Protein AF-A0A2U1Q8Z6-F1 (afdb_monomer_lite)

Secondary structure (DSSP, 8-state):
----TTGGGGGG----BPPSSSEEEEEEEESTT--STTS--------HHHHHHHHHHHHHHHHH-TTEEEEEEETTEEEEEE-TT--SS--S--HHHHTT--SS--HHHHHHHHHHHHHHHHH-TTEEEEEEETTEEEEEEPTT--GGGGBHHHHHHHHHHHHHHHHHHHHHHH-TT----S---EEEEEEEE-SHHHHHHHHHHHHHHHHHHHHHHHHHHHHHHTT--HHHHHHHHHHHHHHT-HHHHHHHHHHHH---GGGS-HHHHT-EEEEEEEETTEEEEEEE--S-SSSHHHHHTSTTGGGTS-S--TTGGGT-GGG----B--PBPPTTSEEEEEEEETTHHHHHHHTT--SS--HHHHHHHHHHHHHHHHH-TTEEEEEEETTEEEEEEPTT--GGGGBHHHHHHHHHHHHHHHHHHHHHHH-TT---SS---EEEEEEEESSHHHHHHHHHHHHHHHHHHHHHHHHHHHHHHTT--HHHHHHHTSS--HHHHHHHHHHHH---GGGS-HHHHS-EEEE--TT-SS-------SS--PPPPSS---PPPPPP-

Sequence (561 aa):
MANSKYAYVRDHESKDTLESGCFIVLRVHCSNFKRFTKVHGFEKPFDERAAKLMNSCAMAVFEEFKEIVYGYGQSDEYSFVLEKNTQLFERRDRFSEFNEFEKPNDLKALNLMNSCASSMCKDFPDIILAYGFGHEYNFIFRKETDVYTRRTSKLVSVIVSSFTSLYRIKWIEFFPNKDMRSGALFEGEVLCLKETSDIQAYLAFKQQECDEKNLTNTCFWKLVESGKSEQEAHEILEELEKGKERLGKNEILFQQFGINYNDLPDMFRQGSCVLKTIVNDRRKVITVHTEDIASATFLNCYSIVSKELTDLEENASRIGEKHLNLCWVEKKMEQDHWIVVRIDGCRFSRFTKVHGFEKPFDERAAKLMNSCAMAVFEEFKEIVYGYGQSDEYSFVLEKNTQLFERRDSKLVSAICSSFTDAYVKKWKECFPKKDLQYAPRFDGRAVCYESYKLIRDYLAWRQVDCHMNTRFNTCFYARIHSGESTKTAQRNLQGTLTKERYKMLSQEFGIEYNQLPLMFRNGSSIFWDDKVKGDKWSEETSGGIPKYNSRWLLGRTPTNT

Organism: Artemisia annua (NCBI:txid35608)

Foldseek 3Di:
DDPDPLPCLCVLFDFFADDAQWKKKKKKFFPLPDPPPPPDDDDDDDDDPLQVVQVVVVVVVCVVDVQFPDWDDDHNDIDTDGHPPDPDDDDTRDQCPQQVADPPDRPLLQVLLLQLVQVLCVVDVQFAKWFDADGMIITIGFRRDCVVPRGLQQVLQQSLLSSLLSSLVCVCVRPVPGPSRDRRQMFMWIFIGNALLLVLQVLLQVQVVQQVVLLLRVQQVVCVVVPDDSVVSVVVSVVVVVVPDPVVSQCCCCVVPVDRPVPPDLCRRRNWMWGWAADPNDIHIDIDGDNRCSAPVNQVVGPSSCVRHDPRDRPSSVCYPVVDPGPIPWDAADALWKKKKKKFFDVCVVQCVVQVADPPHHVLQQVLLVQLVVQLCVVDVQFFKWFDADGMIITIGGRHDCVVPRTWRRVFSRSSSSSSSSSSVCVCVSCVPTDRPGRTGMTIGMGTHNDPVSVVSVLVVVQVVLQVSLLLRLQQVLCVVVPDDSVRSVVVSPPDDPVVSCCCQCVVPVHPVVPPDCCRNRNWMFGADPPQPDDDDDPPDPDDDDDDDRGTDGDDDDDDD

InterPro domains:
  IPR007537 tRNAHis guanylyltransferase Thg1 [PTHR12729] (331-532)
  IPR024956 tRNAHis guanylyltransferase catalytic domain [PF04446] (6-93)
  IPR024956 tRNAHis guanylyltransferase catalytic domain [PF04446] (94-193)
  IPR024956 tRNAHis guanylyltransferase catalytic domain [PF04446] (330-449)
  IPR025845 Thg1 C-terminal domain [PF14413] (199-283)
  IPR025845 Thg1 C-terminal domain [PF14413] (454-534)
  IPR038469 tRNAHis guanylyltransferase Thg1 superfamily [G3DSA:3.30.70.3000] (1-93)
  IPR038469 tRNAHis guanylyltransferase Thg1 superfamily [G3DSA:3.30.70.3000] (94-308)
  IPR038469 tRNAHis guanylyltransferase Thg1 superfamily [G3DSA:3.30.70.3000] (322-551)

Structure (mmCIF, N/CA/C/O backbone):
data_AF-A0A2U1Q8Z6-F1
#
_entry.id   AF-A0A2U1Q8Z6-F1
#
loop_
_atom_site.group_PDB
_atom_site.id
_atom_site.type_symbol
_atom_site.label_atom_id
_atom_site.label_alt_id
_atom_site.label_comp_id
_atom_site.label_asym_id
_atom_site.label_entity_id
_atom_site.label_seq_id
_atom_site.pdbx_PDB_ins_code
_atom_site.Cartn_x
_atom_site.Cartn_y
_atom_site.Cartn_z
_atom_site.occupancy
_atom_site.B_iso_or_equiv
_atom_site.auth_seq_id
_atom_site.auth_comp_id
_atom_site.auth_asym_id
_atom_site.auth_atom_id
_atom_site.pdbx_PDB_model_num
ATOM 1 N N . MET A 1 1 ? 18.824 7.362 -16.415 1.00 45.59 1 MET A N 1
ATOM 2 C CA . MET A 1 1 ? 17.835 8.243 -17.068 1.00 45.59 1 MET A CA 1
ATOM 3 C C . MET A 1 1 ? 18.407 8.741 -18.377 1.00 45.59 1 MET A C 1
ATOM 5 O O . MET A 1 1 ? 19.584 9.088 -18.423 1.00 45.59 1 MET A O 1
ATOM 9 N N . ALA A 1 2 ? 17.587 8.776 -19.421 1.00 51.31 2 ALA A N 1
ATOM 10 C CA . ALA A 1 2 ? 17.946 9.375 -20.701 1.00 51.31 2 ALA A CA 1
ATOM 11 C C . ALA A 1 2 ? 17.994 10.916 -20.639 1.00 51.31 2 ALA A C 1
ATOM 13 O O . ALA A 1 2 ? 16.988 11.540 -20.294 1.00 51.31 2 ALA A O 1
ATOM 14 N N . ASN A 1 3 ? 19.089 11.534 -21.105 1.00 64.12 3 ASN A N 1
ATOM 15 C CA . ASN A 1 3 ? 19.111 12.951 -21.515 1.00 64.12 3 ASN A CA 1
ATOM 16 C C . ASN A 1 3 ? 18.374 13.109 -22.860 1.00 64.12 3 ASN A C 1
ATOM 18 O O . ASN A 1 3 ? 18.954 13.440 -23.891 1.00 64.12 3 ASN A O 1
ATOM 22 N N . SER A 1 4 ? 17.084 12.776 -22.858 1.00 82.94 4 SER A N 1
ATOM 23 C CA . SER A 1 4 ? 16.189 12.942 -24.001 1.00 82.94 4 SER A CA 1
ATOM 24 C C . SER A 1 4 ? 15.615 14.359 -24.033 1.00 82.94 4 SER A C 1
ATOM 26 O O . SER A 1 4 ? 15.479 14.993 -22.987 1.00 82.94 4 SER A O 1
ATOM 28 N N . LYS A 1 5 ? 15.160 14.816 -25.206 1.00 89.50 5 LYS A N 1
ATOM 29 C CA . LYS A 1 5 ? 14.427 16.090 -25.360 1.00 89.50 5 LYS A CA 1
ATOM 30 C C . LYS A 1 5 ? 13.142 16.195 -24.518 1.00 89.50 5 LYS A C 1
ATOM 32 O O . LYS A 1 5 ? 12.577 17.273 -24.405 1.00 89.50 5 LYS A O 1
ATOM 37 N N . TYR A 1 6 ? 12.680 15.079 -23.953 1.00 91.81 6 TYR A N 1
ATOM 38 C CA . TYR A 1 6 ? 11.493 14.989 -23.110 1.00 91.81 6 TYR A CA 1
ATOM 39 C C . TYR A 1 6 ? 11.808 14.996 -21.606 1.00 91.81 6 TYR A C 1
ATOM 41 O O . TYR A 1 6 ? 10.887 15.022 -20.804 1.00 91.81 6 TYR A O 1
ATOM 49 N N . ALA A 1 7 ? 13.083 14.967 -21.194 1.00 89.75 7 ALA A N 1
ATOM 50 C CA . ALA A 1 7 ? 13.457 14.774 -19.787 1.00 89.75 7 ALA A CA 1
ATOM 51 C C . ALA A 1 7 ? 12.924 15.863 -18.832 1.00 89.75 7 ALA A C 1
ATOM 53 O O . ALA A 1 7 ? 12.756 15.584 -17.648 1.00 89.75 7 ALA A O 1
ATOM 54 N N . TYR A 1 8 ? 12.611 17.055 -19.354 1.00 93.25 8 TYR A N 1
ATOM 55 C CA . TYR A 1 8 ? 12.046 18.178 -18.601 1.00 93.25 8 TYR A CA 1
ATOM 56 C C . TYR A 1 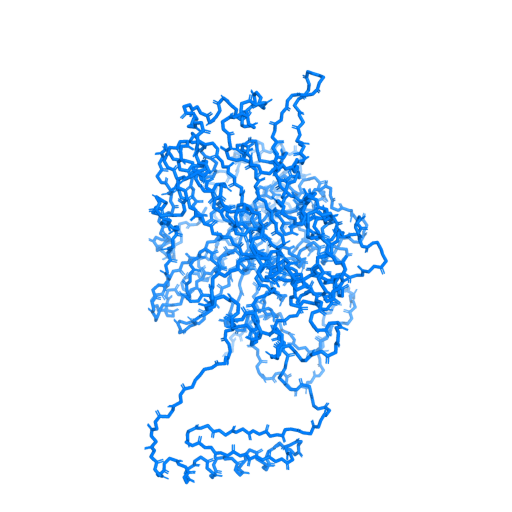8 ? 10.682 17.862 -17.956 1.00 93.25 8 TYR A C 1
ATOM 58 O O . TYR A 1 8 ? 10.322 18.470 -16.955 1.00 93.2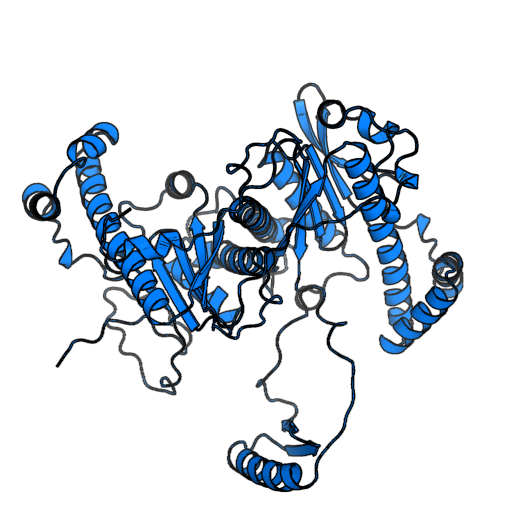5 8 TYR A O 1
ATOM 66 N N . VAL A 1 9 ? 9.918 16.888 -18.477 1.00 93.44 9 VAL A N 1
ATOM 67 C CA . VAL A 1 9 ? 8.613 16.499 -17.898 1.00 93.44 9 VAL A CA 1
ATOM 68 C C . VAL A 1 9 ? 8.743 15.948 -16.473 1.00 93.44 9 VAL A C 1
ATOM 70 O O . VAL A 1 9 ? 7.806 16.040 -15.691 1.00 93.44 9 VAL A O 1
ATOM 73 N N . ARG A 1 10 ? 9.924 15.438 -16.103 1.00 90.44 10 ARG A N 1
ATOM 74 C CA . ARG A 1 10 ? 10.252 15.035 -14.729 1.00 90.44 10 ARG A CA 1
ATOM 75 C C . ARG A 1 10 ? 10.308 16.230 -13.774 1.00 90.44 10 ARG A C 1
ATOM 77 O O . ARG A 1 10 ? 10.106 16.059 -12.582 1.00 90.44 10 ARG A O 1
ATOM 84 N N . ASP A 1 11 ? 10.574 17.435 -14.260 1.00 92.12 11 ASP A N 1
ATOM 85 C CA . ASP A 1 11 ? 10.778 18.601 -13.394 1.00 92.12 11 ASP A CA 1
ATOM 86 C C . ASP A 1 11 ? 9.442 19.188 -12.873 1.00 92.12 11 ASP A C 1
ATOM 88 O O . ASP A 1 11 ? 9.446 20.075 -12.024 1.00 92.12 11 ASP A O 1
ATOM 92 N N . HIS A 1 12 ? 8.306 18.601 -13.287 1.00 91.94 12 HIS A N 1
ATOM 93 C CA . HIS A 1 12 ? 6.989 18.733 -12.644 1.00 91.94 12 HIS A CA 1
ATOM 94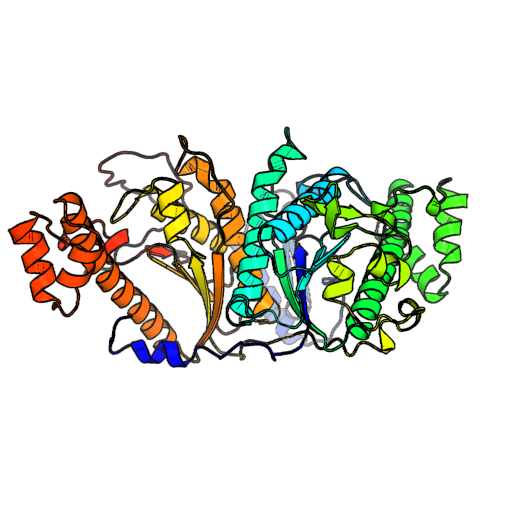 C C . HIS A 1 12 ? 6.826 17.842 -11.384 1.00 91.94 12 HIS A C 1
ATOM 96 O O . HIS A 1 12 ? 5.809 17.925 -10.695 1.00 91.94 12 HIS A O 1
ATOM 102 N N . GLU A 1 13 ? 7.784 16.962 -11.058 1.00 89.81 13 GLU A N 1
ATOM 103 C CA . GLU A 1 13 ? 7.734 16.122 -9.850 1.00 89.81 13 GLU A CA 1
ATOM 104 C C . GLU A 1 13 ? 7.908 16.974 -8.573 1.00 89.81 13 GLU A C 1
ATOM 106 O O . GLU A 1 13 ? 9.013 17.389 -8.218 1.00 89.81 13 GLU A O 1
ATOM 111 N N . SER A 1 14 ? 6.811 17.205 -7.843 1.00 83.25 14 SER A N 1
ATOM 112 C CA . SER A 1 14 ? 6.813 17.925 -6.561 1.00 83.25 14 SER A CA 1
ATOM 113 C C . SER A 1 14 ? 7.701 17.248 -5.509 1.00 83.25 14 SER A C 1
ATOM 115 O O . SER A 1 14 ? 7.585 16.038 -5.298 1.00 83.25 14 SER A O 1
ATOM 117 N N . LYS A 1 15 ? 8.494 18.027 -4.760 1.00 86.19 15 LYS A N 1
ATOM 118 C CA . LYS A 1 15 ? 9.146 17.542 -3.530 1.00 86.19 15 LYS A CA 1
ATOM 119 C C . LYS A 1 15 ? 8.091 17.226 -2.465 1.00 86.19 15 LYS A C 1
ATOM 121 O O . LYS A 1 15 ? 7.197 18.032 -2.235 1.00 86.19 15 LYS A O 1
ATOM 126 N N . ASP A 1 16 ? 8.236 16.083 -1.802 1.00 90.94 16 ASP A N 1
ATOM 127 C CA . ASP A 1 16 ? 7.259 15.519 -0.860 1.00 90.94 16 ASP A CA 1
ATOM 128 C C . ASP A 1 16 ? 7.889 15.053 0.471 1.00 90.94 16 ASP A C 1
ATOM 130 O O . ASP A 1 16 ? 7.306 14.244 1.194 1.00 90.94 16 ASP A O 1
ATOM 134 N N . THR A 1 17 ? 9.102 15.518 0.782 1.00 94.12 17 THR A N 1
ATOM 135 C CA . THR A 1 17 ? 9.823 15.201 2.026 1.00 94.12 17 THR A CA 1
ATOM 136 C C . THR A 1 17 ? 9.183 15.893 3.232 1.00 94.12 17 THR A C 1
ATOM 138 O O . THR A 1 17 ? 9.060 17.115 3.251 1.00 94.12 17 THR A O 1
ATOM 141 N N . LEU A 1 18 ? 8.824 15.102 4.245 1.00 91.69 18 LEU A N 1
ATOM 142 C CA . LEU A 1 18 ? 8.296 15.554 5.534 1.00 91.69 18 LEU A CA 1
ATOM 143 C C . LEU A 1 18 ? 9.370 16.265 6.373 1.00 91.69 18 LEU A C 1
ATOM 145 O O . LEU A 1 18 ? 10.558 15.946 6.271 1.00 91.69 18 LEU A O 1
ATOM 149 N N . GLU A 1 19 ? 8.934 17.167 7.259 1.00 90.19 19 GLU A N 1
ATOM 150 C CA . GLU A 1 19 ? 9.780 17.829 8.264 1.00 90.19 19 GLU A CA 1
ATOM 151 C C . GLU A 1 19 ? 10.595 16.795 9.070 1.00 90.19 19 GLU A C 1
ATOM 153 O O . GLU A 1 19 ? 10.137 15.678 9.318 1.00 90.19 19 GLU A O 1
ATOM 158 N N . SER A 1 20 ? 11.826 17.138 9.451 1.00 91.06 20 SER A N 1
ATOM 159 C CA . SER A 1 20 ? 12.697 16.321 10.308 1.00 91.06 20 SER A CA 1
ATOM 160 C C . SER A 1 20 ? 12.446 16.597 11.791 1.00 91.06 20 SER A C 1
ATOM 162 O O . SER A 1 20 ? 12.137 17.729 12.147 1.00 91.06 20 SER A O 1
ATOM 164 N N . GLY A 1 21 ? 12.672 15.612 12.666 1.00 88.81 21 GLY A N 1
ATOM 165 C CA . GLY A 1 21 ? 12.511 15.809 14.114 1.00 88.81 21 GLY A CA 1
ATOM 166 C C . GLY A 1 21 ? 11.055 15.765 14.585 1.00 88.81 21 GLY A C 1
ATOM 167 O O . GLY A 1 21 ? 10.726 16.348 15.609 1.00 88.81 21 GLY A O 1
ATOM 168 N N . CYS A 1 22 ? 10.191 15.068 13.849 1.00 92.06 22 CYS A N 1
ATOM 169 C CA . CYS A 1 22 ? 8.825 14.737 14.249 1.00 92.06 22 CYS A CA 1
ATOM 170 C C . CYS A 1 22 ? 8.560 13.239 14.025 1.00 92.06 22 CYS A C 1
ATOM 172 O O . CYS A 1 22 ? 9.113 12.623 13.104 1.00 92.06 22 CYS A O 1
ATOM 174 N N . PHE A 1 23 ? 7.725 12.640 14.867 1.00 93.06 23 PHE A N 1
ATOM 175 C CA . PHE A 1 23 ? 7.201 11.295 14.668 1.00 93.06 23 PHE A CA 1
ATOM 176 C C . PHE A 1 23 ? 6.335 11.260 13.404 1.00 93.06 23 PHE A C 1
ATOM 178 O O . PHE A 1 23 ? 5.559 12.182 13.141 1.00 93.06 23 PHE A O 1
ATOM 185 N N . ILE A 1 24 ? 6.448 10.183 12.626 1.00 94.56 24 ILE A N 1
ATOM 186 C CA . ILE A 1 24 ? 5.563 9.937 11.481 1.00 94.56 24 ILE A CA 1
ATOM 187 C C . ILE A 1 24 ? 4.527 8.910 11.925 1.00 94.56 24 ILE A C 1
ATOM 189 O O . ILE A 1 24 ? 4.887 7.784 12.266 1.00 94.56 24 ILE A O 1
ATOM 193 N N . VAL A 1 25 ? 3.251 9.282 11.891 1.00 94.50 25 VAL A N 1
ATOM 194 C CA . VAL A 1 25 ? 2.126 8.368 12.098 1.00 94.50 25 VAL A CA 1
ATOM 195 C C . VAL A 1 25 ? 1.487 8.100 10.741 1.00 94.50 25 VAL A C 1
ATOM 197 O O . VAL A 1 25 ? 0.994 9.017 10.089 1.00 94.50 25 VAL A O 1
ATOM 200 N N . LEU A 1 26 ? 1.516 6.847 10.290 1.00 94.44 26 LEU A N 1
ATOM 201 C CA . LEU A 1 26 ? 0.974 6.437 8.996 1.00 94.44 26 LEU A CA 1
ATOM 202 C C . LEU A 1 26 ? -0.231 5.518 9.208 1.00 94.44 26 LEU A C 1
ATOM 204 O O . LEU A 1 26 ? -0.088 4.372 9.638 1.00 94.44 26 LEU A O 1
ATOM 208 N N . ARG A 1 27 ? -1.422 6.030 8.898 1.00 93.50 27 ARG A N 1
ATOM 209 C CA . ARG A 1 27 ? -2.699 5.320 8.994 1.00 93.50 27 ARG A CA 1
ATOM 210 C C . ARG A 1 27 ? -2.979 4.572 7.695 1.00 93.50 27 ARG A C 1
ATOM 212 O O . ARG A 1 27 ? -3.246 5.189 6.668 1.00 93.50 27 ARG A O 1
ATOM 219 N N . VAL A 1 28 ? -2.949 3.245 7.753 1.00 89.56 28 VAL A N 1
ATOM 220 C CA . VAL A 1 28 ? -3.444 2.347 6.702 1.00 89.56 28 VAL A CA 1
ATOM 221 C C . VAL A 1 28 ? -4.882 1.965 7.040 1.00 89.56 28 VAL A C 1
ATOM 223 O O . VAL A 1 28 ? -5.133 1.482 8.140 1.00 89.56 28 VAL A O 1
ATOM 226 N N . HIS A 1 29 ? -5.825 2.143 6.118 1.00 83.81 29 HIS A N 1
ATOM 227 C CA . HIS A 1 29 ? -7.218 1.723 6.306 1.00 83.81 29 HIS A CA 1
ATOM 228 C C . HIS A 1 29 ? -7.791 1.108 5.027 1.00 83.81 29 HIS A C 1
ATOM 230 O O . HIS A 1 29 ? -7.468 1.553 3.930 1.00 83.81 29 HIS A O 1
ATOM 236 N N . CYS A 1 30 ? -8.623 0.072 5.148 1.00 77.69 30 CYS A N 1
ATOM 237 C CA . CYS A 1 30 ? -9.309 -0.505 3.990 1.00 77.69 30 CYS A CA 1
ATOM 238 C C . CYS A 1 30 ? -10.528 0.359 3.635 1.00 77.69 30 CYS A C 1
ATOM 240 O O . CYS A 1 30 ? -11.433 0.496 4.458 1.00 77.69 30 CYS A O 1
ATOM 242 N N . SER A 1 31 ? -10.575 0.939 2.433 1.00 63.62 31 SER A N 1
ATOM 243 C CA . SER A 1 31 ? -11.626 1.896 2.058 1.00 63.62 31 SER A CA 1
ATOM 244 C C . SER A 1 31 ? -12.910 1.251 1.535 1.00 63.62 31 SER A C 1
ATOM 246 O O . SER A 1 31 ? -13.983 1.788 1.798 1.00 63.62 31 SER A O 1
ATOM 248 N N . ASN A 1 32 ? -12.834 0.039 0.963 1.00 58.50 32 ASN A N 1
ATOM 249 C CA . ASN A 1 32 ? -13.983 -0.783 0.517 1.00 58.50 32 ASN A CA 1
ATOM 250 C C . ASN A 1 32 ? -14.916 -1.288 1.661 1.00 58.50 32 ASN A C 1
ATOM 252 O O . ASN A 1 32 ? -15.652 -2.268 1.491 1.00 58.50 32 ASN A O 1
ATOM 256 N N . PHE A 1 33 ? -14.841 -0.670 2.844 1.00 47.91 33 PHE A N 1
ATOM 257 C CA . PHE A 1 33 ? -15.649 -0.926 4.043 1.00 47.91 33 PHE A CA 1
ATOM 258 C C . PHE A 1 33 ? -16.660 0.199 4.346 1.00 47.91 33 PHE A C 1
ATOM 260 O O . PHE A 1 33 ? -17.405 0.066 5.318 1.00 47.91 33 PHE A O 1
ATOM 267 N N . LYS A 1 34 ? -16.650 1.333 3.621 1.00 41.34 34 LYS A N 1
ATOM 268 C CA . LYS A 1 34 ? -17.252 2.588 4.121 1.00 41.34 34 LYS A CA 1
ATOM 269 C C . LYS A 1 34 ? -17.998 3.469 3.105 1.00 41.34 34 LYS A C 1
ATOM 271 O O . LYS A 1 34 ? -18.213 4.649 3.380 1.00 41.34 34 LYS A O 1
ATOM 276 N N . ARG A 1 35 ? -18.501 2.925 1.993 1.00 37.59 35 ARG A N 1
ATOM 277 C CA . ARG A 1 35 ? -19.398 3.657 1.067 1.00 37.59 35 ARG A CA 1
ATOM 278 C C . ARG A 1 35 ? -20.898 3.335 1.208 1.00 37.59 35 ARG A C 1
ATOM 280 O O . ARG A 1 35 ? -21.617 3.343 0.217 1.00 37.59 35 ARG A O 1
ATOM 287 N N . PHE A 1 36 ? -21.382 3.114 2.431 1.00 33.34 36 PHE A N 1
ATOM 288 C CA . PHE A 1 36 ? -22.828 3.119 2.725 1.00 33.34 36 PHE A CA 1
ATOM 289 C C . PHE A 1 36 ? -23.322 4.540 3.068 1.00 33.34 36 PHE A C 1
ATOM 291 O O . PHE A 1 36 ? -24.274 5.048 2.491 1.00 33.34 36 PHE A O 1
ATOM 298 N N . THR A 1 37 ? -22.598 5.261 3.930 1.00 32.06 37 THR A N 1
ATOM 299 C CA . THR A 1 37 ? -23.071 6.505 4.570 1.00 32.06 37 THR A CA 1
ATOM 300 C C . THR A 1 37 ? -22.740 7.818 3.837 1.00 32.06 37 THR A C 1
ATOM 302 O O . THR A 1 37 ? -22.816 8.886 4.438 1.00 32.06 37 THR A O 1
ATOM 305 N N . LYS A 1 38 ? -22.372 7.790 2.545 1.00 32.22 38 LYS A N 1
ATOM 306 C CA . LYS A 1 38 ? -22.019 9.005 1.759 1.00 32.22 38 LYS A CA 1
ATOM 307 C C . LYS A 1 38 ? -22.926 9.242 0.534 1.00 32.22 38 LYS A C 1
ATOM 309 O O . LYS A 1 38 ? -22.479 9.848 -0.436 1.00 32.22 38 LYS A O 1
ATOM 314 N N . VAL A 1 39 ? -24.153 8.706 0.540 1.00 29.09 39 VAL A N 1
ATOM 315 C CA . VAL A 1 39 ? -24.999 8.568 -0.672 1.00 29.09 39 VAL A CA 1
ATOM 316 C C . VAL A 1 39 ? -26.409 9.190 -0.546 1.00 29.09 39 VAL A C 1
ATOM 318 O O . VAL A 1 39 ? -27.105 9.303 -1.549 1.00 29.09 39 VAL A O 1
ATOM 321 N N . HIS A 1 40 ? -26.841 9.657 0.634 1.00 28.91 40 HIS A N 1
ATOM 322 C CA . HIS A 1 40 ? -28.253 10.007 0.887 1.00 28.91 40 HIS A CA 1
ATOM 323 C C . HIS A 1 40 ? -28.460 11.448 1.419 1.00 28.91 40 HIS A C 1
ATOM 325 O O . HIS A 1 40 ? -28.498 11.660 2.627 1.00 28.91 40 HIS A O 1
ATOM 331 N N . GLY A 1 41 ? -28.613 12.443 0.528 1.00 29.86 41 GLY A N 1
ATOM 332 C CA . GLY A 1 41 ? -28.933 13.846 0.879 1.00 29.86 41 GLY A CA 1
ATOM 333 C C . GLY A 1 41 ? -29.371 14.709 -0.326 1.00 29.86 41 GLY A C 1
ATOM 334 O O . GLY A 1 41 ? -28.860 14.511 -1.423 1.00 29.86 41 GLY A O 1
ATOM 335 N N . PHE A 1 42 ? -30.321 15.643 -0.129 1.00 26.02 42 PHE A N 1
ATOM 336 C CA . PHE A 1 42 ? -31.128 16.329 -1.175 1.00 26.02 42 PHE A CA 1
ATOM 337 C C . PHE A 1 42 ? -31.567 17.768 -0.724 1.00 26.02 42 PHE A C 1
ATOM 339 O O . PHE A 1 42 ? -31.214 18.146 0.390 1.00 26.02 42 PHE A O 1
ATOM 346 N N . GLU A 1 43 ? -32.307 18.650 -1.439 1.00 31.81 43 GLU A N 1
ATOM 347 C CA . GLU A 1 43 ? -33.021 18.604 -2.742 1.00 31.81 43 GLU A CA 1
ATOM 348 C C . GLU A 1 43 ? -33.335 20.021 -3.343 1.00 31.81 43 GLU A C 1
ATOM 350 O O . GLU A 1 43 ? -33.661 20.923 -2.576 1.00 31.81 43 GLU A O 1
ATOM 355 N N . LYS A 1 44 ? -33.396 20.154 -4.694 1.00 28.98 44 LYS A N 1
ATOM 356 C CA . LYS A 1 44 ? -34.193 21.123 -5.536 1.00 28.98 44 LYS A CA 1
ATOM 357 C C . LYS A 1 44 ? -33.978 22.662 -5.403 1.00 28.98 44 LYS A C 1
ATOM 359 O O . LYS A 1 44 ? -33.317 23.085 -4.458 1.00 28.98 44 LYS A O 1
ATOM 364 N N . PRO A 1 45 ? -34.542 23.543 -6.296 1.00 45.72 45 PRO A N 1
ATOM 365 C CA . PRO A 1 45 ? -35.311 23.394 -7.581 1.00 45.72 45 PRO A CA 1
ATOM 366 C C . PRO A 1 45 ? -34.736 24.244 -8.784 1.00 45.72 45 PRO A C 1
ATOM 368 O O . PRO A 1 45 ? -33.698 24.870 -8.607 1.00 45.72 45 PRO A O 1
ATOM 371 N N . PHE A 1 46 ? -35.356 24.496 -9.969 1.00 33.03 46 PHE A N 1
ATOM 372 C CA . PHE A 1 46 ? -36.109 23.720 -11.009 1.00 33.03 46 PHE A CA 1
ATOM 373 C C . PHE A 1 46 ? -36.491 24.654 -12.224 1.00 33.03 46 PHE A C 1
ATOM 375 O O . PHE A 1 46 ? -36.706 25.843 -12.002 1.00 33.03 46 PHE A O 1
ATOM 382 N N . ASP A 1 47 ? -36.653 24.170 -13.478 1.00 41.59 47 ASP A N 1
ATOM 383 C CA . ASP A 1 47 ? -37.235 24.903 -14.659 1.00 41.59 47 ASP A CA 1
ATOM 384 C C . ASP A 1 47 ? -38.099 23.955 -15.537 1.00 41.59 47 ASP A C 1
ATOM 386 O O . ASP A 1 47 ? -37.800 22.769 -15.656 1.00 41.59 47 ASP A O 1
ATOM 390 N N . GLU A 1 48 ? -39.174 24.451 -16.168 1.00 41.91 48 GLU A N 1
ATOM 391 C CA . GLU A 1 48 ? -40.138 23.632 -16.938 1.00 41.91 48 GLU A CA 1
ATOM 392 C C . GLU A 1 48 ? -39.662 23.219 -18.351 1.00 41.91 48 GLU A C 1
ATOM 394 O O . GLU A 1 48 ? -40.071 22.184 -18.881 1.00 41.91 48 GLU A O 1
ATOM 399 N N . ARG A 1 49 ? -38.817 24.019 -19.014 1.00 44.59 49 ARG A N 1
ATOM 400 C CA . ARG A 1 49 ? -38.457 23.800 -20.432 1.00 44.59 49 ARG A CA 1
ATOM 401 C C . ARG A 1 49 ? -37.463 22.659 -20.605 1.00 44.59 49 ARG A C 1
ATOM 403 O O . ARG A 1 49 ? -37.546 21.936 -21.597 1.00 44.59 49 ARG A O 1
ATOM 410 N N . ALA A 1 50 ? -36.572 22.477 -19.630 1.00 42.66 50 ALA A N 1
ATOM 411 C CA . ALA A 1 50 ? -35.630 21.361 -19.590 1.00 42.66 50 ALA A CA 1
ATOM 412 C C . ALA A 1 50 ? -36.366 20.010 -19.608 1.00 42.66 50 ALA A C 1
ATOM 414 O O . ALA A 1 50 ? -36.038 19.146 -20.419 1.00 42.66 50 ALA A O 1
ATOM 415 N N . ALA A 1 51 ? -37.436 19.873 -18.814 1.00 46.03 51 ALA A N 1
ATOM 416 C CA . ALA A 1 51 ? -38.217 18.640 -18.718 1.00 46.03 51 ALA A CA 1
ATOM 417 C C . ALA A 1 51 ? -38.771 18.164 -20.077 1.00 46.03 51 ALA A C 1
ATOM 419 O O . ALA A 1 51 ? -38.742 16.976 -20.378 1.00 46.03 51 ALA A O 1
ATOM 420 N N . LYS A 1 52 ? -39.219 19.074 -20.955 1.00 48.69 52 LYS A N 1
ATOM 421 C CA . LYS A 1 52 ? -39.746 18.699 -22.285 1.00 48.69 52 LYS A CA 1
ATOM 422 C C . LYS A 1 52 ? -38.659 18.138 -23.218 1.00 48.69 52 LYS A C 1
ATOM 424 O O . LYS A 1 52 ? -38.931 17.204 -23.976 1.00 48.69 52 LYS A O 1
ATOM 429 N N . LEU A 1 53 ? -37.431 18.655 -23.133 1.00 49.84 53 LEU A N 1
ATOM 430 C CA . LEU A 1 53 ? -36.275 18.098 -23.844 1.00 49.84 53 LEU A CA 1
ATOM 431 C C . LEU A 1 53 ? -35.856 16.745 -23.248 1.00 49.84 53 LEU A C 1
ATOM 433 O O . LEU A 1 53 ? -35.718 15.776 -23.991 1.00 49.84 53 LEU A O 1
ATOM 437 N N . MET A 1 54 ? -35.744 16.658 -21.920 1.00 47.91 54 MET A N 1
ATOM 438 C CA . MET A 1 54 ? -35.386 15.428 -21.204 1.00 47.91 54 MET A CA 1
ATOM 439 C C . MET A 1 54 ? -36.349 14.275 -21.504 1.00 47.91 54 MET A C 1
ATOM 441 O O . MET A 1 54 ? -35.900 13.180 -21.835 1.00 47.91 54 MET A O 1
ATOM 445 N N . ASN A 1 55 ? -37.662 14.531 -21.499 1.00 60.38 55 ASN A N 1
ATOM 446 C CA . ASN A 1 55 ? -38.675 13.540 -21.876 1.00 60.38 55 ASN A CA 1
ATOM 447 C C . ASN A 1 55 ? -38.476 13.027 -23.315 1.00 60.38 55 ASN A C 1
ATOM 449 O O . ASN A 1 55 ? -38.687 11.848 -23.584 1.00 60.38 55 ASN A O 1
ATOM 453 N N . SER A 1 56 ? -38.044 13.891 -24.240 1.00 57.31 56 SER A N 1
ATOM 454 C CA . SER A 1 56 ? -37.802 13.512 -25.639 1.00 57.31 56 SER A CA 1
ATOM 455 C C . SER A 1 56 ? -36.541 12.649 -25.781 1.00 57.31 56 SER A C 1
ATOM 457 O O . SER A 1 56 ? -36.562 11.633 -26.473 1.00 57.31 56 SER A O 1
ATOM 459 N N . CYS A 1 57 ? -35.462 13.002 -25.074 1.00 56.62 57 CYS A N 1
ATOM 460 C CA . CYS A 1 57 ? -34.251 12.181 -24.984 1.00 56.62 57 CYS A CA 1
ATOM 461 C C . CYS A 1 57 ? -34.537 10.806 -24.359 1.00 56.62 57 CYS A C 1
ATOM 463 O O . CYS A 1 57 ? -34.030 9.794 -24.836 1.00 56.62 57 CYS A O 1
ATOM 465 N N . ALA A 1 58 ? -35.386 10.750 -23.331 1.00 54.84 58 ALA A N 1
ATOM 466 C CA . ALA A 1 58 ? -35.737 9.505 -22.662 1.00 54.84 58 ALA A CA 1
ATOM 467 C C . ALA A 1 58 ? -36.548 8.541 -23.537 1.00 54.84 58 ALA A C 1
ATOM 469 O O . ALA A 1 58 ? -36.327 7.334 -23.464 1.00 54.84 58 ALA A O 1
ATOM 470 N N . MET A 1 59 ? -37.436 9.048 -24.398 1.00 66.62 59 MET A N 1
ATOM 471 C CA . MET A 1 59 ? -38.153 8.202 -25.361 1.00 66.62 59 MET A CA 1
ATOM 472 C C . MET A 1 59 ? -37.199 7.529 -26.360 1.00 66.62 59 MET A C 1
ATOM 474 O O . MET A 1 59 ? -37.374 6.351 -26.652 1.00 66.62 59 MET A O 1
ATOM 478 N N . ALA A 1 60 ? -36.145 8.217 -26.813 1.00 64.81 60 ALA A N 1
ATOM 479 C CA . ALA A 1 60 ? -35.119 7.600 -27.661 1.00 64.81 60 ALA A CA 1
ATOM 480 C C . ALA A 1 60 ? -34.329 6.497 -26.922 1.00 64.81 60 ALA A C 1
ATOM 482 O O . ALA A 1 60 ? -34.043 5.449 -27.496 1.00 64.81 60 ALA A O 1
ATOM 483 N N . VAL A 1 61 ? -34.040 6.687 -25.628 1.00 56.97 61 VAL A N 1
ATOM 484 C CA . VAL A 1 61 ? -33.393 5.663 -24.782 1.00 56.97 61 VAL A CA 1
ATOM 485 C C . VAL A 1 61 ? -34.291 4.426 -24.600 1.00 56.97 61 VAL A C 1
ATOM 487 O O . VAL A 1 61 ? -33.790 3.304 -24.639 1.00 56.97 61 VAL A O 1
ATOM 490 N N . PHE A 1 62 ? -35.613 4.602 -24.485 1.00 64.25 62 PHE A N 1
ATOM 491 C CA . PHE A 1 62 ? -36.589 3.499 -24.501 1.00 64.25 62 PHE A CA 1
ATOM 492 C C . PHE A 1 62 ? -36.628 2.731 -25.837 1.00 64.25 62 PHE A C 1
ATOM 494 O O . PHE A 1 62 ? -36.871 1.525 -25.842 1.00 64.25 62 PHE A O 1
ATOM 501 N N . GLU A 1 63 ? -36.415 3.404 -26.973 1.00 66.75 63 GLU A N 1
ATOM 502 C CA . GLU A 1 63 ? -36.377 2.752 -28.291 1.00 66.75 63 GLU A CA 1
ATOM 503 C C . GLU A 1 63 ? -35.073 1.963 -28.522 1.00 66.75 63 GLU A C 1
ATOM 505 O O . GLU A 1 63 ? -35.100 0.913 -29.174 1.00 66.75 63 GLU A O 1
ATOM 510 N N . GLU A 1 64 ? -33.948 2.431 -27.966 1.00 57.88 64 GLU A N 1
ATOM 511 C CA . GLU A 1 64 ? -32.638 1.772 -28.073 1.00 57.88 64 GLU A CA 1
ATOM 512 C C . GLU A 1 64 ? -32.483 0.574 -27.111 1.00 57.88 64 GLU A C 1
ATOM 514 O O . GLU A 1 64 ? -31.982 -0.476 -27.522 1.00 57.88 64 GLU A O 1
ATOM 519 N N . PHE A 1 65 ? -32.946 0.689 -25.858 1.00 53.75 65 PHE A N 1
ATOM 520 C CA . PHE A 1 65 ? -32.729 -0.308 -24.797 1.00 53.75 65 PHE A CA 1
ATOM 521 C C . PHE A 1 65 ? -34.040 -0.963 -24.343 1.00 53.75 65 PHE A C 1
ATOM 523 O O . PHE A 1 65 ? -34.755 -0.466 -23.471 1.00 53.75 65 PHE A O 1
ATOM 530 N N . LYS A 1 66 ? -34.344 -2.130 -24.921 1.00 66.50 66 LYS A N 1
ATOM 531 C CA . LYS A 1 66 ? -35.629 -2.840 -24.751 1.00 66.50 66 LYS A CA 1
ATOM 532 C C . LYS A 1 66 ? -35.815 -3.485 -23.377 1.00 66.50 66 LYS A C 1
ATOM 534 O O . LYS A 1 66 ? -36.911 -3.924 -23.049 1.00 66.50 66 LYS A O 1
ATOM 539 N N . GLU A 1 67 ? -34.751 -3.543 -22.588 1.00 61.44 67 GLU A N 1
ATOM 540 C CA . GLU A 1 67 ? -34.719 -4.026 -21.212 1.00 61.44 67 GLU A CA 1
ATOM 541 C C . GLU A 1 67 ? -35.145 -2.951 -20.188 1.00 61.44 67 GLU A C 1
ATOM 543 O O . GLU A 1 67 ? -35.184 -3.228 -18.988 1.00 61.44 67 GLU A O 1
ATOM 548 N N . ILE A 1 68 ? -35.464 -1.728 -20.633 1.00 63.03 68 ILE A N 1
ATOM 549 C CA . ILE A 1 68 ? -36.070 -0.674 -19.808 1.00 63.03 68 ILE A CA 1
ATOM 550 C C . ILE A 1 68 ? -37.591 -0.864 -19.792 1.00 63.03 68 ILE A C 1
ATOM 552 O O . ILE A 1 68 ? -38.262 -0.697 -20.808 1.00 63.03 68 ILE A O 1
ATOM 556 N N . VAL A 1 69 ? -38.150 -1.176 -18.620 1.00 68.19 69 VAL A N 1
ATOM 557 C CA . VAL A 1 69 ? -39.592 -1.444 -18.449 1.00 68.19 69 VAL A CA 1
ATOM 558 C C . VAL A 1 69 ? -40.380 -0.245 -17.918 1.00 68.19 69 VAL A C 1
ATOM 560 O O . VAL A 1 69 ? -41.594 -0.176 -18.100 1.00 68.19 69 VAL A O 1
ATOM 563 N N . TYR A 1 70 ? -39.713 0.713 -17.273 1.00 56.22 70 TYR A N 1
ATOM 564 C CA . TYR A 1 70 ? -40.313 1.967 -16.812 1.00 56.22 70 TYR A CA 1
ATOM 565 C C . TYR A 1 70 ? -39.244 3.067 -16.739 1.00 56.22 70 TYR A C 1
ATOM 567 O O . TYR A 1 70 ? -38.052 2.783 -16.653 1.00 56.22 70 TYR A O 1
ATOM 575 N N . GLY A 1 71 ? -39.647 4.335 -16.788 1.00 56.41 71 GLY A N 1
ATOM 576 C CA . GLY A 1 71 ? -38.721 5.464 -16.844 1.00 56.41 71 GLY A CA 1
ATOM 577 C C . GLY A 1 71 ? -39.382 6.735 -16.338 1.00 56.41 71 GLY A C 1
ATOM 578 O O . GLY A 1 71 ? -40.422 7.141 -16.855 1.00 56.41 71 GLY A O 1
ATOM 579 N N . TYR A 1 72 ? -38.780 7.352 -15.326 1.00 50.00 72 TYR A N 1
ATOM 580 C CA . TYR A 1 72 ? -39.298 8.535 -14.649 1.00 50.00 72 TYR A CA 1
ATOM 581 C C . TYR A 1 72 ? -38.266 9.663 -14.693 1.00 50.00 72 TYR A C 1
ATOM 583 O O . TYR A 1 72 ? -37.153 9.515 -14.189 1.00 50.00 72 TYR A O 1
ATOM 591 N N . GLY A 1 73 ? -38.650 10.787 -15.296 1.00 48.56 73 GLY A N 1
ATOM 592 C CA . GLY A 1 73 ? -37.845 12.002 -15.355 1.00 48.56 73 GLY A CA 1
ATOM 593 C C . GLY A 1 73 ? -38.305 13.043 -14.349 1.00 48.56 73 GLY A C 1
ATOM 594 O O . GLY A 1 73 ? -39.505 13.288 -14.208 1.00 48.56 73 GLY A O 1
ATOM 595 N N . GLN A 1 74 ? -37.351 13.699 -13.693 1.00 39.94 74 GLN A N 1
ATOM 596 C CA . GLN A 1 74 ? -37.607 14.889 -12.889 1.00 39.94 74 GLN A CA 1
ATOM 597 C C . GLN A 1 74 ? -36.417 15.848 -13.004 1.00 39.94 74 GLN A C 1
ATOM 599 O O . GLN A 1 74 ? -35.272 15.455 -12.814 1.00 39.94 74 GLN A O 1
ATOM 604 N N . SER A 1 75 ? -36.700 17.125 -13.284 1.00 44.19 75 SER A N 1
ATOM 605 C CA . SER A 1 75 ? -35.685 18.146 -13.584 1.00 44.19 75 SER A CA 1
ATOM 606 C C . SER A 1 75 ? -34.867 17.780 -14.838 1.00 44.19 75 SER A C 1
ATOM 608 O O . SER A 1 75 ? -35.430 17.615 -15.922 1.00 44.19 75 SER A O 1
ATOM 610 N N . ASP A 1 76 ? -33.556 17.672 -14.677 1.00 38.69 76 ASP A N 1
ATOM 611 C CA . ASP A 1 76 ? -32.502 17.377 -15.640 1.00 38.69 76 ASP A CA 1
ATOM 612 C C . ASP A 1 76 ? -31.994 15.924 -15.536 1.00 38.69 76 ASP A C 1
ATOM 614 O O . ASP A 1 76 ? -31.081 15.530 -16.261 1.00 38.69 76 ASP A O 1
ATOM 618 N N . GLU A 1 77 ? -32.634 15.095 -14.703 1.00 39.88 77 GLU A N 1
ATOM 619 C CA . GLU A 1 77 ? -32.329 13.672 -14.536 1.00 39.88 77 GLU A CA 1
ATOM 620 C C . GLU A 1 77 ? -33.467 12.771 -15.051 1.00 39.88 77 GLU A C 1
ATOM 622 O O . GLU A 1 77 ? -34.654 13.104 -14.971 1.00 39.88 77 GLU A O 1
ATOM 627 N N . TYR A 1 78 ? -33.100 11.590 -15.561 1.00 46.91 78 TYR A N 1
ATOM 628 C CA . TYR A 1 78 ? -34.038 10.540 -15.961 1.00 46.91 78 TYR A CA 1
ATOM 629 C C . TYR A 1 78 ? -33.618 9.189 -15.380 1.00 46.91 78 TYR A C 1
ATOM 631 O O . TYR A 1 78 ? -32.568 8.646 -15.722 1.00 46.91 78 TYR A O 1
ATOM 639 N N . SER A 1 79 ? -34.464 8.640 -14.511 1.00 49.62 79 SER A N 1
ATOM 640 C CA . SER A 1 79 ? -34.270 7.341 -13.869 1.00 49.62 79 SER A CA 1
ATOM 641 C C . SER A 1 79 ? -34.969 6.251 -14.673 1.00 49.62 79 SER A C 1
ATOM 643 O O . SER A 1 79 ? -36.200 6.200 -14.724 1.00 49.62 79 SER A O 1
ATOM 645 N N . PHE A 1 80 ? -34.191 5.355 -15.279 1.00 60.81 80 PHE A N 1
ATOM 646 C CA . PHE A 1 80 ? -34.698 4.204 -16.025 1.00 60.81 80 PHE A CA 1
ATOM 647 C C . PHE A 1 80 ? -34.722 2.953 -15.142 1.00 60.81 80 PHE A C 1
ATOM 649 O O . PHE A 1 80 ? -33.689 2.480 -14.670 1.00 60.81 80 PHE A O 1
ATOM 656 N N . VAL A 1 81 ? -35.916 2.402 -14.933 1.00 56.22 81 VAL A N 1
ATOM 657 C CA . VAL A 1 81 ? -36.124 1.124 -14.254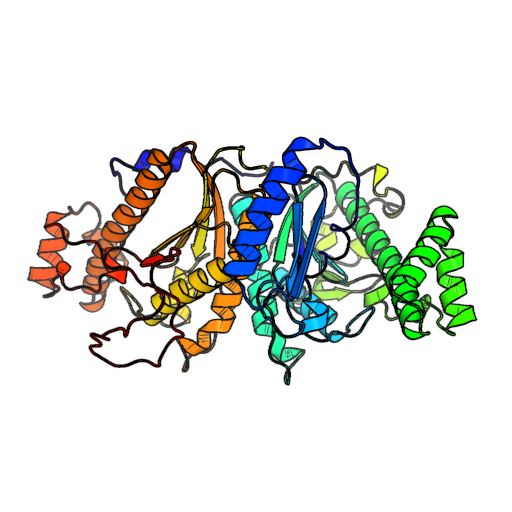 1.00 56.22 81 VAL A CA 1
ATOM 658 C C . VAL A 1 81 ? -35.956 0.011 -15.282 1.00 56.22 81 VAL A C 1
ATOM 660 O O . VAL A 1 81 ? -36.822 -0.242 -16.124 1.00 56.22 81 VAL A O 1
ATOM 663 N N . LEU A 1 82 ? -34.801 -0.639 -15.198 1.00 56.44 82 LEU A N 1
ATOM 664 C CA . LEU A 1 82 ? -34.457 -1.831 -15.961 1.00 56.44 82 LEU A CA 1
ATOM 665 C C . LEU A 1 82 ? -35.207 -3.059 -15.428 1.00 56.44 82 LEU A C 1
ATOM 667 O O . LEU A 1 82 ? -35.595 -3.120 -14.259 1.00 56.44 82 LEU A O 1
ATOM 671 N N . GLU A 1 83 ? -35.383 -4.064 -16.281 1.00 57.16 83 GLU A N 1
ATOM 672 C CA . GLU A 1 83 ? -35.965 -5.342 -15.884 1.00 57.16 83 GLU A CA 1
ATOM 673 C C . GLU A 1 83 ? -35.121 -6.015 -14.778 1.00 57.16 83 GLU A C 1
ATOM 675 O O . GLU A 1 83 ? -33.892 -5.897 -14.740 1.00 57.16 83 GLU A O 1
ATOM 680 N N . LYS A 1 84 ? -35.771 -6.743 -13.858 1.00 44.44 84 LYS A N 1
ATOM 681 C CA . LYS A 1 84 ? -35.193 -7.167 -12.560 1.00 44.44 84 LYS A CA 1
ATOM 682 C C . LYS A 1 84 ? -33.958 -8.092 -12.646 1.00 44.44 84 LYS A C 1
ATOM 684 O O . LYS A 1 84 ? -33.361 -8.405 -11.621 1.00 44.44 84 LYS A O 1
ATOM 689 N N . ASN A 1 85 ? -33.575 -8.518 -13.851 1.00 49.34 85 ASN A N 1
ATOM 690 C CA . ASN A 1 85 ? -32.478 -9.447 -14.122 1.00 49.34 85 ASN A CA 1
ATOM 691 C C . ASN A 1 85 ? -31.296 -8.833 -14.911 1.00 49.34 85 ASN A C 1
ATOM 693 O O . ASN A 1 85 ? -30.360 -9.568 -15.238 1.00 49.34 85 ASN A O 1
ATOM 697 N N . THR A 1 86 ? -31.296 -7.532 -15.251 1.00 48.12 86 THR A N 1
ATOM 698 C CA . THR A 1 86 ? -30.140 -6.937 -15.964 1.00 48.12 86 THR A CA 1
ATOM 699 C C . THR A 1 86 ? -28.915 -6.773 -15.051 1.00 48.12 86 THR A C 1
ATOM 701 O O . THR A 1 86 ? -29.037 -6.587 -13.843 1.00 48.12 86 THR A O 1
ATOM 704 N N . GLN A 1 87 ? -27.709 -6.819 -15.629 1.00 46.03 87 GLN A N 1
ATOM 705 C CA . GLN A 1 87 ? -26.433 -6.672 -14.902 1.00 46.03 87 GLN A CA 1
ATOM 706 C C . GLN A 1 87 ? -25.743 -5.318 -15.164 1.00 46.03 87 GLN A C 1
ATOM 708 O O . GLN A 1 87 ? -24.518 -5.222 -15.083 1.00 46.03 87 GLN A O 1
ATOM 713 N N . LEU A 1 88 ? -26.496 -4.289 -15.570 1.00 39.94 88 LEU A N 1
ATOM 714 C CA . LEU A 1 88 ? -25.919 -3.129 -16.260 1.00 39.94 88 LEU A CA 1
ATOM 715 C C . LEU A 1 88 ? -25.086 -2.188 -15.366 1.00 39.94 88 LEU A C 1
ATOM 717 O O . LEU A 1 88 ? -24.034 -1.741 -15.818 1.00 39.94 88 LEU A O 1
ATOM 721 N N . PHE A 1 89 ? -25.486 -1.934 -14.112 1.00 40.19 89 PHE A N 1
ATOM 722 C CA . PHE A 1 89 ? -24.762 -1.031 -13.198 1.00 40.19 89 PHE A CA 1
ATOM 723 C C . PHE A 1 89 ? -24.889 -1.419 -11.710 1.00 40.19 89 PHE A C 1
ATOM 725 O O . PHE A 1 89 ? -25.785 -0.936 -11.030 1.00 40.19 89 PHE A O 1
ATOM 732 N N . GLU A 1 90 ? -23.958 -2.220 -11.163 1.00 33.47 90 GLU A N 1
ATOM 733 C CA . GLU A 1 90 ? -23.782 -2.324 -9.695 1.00 33.47 90 GLU A CA 1
ATOM 734 C C . GLU A 1 90 ? -22.414 -2.922 -9.268 1.00 33.47 90 GLU A C 1
ATOM 736 O O . GLU A 1 90 ? -22.226 -4.138 -9.332 1.00 33.47 90 GLU A O 1
ATOM 741 N N . ARG A 1 91 ? -21.446 -2.103 -8.802 1.00 38.81 91 ARG A N 1
ATOM 742 C CA . ARG A 1 91 ? -20.259 -2.535 -8.008 1.00 38.81 91 ARG A CA 1
ATOM 743 C C . ARG A 1 91 ? -19.699 -1.404 -7.120 1.00 38.81 91 ARG A C 1
ATOM 745 O O . ARG A 1 91 ? -19.626 -0.266 -7.569 1.00 38.81 91 ARG A O 1
ATOM 752 N N . ARG A 1 92 ? -19.174 -1.796 -5.941 1.00 39.88 92 ARG A N 1
ATOM 753 C CA . ARG A 1 92 ? -18.651 -0.989 -4.798 1.00 39.88 92 ARG A CA 1
ATOM 754 C C . ARG A 1 92 ? -19.754 -0.298 -3.975 1.00 39.88 92 ARG A C 1
ATOM 756 O O . ARG A 1 92 ? -20.538 0.442 -4.546 1.00 39.88 92 ARG A O 1
ATOM 763 N N . ASP A 1 93 ? -19.872 -0.491 -2.658 1.00 44.66 93 ASP A N 1
ATOM 764 C CA . ASP A 1 93 ? -18.987 -1.140 -1.662 1.00 44.66 93 ASP A CA 1
ATOM 765 C C . ASP A 1 93 ? -19.646 -2.355 -1.003 1.00 44.66 93 ASP A C 1
ATOM 767 O O . ASP A 1 93 ? -20.782 -2.234 -0.570 1.00 44.66 93 ASP A O 1
ATOM 771 N N . ARG A 1 94 ? -18.917 -3.475 -0.848 1.00 52.41 94 ARG A N 1
ATOM 772 C CA . ARG A 1 94 ? -19.368 -4.677 -0.103 1.00 52.41 94 ARG A CA 1
ATOM 773 C C . ARG A 1 94 ? -18.209 -5.580 0.388 1.00 52.41 94 ARG A C 1
ATOM 775 O O . ARG A 1 94 ? -18.342 -6.799 0.353 1.00 52.41 94 ARG A O 1
ATOM 782 N N . PHE A 1 95 ? -17.023 -5.079 0.785 1.00 57.84 95 PHE A N 1
ATOM 783 C CA . PHE A 1 95 ? -15.885 -5.993 1.083 1.00 57.84 95 PHE A CA 1
ATOM 784 C C . PHE A 1 95 ? -16.194 -7.011 2.196 1.00 57.84 95 PHE A C 1
ATOM 786 O O . PHE A 1 95 ? -15.930 -8.202 2.022 1.00 57.84 95 PHE A O 1
ATOM 793 N N . SER A 1 96 ? -16.771 -6.556 3.314 1.00 55.34 96 SER A N 1
ATOM 794 C CA . SER A 1 96 ? -17.105 -7.441 4.442 1.00 55.34 96 SER A CA 1
ATOM 795 C C . SER A 1 96 ? -18.260 -8.406 4.137 1.00 55.34 96 SER A C 1
ATOM 797 O O . SER A 1 96 ? -18.275 -9.514 4.661 1.00 55.34 96 SER A O 1
ATOM 799 N N . GLU A 1 97 ? -19.189 -8.033 3.252 1.00 57.25 97 GLU A N 1
ATOM 800 C CA . GLU A 1 97 ? -20.313 -8.889 2.843 1.00 57.25 97 GLU A CA 1
ATOM 801 C C . GLU A 1 97 ? -19.911 -9.897 1.765 1.00 57.25 97 GLU A C 1
ATOM 803 O O . GLU A 1 97 ? -20.212 -11.078 1.894 1.00 57.25 97 GLU A O 1
ATOM 808 N N . PHE A 1 98 ? -19.171 -9.482 0.729 1.00 57.69 98 PHE A N 1
ATOM 809 C CA . PHE A 1 98 ? -18.690 -10.399 -0.312 1.00 57.69 98 PHE A CA 1
ATOM 810 C C . PHE A 1 98 ? -17.789 -11.498 0.254 1.00 57.69 98 PHE A C 1
ATOM 812 O O . PHE A 1 98 ? -17.765 -12.597 -0.299 1.00 57.69 98 PHE A O 1
ATOM 819 N N . ASN A 1 99 ? -17.068 -11.224 1.343 1.00 57.88 99 ASN A N 1
ATOM 820 C CA . ASN A 1 99 ? -16.260 -12.212 2.051 1.00 57.88 99 ASN A CA 1
ATOM 821 C C . ASN A 1 99 ? -16.946 -12.750 3.324 1.00 57.88 99 ASN A C 1
ATOM 823 O O . ASN A 1 99 ? -16.271 -13.389 4.125 1.00 57.88 99 ASN A O 1
ATOM 827 N N . GLU A 1 100 ? -18.261 -12.536 3.482 1.00 63.56 100 GLU A N 1
ATOM 828 C CA . GLU A 1 100 ? -19.137 -12.934 4.604 1.00 63.56 100 GLU A CA 1
ATOM 829 C C . GLU A 1 100 ? -18.409 -12.965 5.961 1.00 63.56 100 GLU A C 1
ATOM 831 O O . GLU A 1 100 ? -18.165 -14.037 6.519 1.00 63.56 100 GLU A O 1
ATOM 836 N N . PHE A 1 101 ? -17.988 -11.792 6.437 1.00 66.56 101 PHE A N 1
ATOM 837 C CA . PHE A 1 101 ? -17.405 -11.614 7.768 1.00 66.56 101 PHE A CA 1
ATOM 838 C C . PHE A 1 101 ? -18.495 -11.527 8.840 1.00 66.56 101 PHE A C 1
ATOM 840 O O . PHE A 1 101 ? -19.540 -10.905 8.629 1.00 66.56 101 PHE A O 1
ATOM 847 N N . GLU A 1 102 ? -18.215 -12.111 10.004 1.00 65.81 102 GLU A N 1
ATOM 848 C CA . GLU A 1 102 ? -19.069 -12.025 11.193 1.00 65.81 102 GLU A CA 1
ATOM 849 C C . GLU A 1 102 ? -19.266 -10.549 11.624 1.00 65.81 102 GLU A C 1
ATOM 851 O O . GLU A 1 102 ? -18.342 -9.730 11.578 1.00 65.81 102 GLU A O 1
ATOM 856 N N . LYS A 1 103 ? -20.497 -10.190 12.015 1.00 68.06 103 LYS A N 1
ATOM 857 C CA . LYS A 1 103 ? -20.885 -8.844 12.479 1.00 68.06 103 LYS A CA 1
ATOM 858 C C . LYS A 1 103 ? -21.164 -8.888 13.994 1.00 68.06 103 LYS A C 1
ATOM 860 O O . LYS A 1 103 ? -21.657 -9.908 14.468 1.00 68.06 103 LYS A O 1
ATOM 865 N N . PRO A 1 104 ? -20.880 -7.824 14.773 1.00 67.19 104 PRO A N 1
ATOM 866 C CA . PRO A 1 104 ? -20.180 -6.592 14.392 1.00 67.19 104 PRO A CA 1
ATOM 867 C C . PRO A 1 104 ? -18.684 -6.796 14.094 1.00 67.19 104 PRO A C 1
ATOM 869 O O . PRO A 1 104 ? -18.101 -5.982 13.382 1.00 67.19 104 PRO A O 1
ATOM 872 N N . ASN A 1 105 ? -18.076 -7.862 14.627 1.00 68.12 105 ASN A N 1
ATOM 873 C CA . ASN A 1 105 ? -16.641 -8.133 14.564 1.00 68.12 105 ASN A CA 1
ATOM 874 C C . ASN A 1 105 ? -16.370 -9.581 14.146 1.00 68.12 105 ASN A C 1
ATOM 876 O O . ASN A 1 105 ? -16.912 -10.504 14.749 1.00 68.12 105 ASN A O 1
ATOM 880 N N . ASP A 1 106 ? -15.443 -9.770 13.208 1.00 74.12 106 ASP A N 1
ATOM 881 C CA . ASP A 1 106 ? -14.922 -11.082 12.824 1.00 74.12 106 ASP A CA 1
ATOM 882 C C . ASP A 1 106 ? -13.551 -11.312 13.476 1.00 74.12 106 ASP A C 1
ATOM 884 O O . ASP A 1 106 ? -12.575 -10.591 13.228 1.00 74.12 106 ASP A O 1
ATOM 888 N N . LEU A 1 107 ? -13.477 -12.336 14.331 1.00 79.75 107 LEU A N 1
ATOM 889 C CA . LEU A 1 107 ? -12.278 -12.658 15.104 1.00 79.75 107 LEU A CA 1
ATOM 890 C C . LEU A 1 107 ? -11.091 -13.049 14.204 1.00 79.75 107 LEU A C 1
ATOM 892 O O . LEU A 1 107 ? -9.940 -12.780 14.555 1.00 79.75 107 LEU A O 1
ATOM 896 N N . LYS A 1 108 ? -11.340 -13.665 13.042 1.00 81.69 108 LYS A N 1
ATOM 897 C CA . LYS A 1 108 ? -10.299 -14.092 12.091 1.00 81.69 108 LYS A CA 1
ATOM 898 C C . LYS A 1 108 ? -9.814 -12.907 11.264 1.00 81.69 108 LYS A C 1
ATOM 900 O O . LYS A 1 108 ? -8.609 -12.767 11.075 1.00 81.69 108 LYS A O 1
ATOM 905 N N . ALA A 1 109 ? -10.716 -12.020 10.841 1.00 78.25 109 ALA A N 1
ATOM 906 C CA . ALA A 1 109 ? -10.371 -10.801 10.113 1.00 78.25 109 ALA A CA 1
ATOM 907 C C . ALA A 1 109 ? -9.493 -9.862 10.957 1.00 78.25 109 ALA A C 1
ATOM 909 O O . ALA A 1 109 ? -8.479 -9.362 10.466 1.00 78.25 109 ALA A O 1
ATOM 910 N N . LEU A 1 110 ? -9.825 -9.677 12.240 1.00 80.69 110 LEU A N 1
ATOM 911 C CA . LEU A 1 110 ? -9.004 -8.888 13.165 1.00 80.69 110 LEU A CA 1
ATOM 912 C C . LEU A 1 110 ? -7.645 -9.554 13.432 1.00 80.69 110 LEU A C 1
ATOM 914 O O . LEU A 1 110 ? -6.614 -8.892 13.344 1.00 80.69 110 LEU A O 1
ATOM 918 N N . ASN A 1 111 ? -7.598 -10.872 13.651 1.00 86.44 111 ASN A N 1
ATOM 919 C CA . ASN A 1 111 ? -6.319 -11.573 13.810 1.00 86.44 111 ASN A CA 1
ATOM 920 C C . ASN A 1 111 ? -5.449 -11.555 12.534 1.00 86.44 111 ASN A C 1
ATOM 922 O O . ASN A 1 111 ? -4.224 -11.458 12.639 1.00 86.44 111 ASN A O 1
ATOM 926 N N . LEU A 1 112 ? -6.048 -11.558 11.337 1.00 86.50 112 LEU A N 1
ATOM 927 C CA . LEU A 1 112 ? -5.346 -11.326 10.071 1.00 86.50 112 LEU A CA 1
ATOM 928 C C . LEU A 1 112 ? -4.730 -9.916 10.037 1.00 86.50 112 LEU A C 1
ATOM 930 O O . LEU A 1 112 ? -3.531 -9.791 9.783 1.00 86.50 112 LEU A O 1
ATOM 934 N N . MET A 1 113 ? -5.491 -8.868 10.379 1.00 86.38 113 MET A N 1
ATOM 935 C CA . MET A 1 113 ? -4.977 -7.490 10.482 1.00 86.38 113 MET A CA 1
ATOM 936 C C . MET A 1 113 ? -3.814 -7.387 11.487 1.00 86.38 113 MET A C 1
ATOM 938 O O . MET A 1 113 ? -2.752 -6.853 11.150 1.00 86.38 113 MET A O 1
ATOM 942 N N . ASN A 1 114 ? -3.958 -7.980 12.677 1.00 90.44 114 ASN A N 1
ATOM 943 C CA . ASN A 1 114 ? -2.920 -8.034 13.713 1.00 90.44 114 ASN A CA 1
ATOM 944 C C . ASN A 1 114 ? -1.664 -8.778 13.234 1.00 90.44 114 ASN A C 1
ATOM 946 O O . ASN A 1 114 ? -0.534 -8.360 13.506 1.00 90.44 114 ASN A O 1
ATOM 950 N N . SER A 1 115 ? -1.839 -9.872 12.486 1.00 93.38 115 SER A N 1
ATOM 951 C CA . SER A 1 115 ? -0.750 -10.649 11.886 1.00 93.38 115 SER A CA 1
ATOM 952 C C . SER A 1 115 ? -0.029 -9.855 10.790 1.00 93.38 115 SER A C 1
ATOM 954 O O . SER A 1 115 ? 1.202 -9.918 10.685 1.00 93.38 115 SER A O 1
ATOM 956 N N . CYS A 1 116 ? -0.748 -9.062 9.993 1.00 93.62 116 CYS A N 1
ATOM 957 C CA . CYS A 1 116 ? -0.169 -8.141 9.014 1.00 93.62 116 CYS A CA 1
ATOM 958 C C . CYS A 1 116 ? 0.646 -7.040 9.702 1.00 93.62 116 CYS A C 1
ATOM 960 O O . CYS A 1 116 ? 1.834 -6.902 9.406 1.00 93.62 116 CYS A O 1
ATOM 962 N N . ALA A 1 117 ? 0.076 -6.337 10.686 1.00 92.81 117 ALA A N 1
ATOM 963 C CA . ALA A 1 117 ? 0.786 -5.326 11.472 1.00 92.81 117 ALA A CA 1
ATOM 964 C C . ALA A 1 117 ? 2.015 -5.905 12.203 1.00 92.81 117 ALA A C 1
ATOM 966 O O . ALA A 1 117 ? 3.100 -5.322 12.169 1.00 92.81 117 ALA A O 1
ATOM 967 N N . SER A 1 118 ? 1.899 -7.112 12.762 1.00 94.56 118 SER A N 1
ATOM 968 C CA . SER A 1 118 ? 3.010 -7.831 13.401 1.00 94.56 118 SER A CA 1
ATOM 969 C C . SER A 1 118 ? 4.129 -8.220 12.431 1.00 94.56 118 SER A C 1
ATOM 971 O O . SER A 1 118 ? 5.278 -8.362 12.851 1.00 94.56 118 SER A O 1
ATOM 973 N N . SER A 1 119 ? 3.828 -8.401 11.141 1.00 95.50 119 SER A N 1
ATOM 974 C CA . SER A 1 119 ? 4.845 -8.529 10.092 1.00 95.50 119 SER A CA 1
ATOM 975 C C . SER A 1 119 ? 5.427 -7.168 9.705 1.00 95.50 119 SER A C 1
ATOM 977 O O . SER A 1 119 ? 6.644 -7.059 9.615 1.00 95.50 119 SER A O 1
ATOM 979 N N . MET A 1 120 ? 4.615 -6.113 9.581 1.00 94.56 120 MET A N 1
ATOM 980 C CA . MET A 1 120 ? 5.094 -4.752 9.292 1.00 94.56 120 MET A CA 1
ATOM 981 C C . MET A 1 120 ? 6.100 -4.253 10.335 1.00 94.56 120 MET A C 1
ATOM 983 O O . MET A 1 120 ? 7.181 -3.795 9.973 1.00 94.56 120 MET A O 1
ATOM 987 N N . CYS A 1 121 ? 5.824 -4.432 11.629 1.00 91.56 121 CYS A N 1
ATOM 988 C CA . CYS A 1 121 ? 6.763 -4.049 12.684 1.00 91.56 121 CYS A CA 1
ATOM 989 C C . CYS A 1 121 ? 8.085 -4.848 12.631 1.00 91.56 121 CYS A C 1
ATOM 991 O O . CYS A 1 121 ? 9.114 -4.338 13.066 1.00 91.56 121 CYS A O 1
ATOM 993 N N . LYS A 1 122 ? 8.111 -6.070 12.075 1.00 92.00 122 LYS A N 1
ATOM 994 C CA . LYS A 1 122 ? 9.360 -6.829 11.831 1.00 92.00 122 LYS A CA 1
ATOM 995 C C . LYS A 1 122 ? 10.093 -6.321 10.583 1.00 92.00 122 LYS A C 1
ATOM 997 O O . LYS A 1 122 ? 11.311 -6.167 10.602 1.00 92.00 122 LYS A O 1
ATOM 1002 N N . ASP A 1 123 ? 9.337 -6.043 9.526 1.00 91.00 123 ASP A N 1
ATOM 1003 C CA . ASP A 1 123 ? 9.814 -5.666 8.193 1.00 91.00 123 ASP A CA 1
ATOM 1004 C C . ASP A 1 123 ? 10.314 -4.214 8.086 1.00 91.00 123 ASP A C 1
ATOM 1006 O O . ASP A 1 123 ? 11.051 -3.887 7.147 1.00 91.00 123 ASP A O 1
ATOM 1010 N N . PHE A 1 124 ? 9.921 -3.358 9.033 1.00 91.62 124 PHE A N 1
ATOM 1011 C CA . PHE A 1 124 ? 10.310 -1.953 9.144 1.00 91.62 124 PHE A CA 1
ATOM 1012 C C . PHE A 1 124 ? 10.854 -1.678 10.565 1.00 91.62 124 PHE A C 1
ATOM 1014 O O . PHE A 1 124 ? 10.080 -1.522 11.518 1.00 91.62 124 PHE A O 1
ATOM 1021 N N . PRO A 1 125 ? 12.191 -1.643 10.747 1.00 90.94 125 PRO A N 1
ATOM 1022 C CA . PRO A 1 125 ? 12.824 -1.461 12.057 1.00 90.94 125 PRO A CA 1
ATOM 1023 C C . PRO A 1 125 ? 12.419 -0.177 12.790 1.00 90.94 125 PRO A C 1
ATOM 1025 O O . PRO A 1 125 ? 12.257 -0.226 14.005 1.00 90.94 125 PRO A O 1
ATOM 1028 N N . ASP A 1 126 ? 12.179 0.911 12.061 1.00 93.00 126 ASP A N 1
ATOM 1029 C CA . ASP A 1 126 ? 11.847 2.242 12.586 1.00 93.00 126 ASP A CA 1
ATOM 1030 C C . ASP A 1 126 ? 10.417 2.399 13.136 1.00 93.00 126 ASP A C 1
ATOM 1032 O O . ASP A 1 126 ? 10.150 3.389 13.814 1.00 93.00 126 ASP A O 1
ATOM 1036 N N . ILE A 1 127 ? 9.503 1.451 12.874 1.00 94.19 127 ILE A N 1
ATOM 1037 C CA . ILE A 1 127 ? 8.159 1.455 13.480 1.00 94.19 127 ILE A CA 1
ATOM 1038 C C . ILE A 1 127 ? 8.286 1.042 14.950 1.00 94.19 127 ILE A C 1
ATOM 1040 O O . ILE A 1 127 ? 8.585 -0.120 15.230 1.00 94.19 127 ILE A O 1
ATOM 1044 N N . ILE A 1 128 ? 8.066 1.953 15.891 1.00 91.81 128 ILE A N 1
ATOM 1045 C CA . ILE A 1 128 ? 8.234 1.683 17.329 1.00 91.81 128 ILE A CA 1
ATOM 1046 C C . ILE A 1 128 ? 7.031 0.931 17.910 1.00 91.81 128 ILE A C 1
ATOM 1048 O O . ILE A 1 128 ? 7.191 -0.028 18.672 1.00 91.81 128 ILE A O 1
ATOM 1052 N N . LEU A 1 129 ? 5.834 1.321 17.471 1.00 93.31 129 LEU A N 1
ATOM 1053 C CA . LEU A 1 129 ? 4.533 0.838 17.919 1.00 93.31 129 LEU A CA 1
ATOM 1054 C C . LEU A 1 129 ? 3.530 1.003 16.768 1.00 93.31 129 LEU A C 1
ATOM 1056 O O . LEU A 1 129 ? 3.671 1.898 15.934 1.00 93.31 129 LEU A O 1
ATOM 1060 N N . ALA A 1 130 ? 2.518 0.144 16.706 1.00 96.06 130 ALA A N 1
ATOM 1061 C CA . ALA A 1 130 ? 1.391 0.303 15.799 1.00 96.06 130 ALA A CA 1
ATOM 1062 C C . ALA A 1 130 ? 0.076 -0.026 16.510 1.00 96.06 130 ALA A C 1
ATOM 1064 O O . ALA A 1 130 ? -0.007 -1.044 17.190 1.00 96.06 130 ALA A O 1
ATOM 1065 N N . TYR A 1 131 ? -0.954 0.798 16.332 1.00 95.94 131 TYR A N 1
ATOM 1066 C CA . TYR A 1 131 ? -2.266 0.590 16.951 1.00 95.94 131 TYR A CA 1
ATOM 1067 C C . TYR A 1 131 ? -3.371 0.484 15.899 1.00 95.94 131 TYR A C 1
ATOM 1069 O O . TYR A 1 131 ? -3.466 1.334 15.010 1.00 95.94 131 TYR A O 1
ATOM 1077 N N . GLY A 1 132 ? -4.205 -0.551 15.980 1.00 89.44 132 GLY A N 1
ATOM 1078 C CA . GLY A 1 132 ? -5.248 -0.810 14.989 1.00 89.44 132 GLY A CA 1
ATOM 1079 C C . GLY A 1 132 ? -6.490 -1.471 15.564 1.00 89.44 132 GLY A C 1
ATOM 1080 O O . GLY A 1 132 ? -6.435 -2.159 16.583 1.00 89.44 132 GLY A O 1
ATOM 1081 N N . PHE A 1 133 ? -7.612 -1.248 14.889 1.00 84.38 133 PHE A N 1
ATOM 1082 C CA . PHE A 1 133 ? -8.923 -1.799 15.215 1.00 84.38 133 PHE A CA 1
ATOM 1083 C C . PHE A 1 133 ? -9.804 -1.824 13.959 1.00 84.38 133 PHE A C 1
ATOM 1085 O O . PHE A 1 133 ? -9.613 -1.036 13.028 1.00 84.38 133 PHE A O 1
ATOM 1092 N N . GLY A 1 134 ? -10.773 -2.742 13.909 1.00 79.25 134 GLY A N 1
ATOM 1093 C CA . GLY A 1 134 ? -11.656 -2.910 12.753 1.00 79.25 134 GLY A CA 1
ATOM 1094 C C . GLY A 1 134 ? -10.887 -3.139 11.444 1.00 79.25 134 GLY A C 1
ATOM 1095 O O . GLY A 1 134 ? -10.294 -4.193 11.229 1.00 79.25 134 GLY A O 1
ATOM 1096 N N . HIS A 1 135 ? -10.913 -2.138 10.561 1.00 76.19 135 HIS A N 1
ATOM 1097 C CA . HIS A 1 135 ? -10.294 -2.157 9.230 1.00 76.19 135 HIS A CA 1
ATOM 1098 C C . HIS A 1 135 ? -9.116 -1.173 9.077 1.00 76.19 135 HIS A C 1
ATOM 1100 O O . HIS A 1 135 ? -8.721 -0.874 7.947 1.00 76.19 135 HIS A O 1
ATOM 1106 N N . GLU A 1 136 ? -8.541 -0.669 10.177 1.00 85.31 136 GLU A N 1
ATOM 1107 C CA . GLU A 1 136 ? -7.404 0.262 10.143 1.00 85.31 136 GLU A CA 1
ATOM 1108 C C . GLU A 1 136 ? -6.245 -0.089 11.090 1.00 85.31 136 GLU A C 1
ATOM 1110 O O . GLU A 1 136 ? -6.413 -0.771 12.100 1.00 85.31 136 GLU A O 1
ATOM 1115 N N . TYR A 1 137 ? -5.055 0.410 10.748 1.00 91.69 137 TYR A N 1
ATOM 1116 C CA . TYR A 1 137 ? -3.827 0.325 11.533 1.00 91.69 137 TYR A CA 1
ATOM 1117 C C . TYR A 1 137 ? -2.995 1.605 11.401 1.00 91.69 137 TYR A C 1
ATOM 1119 O O . TYR A 1 137 ? -2.745 2.097 10.304 1.00 91.69 137 TYR A O 1
ATOM 1127 N N . ASN A 1 138 ? -2.522 2.117 12.531 1.00 94.94 138 ASN A N 1
ATOM 1128 C CA . ASN A 1 138 ? -1.782 3.365 12.664 1.00 94.94 138 ASN A CA 1
ATOM 1129 C C . ASN A 1 138 ? -0.339 3.030 13.054 1.00 94.94 138 ASN A C 1
ATOM 1131 O O . ASN A 1 138 ? -0.085 2.628 14.188 1.00 94.94 138 ASN A O 1
ATOM 1135 N N . PHE A 1 139 ? 0.598 3.143 12.113 1.00 96.56 139 PHE A N 1
ATOM 1136 C CA . PHE A 1 139 ? 2.010 2.803 12.303 1.00 96.56 139 PHE A CA 1
ATOM 1137 C C . PHE A 1 139 ? 2.806 4.030 12.744 1.00 96.56 139 PHE A C 1
ATOM 1139 O O . PHE A 1 139 ? 2.922 4.989 11.982 1.00 96.56 139 PHE A O 1
ATOM 1146 N N . ILE A 1 140 ? 3.377 3.988 13.949 1.00 96.12 140 ILE A N 1
ATOM 1147 C CA . ILE A 1 140 ? 4.173 5.080 14.516 1.00 96.12 140 ILE A CA 1
ATOM 1148 C C . ILE A 1 140 ? 5.655 4.795 14.285 1.00 96.12 140 ILE A C 1
ATOM 1150 O O . ILE A 1 140 ? 6.184 3.779 14.739 1.00 96.12 140 ILE A O 1
ATOM 1154 N N . PHE A 1 141 ? 6.332 5.703 13.589 1.00 95.06 141 PHE A N 1
ATOM 1155 C CA . PHE A 1 141 ? 7.776 5.684 13.382 1.00 95.06 141 PHE A CA 1
ATOM 1156 C C . PHE A 1 141 ? 8.474 6.639 14.353 1.00 95.06 141 PHE A C 1
ATOM 1158 O O . PHE A 1 141 ? 7.970 7.733 14.612 1.00 95.06 141 PHE A O 1
ATOM 1165 N N . ARG A 1 142 ? 9.666 6.254 14.820 1.00 93.25 142 ARG A N 1
ATOM 1166 C CA . ARG A 1 142 ? 10.538 7.097 15.657 1.00 93.25 142 ARG A CA 1
ATOM 1167 C C . ARG A 1 142 ? 10.852 8.466 15.034 1.00 93.25 142 ARG A C 1
ATOM 1169 O O . ARG A 1 142 ? 10.957 8.593 13.809 1.00 93.25 142 ARG A O 1
ATOM 1176 N N . LYS A 1 143 ? 11.054 9.468 15.894 1.00 93.00 143 LYS A N 1
ATOM 1177 C CA . LYS A 1 143 ? 11.234 10.895 15.561 1.00 93.00 143 LYS A CA 1
ATOM 1178 C C . LYS A 1 143 ? 12.402 11.129 14.580 1.00 93.00 143 LYS A C 1
ATOM 1180 O O . LYS A 1 143 ? 12.277 11.904 13.628 1.00 93.00 143 LYS A O 1
ATOM 1185 N N . GLU A 1 144 ? 13.478 10.353 14.713 1.00 93.06 144 GLU A N 1
ATOM 1186 C CA . GLU A 1 144 ? 14.722 10.423 13.927 1.00 93.06 144 GLU A CA 1
ATOM 1187 C C . GLU A 1 144 ? 14.675 9.657 12.592 1.00 93.06 144 GLU A C 1
ATOM 1189 O O . GLU A 1 144 ? 15.692 9.585 11.901 1.00 93.06 144 GLU A O 1
ATOM 1194 N N . THR A 1 145 ? 13.552 9.031 12.211 1.00 93.25 145 THR A N 1
ATOM 1195 C CA . THR A 1 145 ? 13.554 8.143 11.035 1.00 93.25 145 THR A CA 1
ATOM 1196 C C . THR A 1 145 ? 13.899 8.882 9.734 1.00 93.25 145 THR A C 1
ATOM 1198 O O . THR A 1 145 ? 13.305 9.911 9.402 1.00 93.25 145 THR A O 1
ATOM 1201 N N . ASP A 1 146 ? 14.841 8.333 8.965 1.00 93.06 146 ASP A N 1
ATOM 1202 C CA . ASP A 1 146 ? 15.242 8.801 7.633 1.00 93.06 146 ASP A CA 1
ATOM 1203 C C . ASP A 1 146 ? 14.642 7.940 6.505 1.00 93.06 146 ASP A C 1
ATOM 1205 O O . ASP A 1 146 ? 14.940 8.147 5.324 1.00 93.06 146 ASP A O 1
ATOM 1209 N N . VAL A 1 147 ? 13.784 6.970 6.852 1.00 91.38 147 VAL A N 1
ATOM 1210 C CA . VAL A 1 147 ? 13.261 5.947 5.939 1.00 91.38 147 VAL A CA 1
ATOM 1211 C C . VAL A 1 147 ? 12.669 6.583 4.676 1.00 91.38 147 VAL A C 1
ATOM 1213 O O . VAL A 1 147 ? 11.832 7.483 4.716 1.00 91.38 147 VAL A O 1
ATOM 1216 N N . TYR A 1 148 ? 13.158 6.117 3.522 1.00 93.50 148 TYR A N 1
ATOM 1217 C CA . TYR A 1 148 ? 12.835 6.641 2.188 1.00 93.50 148 TYR A CA 1
ATOM 1218 C C . TYR A 1 148 ? 13.087 8.152 1.994 1.00 93.50 148 TYR A C 1
ATOM 1220 O O . TYR A 1 148 ? 12.422 8.786 1.172 1.00 93.50 148 TYR A O 1
ATOM 1228 N N . THR A 1 149 ? 14.062 8.710 2.722 1.00 94.50 149 THR A N 1
ATOM 1229 C CA . THR A 1 149 ? 14.376 10.149 2.810 1.00 94.50 149 THR A CA 1
ATOM 1230 C C . THR A 1 149 ? 13.153 10.989 3.195 1.00 94.50 149 THR A C 1
ATOM 1232 O O . THR A 1 149 ? 12.913 12.051 2.615 1.00 94.50 149 THR A O 1
ATOM 1235 N N . ARG A 1 150 ? 12.339 10.445 4.117 1.00 94.38 150 ARG A N 1
ATOM 1236 C CA . ARG A 1 150 ? 11.071 10.996 4.631 1.00 94.38 150 ARG A CA 1
ATOM 1237 C C . ARG A 1 150 ? 10.072 11.435 3.543 1.00 94.38 150 ARG A C 1
ATOM 1239 O O . ARG A 1 150 ? 9.241 12.300 3.788 1.00 94.38 150 ARG A O 1
ATOM 1246 N N . ARG A 1 151 ? 10.140 10.867 2.332 1.00 93.44 151 ARG A N 1
ATOM 1247 C CA . ARG A 1 151 ? 9.233 11.210 1.219 1.00 93.44 151 ARG A CA 1
ATOM 1248 C C . ARG A 1 151 ? 7.855 10.592 1.409 1.00 93.44 151 ARG A C 1
ATOM 1250 O O . ARG A 1 151 ? 7.733 9.367 1.438 1.00 93.44 151 ARG A O 1
ATOM 1257 N N . THR A 1 152 ? 6.839 11.442 1.510 1.00 92.75 152 THR A N 1
ATOM 1258 C CA . THR A 1 152 ? 5.450 11.086 1.828 1.00 92.75 152 THR A CA 1
ATOM 1259 C C . THR A 1 152 ? 4.891 10.045 0.863 1.00 92.75 152 THR A C 1
ATOM 1261 O O . THR A 1 152 ? 4.424 8.999 1.305 1.00 92.75 152 THR A O 1
ATOM 1264 N N . SER A 1 153 ? 5.013 10.271 -0.449 1.00 92.44 153 SER A N 1
ATOM 1265 C CA . SER A 1 153 ? 4.509 9.360 -1.487 1.00 92.44 153 SER A CA 1
ATOM 1266 C C . SER A 1 153 ? 5.151 7.974 -1.381 1.00 92.44 153 SER A C 1
ATOM 1268 O O . SER A 1 153 ? 4.451 6.960 -1.364 1.00 92.44 153 SER A O 1
ATOM 1270 N N . LYS A 1 154 ? 6.479 7.924 -1.202 1.00 93.44 154 LYS A N 1
ATOM 1271 C CA . LYS A 1 154 ? 7.269 6.690 -1.055 1.00 93.44 154 LYS A CA 1
ATOM 1272 C C . LYS A 1 154 ? 6.952 5.956 0.257 1.00 93.44 154 LYS A C 1
ATOM 1274 O O . LYS A 1 154 ? 6.879 4.733 0.252 1.00 93.44 154 LYS A O 1
ATOM 1279 N N . LEU A 1 155 ? 6.749 6.672 1.365 1.00 93.12 155 LEU A N 1
ATOM 1280 C CA . LEU A 1 155 ? 6.342 6.095 2.654 1.00 93.12 155 LEU A CA 1
ATOM 1281 C C . LEU A 1 155 ? 4.933 5.493 2.572 1.00 93.12 155 LEU A C 1
ATOM 1283 O O . LEU A 1 155 ? 4.770 4.299 2.820 1.00 93.12 155 LEU A O 1
ATOM 1287 N N . VAL A 1 156 ? 3.945 6.298 2.167 1.00 93.88 156 VAL A N 1
ATOM 1288 C CA . VAL A 1 156 ? 2.531 5.912 2.015 1.00 93.88 156 VAL A CA 1
ATOM 1289 C C . VAL A 1 156 ? 2.394 4.677 1.131 1.00 93.88 156 VAL A C 1
ATOM 1291 O O . VAL A 1 156 ? 1.879 3.651 1.575 1.00 93.88 156 VAL A O 1
ATOM 1294 N N . SER A 1 157 ? 2.902 4.746 -0.101 1.00 95.50 157 SER A N 1
ATOM 1295 C CA . SER A 1 157 ? 2.746 3.670 -1.084 1.00 95.50 157 SER A CA 1
ATOM 1296 C C . SER A 1 157 ? 3.422 2.367 -0.662 1.00 95.50 157 SER A C 1
ATOM 1298 O O . SER A 1 157 ? 2.784 1.319 -0.730 1.00 95.50 157 SER A O 1
ATOM 1300 N N . VAL A 1 158 ? 4.665 2.409 -0.160 1.00 95.81 158 VAL A N 1
ATOM 1301 C CA . VAL A 1 158 ? 5.368 1.188 0.268 1.00 95.81 158 VAL A CA 1
ATOM 1302 C C . VAL A 1 158 ? 4.693 0.545 1.469 1.00 95.81 158 VAL A C 1
ATOM 1304 O O . VAL A 1 158 ? 4.599 -0.682 1.513 1.00 95.81 158 VAL A O 1
ATOM 1307 N N . ILE A 1 159 ? 4.243 1.327 2.451 1.00 95.62 159 ILE A N 1
ATOM 1308 C CA . ILE A 1 159 ? 3.633 0.783 3.669 1.00 95.62 159 ILE A CA 1
ATOM 1309 C C . ILE A 1 159 ? 2.263 0.172 3.356 1.00 95.62 159 ILE A C 1
ATOM 1311 O O . ILE A 1 159 ? 2.014 -0.971 3.740 1.00 95.62 159 ILE A O 1
ATOM 1315 N N . VAL A 1 160 ? 1.439 0.851 2.552 1.00 95.56 160 VAL A N 1
ATOM 1316 C CA . VAL A 1 160 ? 0.156 0.324 2.060 1.00 95.56 160 VAL A CA 1
ATOM 1317 C C . VAL A 1 160 ? 0.342 -0.911 1.175 1.00 95.56 160 VAL A C 1
ATOM 1319 O O . VAL A 1 160 ? -0.339 -1.916 1.380 1.00 95.56 160 VAL A O 1
ATOM 1322 N N . SER A 1 161 ? 1.281 -0.890 0.224 1.00 96.31 161 SER A N 1
ATOM 1323 C CA . SER A 1 161 ? 1.585 -2.045 -0.632 1.00 96.31 161 SER A CA 1
ATOM 1324 C C . SER A 1 161 ? 2.074 -3.233 0.202 1.00 96.31 161 SER A C 1
ATOM 1326 O O . SER A 1 161 ? 1.554 -4.338 0.069 1.00 96.31 161 SER A O 1
ATOM 1328 N N . SER A 1 162 ? 2.997 -3.011 1.143 1.00 95.75 162 SER A N 1
ATOM 1329 C CA . SER A 1 162 ? 3.492 -4.069 2.035 1.00 95.75 162 SER A CA 1
ATOM 1330 C C . SER A 1 162 ? 2.363 -4.681 2.869 1.00 95.75 162 SER A C 1
ATOM 1332 O O . SER A 1 162 ? 2.284 -5.905 2.970 1.00 95.75 162 SER A O 1
ATOM 1334 N N . PHE A 1 163 ? 1.464 -3.855 3.418 1.00 94.31 163 PHE A N 1
ATOM 1335 C CA . PHE A 1 163 ? 0.300 -4.331 4.167 1.00 94.31 163 PHE A CA 1
ATOM 1336 C C . PHE A 1 163 ? -0.668 -5.117 3.270 1.00 94.31 163 PHE A C 1
ATOM 1338 O O . PHE A 1 163 ? -1.074 -6.215 3.641 1.00 94.31 163 PHE A O 1
ATOM 1345 N N . THR A 1 164 ? -0.957 -4.619 2.061 1.00 94.25 164 THR A N 1
ATOM 1346 C CA . THR A 1 164 ? -1.817 -5.294 1.070 1.00 94.25 164 THR A CA 1
ATOM 1347 C C . THR A 1 164 ? -1.253 -6.666 0.683 1.00 94.25 164 THR A C 1
ATOM 1349 O O . THR A 1 164 ? -1.967 -7.666 0.740 1.00 94.25 164 THR A O 1
ATOM 1352 N N . SER A 1 165 ? 0.047 -6.751 0.370 1.00 95.38 165 SER A N 1
ATOM 1353 C CA . SER A 1 165 ? 0.730 -8.024 0.098 1.00 95.38 165 SER A CA 1
ATOM 1354 C C . SER A 1 165 ? 0.637 -8.995 1.268 1.00 95.38 165 SER A C 1
ATOM 1356 O O . SER A 1 165 ? 0.346 -10.170 1.066 1.00 95.38 165 SER A O 1
ATOM 1358 N N . LEU A 1 166 ? 0.894 -8.525 2.493 1.00 94.50 166 LEU A N 1
ATOM 1359 C CA . LEU A 1 166 ? 0.814 -9.366 3.687 1.00 94.50 166 LEU A CA 1
ATOM 1360 C C . LEU A 1 166 ? -0.615 -9.865 3.913 1.00 94.50 166 LEU A C 1
ATOM 1362 O O . LEU A 1 166 ? -0.787 -11.046 4.186 1.00 94.50 166 LEU A O 1
ATOM 1366 N N . TYR A 1 167 ? -1.621 -9.003 3.754 1.00 89.25 167 TYR A N 1
ATOM 1367 C CA . TYR A 1 167 ? -3.033 -9.365 3.882 1.00 89.25 167 TYR A CA 1
ATOM 1368 C C . TYR A 1 167 ? -3.428 -10.433 2.856 1.00 89.25 167 TYR A C 1
ATOM 1370 O O . TYR A 1 167 ? -3.997 -11.460 3.221 1.00 89.25 167 TYR A O 1
ATOM 1378 N N . ARG A 1 168 ? -3.041 -10.252 1.584 1.00 88.62 168 ARG A N 1
ATOM 1379 C CA . ARG A 1 168 ? -3.364 -11.203 0.513 1.00 88.62 168 ARG A CA 1
ATOM 1380 C C . ARG A 1 168 ? -2.628 -12.540 0.638 1.00 88.62 168 ARG A C 1
ATOM 1382 O O . ARG A 1 168 ? -3.223 -13.573 0.352 1.00 88.62 168 ARG A O 1
ATOM 1389 N N . ILE A 1 169 ? -1.364 -12.538 1.074 1.00 91.25 169 ILE A N 1
ATOM 1390 C CA . ILE A 1 169 ? -0.589 -13.770 1.316 1.00 91.25 169 ILE A CA 1
ATOM 1391 C C . ILE A 1 169 ? -1.158 -14.534 2.516 1.00 91.25 169 ILE A C 1
ATOM 1393 O O . ILE A 1 169 ? -1.373 -15.740 2.430 1.00 91.25 169 ILE A O 1
ATOM 1397 N N . LYS A 1 170 ? -1.421 -13.835 3.626 1.00 90.12 170 LYS A N 1
ATOM 1398 C CA . LYS A 1 170 ? -1.865 -14.456 4.879 1.00 90.12 170 LYS A CA 1
ATOM 1399 C C . LYS A 1 170 ? -3.335 -14.840 4.898 1.00 90.12 170 LYS A C 1
ATOM 1401 O O . LYS A 1 170 ? -3.729 -15.594 5.775 1.00 90.12 170 LYS A O 1
ATOM 1406 N N . TRP A 1 171 ? -4.145 -14.375 3.948 1.00 84.50 171 TRP A N 1
ATOM 1407 C CA . TRP A 1 171 ? -5.568 -14.711 3.860 1.00 84.50 171 TRP A CA 1
ATOM 1408 C C . TRP A 1 171 ? -5.845 -16.210 4.067 1.00 84.50 171 TRP A C 1
ATOM 1410 O O . TRP A 1 171 ? -6.698 -16.576 4.871 1.00 84.50 171 TRP A O 1
ATOM 1420 N N . ILE A 1 172 ? -5.061 -17.080 3.420 1.00 85.12 172 ILE A N 1
ATOM 1421 C CA . ILE A 1 172 ? -5.202 -18.542 3.505 1.00 85.12 172 ILE A CA 1
ATOM 1422 C C . ILE A 1 172 ? -4.854 -19.122 4.894 1.00 85.12 172 ILE A C 1
ATOM 1424 O O . ILE A 1 172 ? -5.328 -20.200 5.235 1.00 85.12 172 ILE A O 1
ATOM 1428 N N . GLU A 1 173 ? -4.074 -18.412 5.720 1.00 87.44 173 GLU A N 1
ATOM 1429 C CA . GLU A 1 173 ? -3.757 -18.803 7.107 1.00 87.44 173 GLU A CA 1
ATOM 1430 C C . GLU A 1 173 ? -4.987 -18.667 8.027 1.00 87.44 173 GLU A C 1
ATOM 1432 O O . GLU A 1 173 ? -5.145 -19.443 8.967 1.00 87.44 173 GLU A O 1
ATOM 1437 N N . PHE A 1 174 ? -5.866 -17.693 7.749 1.00 81.81 174 PHE A N 1
ATOM 1438 C CA . PHE A 1 174 ? -7.036 -17.353 8.577 1.00 81.81 174 PHE A CA 1
ATOM 1439 C C . PHE A 1 174 ? -8.366 -17.825 7.966 1.00 81.81 174 PHE A C 1
ATOM 1441 O O . PHE A 1 174 ? -9.321 -18.105 8.692 1.00 81.81 174 PHE A O 1
ATOM 1448 N N . PHE A 1 175 ? -8.418 -17.960 6.638 1.00 78.50 175 PHE A N 1
ATOM 1449 C CA . PHE A 1 175 ? -9.595 -18.344 5.856 1.00 78.50 175 PHE A CA 1
ATOM 1450 C C . PHE A 1 175 ? -9.277 -19.489 4.860 1.00 78.50 175 PHE A C 1
ATOM 1452 O O . PHE A 1 175 ? -9.516 -19.348 3.660 1.00 78.50 175 PHE A O 1
ATOM 1459 N N . PRO A 1 176 ? -8.754 -20.648 5.318 1.00 75.62 176 PRO A N 1
ATOM 1460 C CA . PRO A 1 176 ? -8.171 -21.686 4.450 1.00 75.62 176 PRO A CA 1
ATOM 1461 C C . PRO A 1 176 ? -9.131 -22.299 3.417 1.00 75.62 176 PRO A C 1
ATOM 1463 O O . PRO A 1 176 ? -8.689 -22.761 2.371 1.00 75.62 176 PRO A O 1
ATOM 1466 N N . ASN A 1 177 ? -10.440 -22.285 3.688 1.00 75.94 177 ASN A N 1
ATOM 1467 C CA . ASN A 1 177 ? -11.473 -22.871 2.824 1.00 75.94 177 ASN A CA 1
ATOM 1468 C C . ASN A 1 177 ? -12.260 -21.815 2.020 1.00 75.94 177 ASN A C 1
ATOM 1470 O O . ASN A 1 177 ? -13.354 -22.104 1.536 1.00 75.94 177 ASN A O 1
ATOM 1474 N N . LYS A 1 178 ? -11.768 -20.571 1.934 1.00 66.94 178 LYS A N 1
ATOM 1475 C CA . LYS A 1 178 ? -12.515 -19.439 1.370 1.00 66.94 178 LYS A CA 1
ATOM 1476 C C . LYS A 1 178 ? -11.605 -18.556 0.527 1.00 66.94 178 LYS A C 1
ATOM 1478 O O . LYS A 1 178 ? -10.814 -17.793 1.070 1.00 66.94 178 LYS A O 1
ATOM 1483 N N . ASP A 1 179 ? -11.749 -18.610 -0.793 1.00 72.25 179 ASP A N 1
ATOM 1484 C CA . ASP A 1 179 ? -11.055 -17.671 -1.675 1.00 72.25 179 ASP A CA 1
ATOM 1485 C C . ASP A 1 179 ? -11.517 -16.227 -1.433 1.00 72.25 179 ASP A C 1
ATOM 1487 O O . ASP A 1 179 ? -12.709 -15.939 -1.302 1.00 72.25 179 ASP A O 1
ATOM 1491 N N . MET A 1 180 ? -10.550 -15.310 -1.415 1.00 68.62 180 MET A N 1
ATOM 1492 C CA . MET A 1 180 ? -10.765 -13.873 -1.254 1.00 68.62 180 MET A CA 1
ATOM 1493 C C . MET A 1 180 ? -11.461 -13.302 -2.501 1.00 68.62 180 MET A C 1
ATOM 1495 O O . MET A 1 180 ? -10.813 -13.054 -3.531 1.00 68.62 180 MET A O 1
ATOM 1499 N N . ARG A 1 181 ? -12.791 -13.139 -2.415 1.00 63.31 181 ARG A N 1
ATOM 1500 C CA . ARG A 1 181 ? -13.684 -12.886 -3.563 1.00 63.31 181 ARG A CA 1
ATOM 1501 C C . ARG A 1 181 ? -13.470 -11.502 -4.177 1.00 63.31 181 ARG A C 1
ATOM 1503 O O . ARG A 1 181 ? -13.491 -11.357 -5.399 1.00 63.31 181 ARG A O 1
ATOM 1510 N N . SER A 1 182 ? -13.219 -10.503 -3.336 1.00 65.19 182 SER A N 1
ATOM 1511 C CA . SER A 1 182 ? -12.871 -9.127 -3.709 1.00 65.19 182 SER A CA 1
ATOM 1512 C C . SER A 1 182 ? -11.491 -8.752 -3.163 1.00 65.19 182 SER A C 1
ATOM 1514 O O . SER A 1 182 ? -11.093 -9.222 -2.100 1.00 65.19 182 SER A O 1
ATOM 1516 N N . GLY A 1 183 ? -10.750 -7.907 -3.884 1.00 69.25 183 GLY A N 1
ATOM 1517 C CA . GLY A 1 183 ? -9.499 -7.333 -3.378 1.00 69.25 183 GLY A CA 1
ATOM 1518 C C . GLY A 1 183 ? -9.753 -6.387 -2.198 1.00 69.25 183 GLY A C 1
ATOM 1519 O O . GLY A 1 183 ? -10.767 -5.682 -2.165 1.00 69.25 183 GLY A O 1
ATOM 1520 N N . ALA A 1 184 ? -8.833 -6.366 -1.232 1.00 72.94 184 ALA A N 1
ATOM 1521 C CA . ALA A 1 184 ? -8.858 -5.415 -0.125 1.00 72.94 184 ALA A CA 1
ATOM 1522 C C . ALA A 1 184 ? -8.126 -4.143 -0.564 1.00 72.94 184 ALA A C 1
ATOM 1524 O O . ALA A 1 184 ? -6.901 -4.142 -0.682 1.00 72.94 184 ALA A O 1
ATOM 1525 N N . LEU A 1 185 ? -8.884 -3.082 -0.850 1.00 83.31 185 LEU A N 1
ATOM 1526 C CA . LEU A 1 185 ? -8.325 -1.795 -1.249 1.00 83.31 185 LEU A CA 1
ATOM 1527 C C . LEU A 1 185 ? -7.913 -1.007 -0.005 1.00 83.31 185 LEU A C 1
ATOM 1529 O O . LEU A 1 185 ? -8.769 -0.543 0.748 1.00 83.31 185 LEU A O 1
ATOM 1533 N N . PHE A 1 186 ? -6.608 -0.870 0.205 1.00 85.56 186 PHE A N 1
ATOM 1534 C CA . PHE A 1 186 ? -6.042 -0.103 1.308 1.00 85.56 186 PHE A CA 1
ATOM 1535 C C . PHE A 1 186 ? -5.603 1.291 0.851 1.00 85.56 186 PHE A C 1
ATOM 1537 O O . PHE A 1 186 ? -4.929 1.453 -0.165 1.00 85.56 186 PHE A O 1
ATOM 1544 N N . GLU A 1 187 ? -5.938 2.290 1.658 1.00 88.25 187 GLU A N 1
ATOM 1545 C CA . GLU A 1 187 ? -5.492 3.674 1.537 1.00 88.25 187 GLU A CA 1
ATOM 1546 C C . GLU A 1 187 ? -4.545 4.036 2.682 1.00 88.25 187 GLU A C 1
ATOM 1548 O O . GLU A 1 187 ? -4.602 3.454 3.769 1.00 88.25 187 GLU A O 1
ATOM 1553 N N . GLY A 1 188 ? -3.660 5.002 2.431 1.00 88.62 188 GLY A N 1
ATOM 1554 C CA . GLY A 1 188 ? -2.656 5.469 3.381 1.00 88.62 188 GLY A CA 1
ATOM 1555 C C . GLY A 1 188 ? -2.699 6.979 3.571 1.00 88.62 188 GLY A C 1
ATOM 1556 O O . GLY A 1 188 ? -2.634 7.737 2.605 1.00 88.62 188 GLY A O 1
ATOM 1557 N N . GLU A 1 189 ? -2.757 7.407 4.825 1.00 87.69 189 GLU A N 1
ATOM 1558 C CA . GLU A 1 189 ? -2.715 8.805 5.258 1.00 87.69 189 GLU A CA 1
ATOM 1559 C C . GLU A 1 189 ? -1.540 8.997 6.229 1.00 87.69 189 GLU A C 1
ATOM 1561 O O . GLU A 1 189 ? -1.154 8.062 6.933 1.00 87.69 189 GLU A O 1
ATOM 1566 N N . VAL A 1 190 ? -0.945 10.192 6.259 1.00 89.75 190 VAL A N 1
ATOM 1567 C CA . VAL A 1 190 ? 0.195 10.519 7.132 1.00 89.75 190 VAL A CA 1
ATOM 1568 C C . VAL A 1 190 ? -0.131 11.729 7.992 1.00 89.75 190 VAL A C 1
ATOM 1570 O O . VAL A 1 190 ? -0.689 12.708 7.506 1.00 89.75 190 VAL A O 1
ATOM 1573 N N . LEU A 1 191 ? 0.275 11.658 9.251 1.00 90.38 191 LEU A N 1
ATOM 1574 C CA . LEU A 1 191 ? 0.248 12.718 10.245 1.00 90.38 191 LEU A CA 1
ATOM 1575 C C . LEU A 1 191 ? 1.667 12.863 10.820 1.00 90.38 191 LEU A C 1
ATOM 1577 O O . LEU A 1 191 ? 2.368 11.867 11.018 1.00 90.38 191 LEU A O 1
ATOM 1581 N N . CYS A 1 192 ? 2.094 14.096 11.082 1.00 91.19 192 CYS A N 1
ATOM 1582 C CA . CYS A 1 192 ? 3.369 14.388 11.736 1.00 91.19 192 CYS A CA 1
ATOM 1583 C C . CYS A 1 192 ? 3.109 14.982 13.119 1.00 91.19 192 CYS A C 1
ATOM 1585 O O . CYS A 1 192 ? 2.459 16.017 13.221 1.00 91.19 192 CYS A O 1
ATOM 1587 N N . LEU A 1 193 ? 3.634 14.335 14.159 1.00 90.00 193 LEU A N 1
ATOM 1588 C CA . LEU A 1 193 ? 3.479 14.738 15.560 1.00 90.00 193 LEU A CA 1
ATOM 1589 C C . LEU A 1 193 ? 4.851 15.080 16.139 1.00 90.00 193 LEU A C 1
ATOM 1591 O O . LEU A 1 193 ? 5.836 14.422 15.797 1.00 90.00 193 LEU A O 1
ATOM 1595 N N . LYS A 1 194 ? 4.963 16.136 16.944 1.00 89.06 194 LYS A N 1
ATOM 1596 C CA . LYS A 1 194 ? 6.270 16.670 17.347 1.00 89.06 194 LYS A CA 1
ATOM 1597 C C . LYS A 1 194 ? 6.750 16.028 18.638 1.00 89.06 194 LYS A C 1
ATOM 1599 O O . LYS A 1 194 ? 7.861 15.500 18.653 1.00 89.06 194 LYS A O 1
ATOM 1604 N N . GLU A 1 195 ? 5.919 15.980 19.670 1.00 89.50 195 GLU A N 1
ATOM 1605 C CA . GLU A 1 195 ? 6.328 15.546 21.009 1.00 89.50 195 GLU A CA 1
ATOM 1606 C C . GLU A 1 195 ? 5.694 14.221 21.452 1.00 89.50 195 GLU A C 1
ATOM 1608 O O . GLU A 1 195 ? 4.776 13.694 20.824 1.00 89.50 195 GLU A O 1
ATOM 1613 N N . THR A 1 196 ? 6.220 13.630 22.527 1.00 91.62 196 THR A N 1
ATOM 1614 C CA . THR A 1 196 ? 5.702 12.358 23.056 1.00 91.62 196 THR A CA 1
ATOM 1615 C C . THR A 1 196 ? 4.266 12.494 23.568 1.00 91.62 196 THR A C 1
ATOM 1617 O O . THR A 1 196 ? 3.469 11.569 23.406 1.00 91.62 196 THR A O 1
ATOM 1620 N N . SER A 1 197 ? 3.905 13.649 24.130 1.00 89.25 197 SER A N 1
ATOM 1621 C CA . SER A 1 197 ? 2.541 13.949 24.575 1.00 89.25 197 SER A CA 1
ATOM 1622 C C . SER A 1 197 ? 1.540 13.955 23.413 1.00 89.25 197 SER A C 1
ATOM 1624 O O . SER A 1 197 ? 0.458 13.387 23.562 1.00 89.25 197 SER A O 1
ATOM 1626 N N . ASP A 1 198 ? 1.921 14.451 22.224 1.00 88.62 198 ASP A N 1
ATOM 1627 C CA . ASP A 1 198 ? 1.118 14.305 20.997 1.00 88.62 198 ASP A CA 1
ATOM 1628 C C . ASP A 1 198 ? 0.844 12.821 20.690 1.00 88.62 198 ASP A C 1
ATOM 1630 O O . ASP A 1 198 ? -0.266 12.441 20.321 1.00 88.62 198 ASP A O 1
ATOM 1634 N N . ILE A 1 199 ? 1.861 11.962 20.838 1.00 90.50 199 ILE A N 1
ATOM 1635 C CA . ILE A 1 199 ? 1.756 10.522 20.567 1.00 90.50 199 ILE A CA 1
ATOM 1636 C C . ILE A 1 199 ? 0.844 9.832 21.584 1.00 90.50 199 ILE A C 1
ATOM 1638 O O . ILE A 1 199 ? -0.004 9.032 21.185 1.00 90.50 199 ILE A O 1
ATOM 1642 N N . GLN A 1 200 ? 0.968 10.151 22.874 1.00 90.50 200 GLN A N 1
ATOM 1643 C CA . GLN A 1 200 ? 0.066 9.624 23.899 1.00 90.50 200 GLN A CA 1
ATOM 1644 C C . GLN A 1 200 ? -1.378 10.092 23.664 1.00 90.50 200 GLN A C 1
ATOM 1646 O O . GLN A 1 200 ? -2.295 9.272 23.661 1.00 90.50 200 GLN A O 1
ATOM 1651 N N . ALA A 1 201 ? -1.589 11.383 23.396 1.00 89.31 201 ALA A N 1
ATOM 1652 C CA . ALA A 1 201 ? -2.909 11.937 23.114 1.00 89.31 201 ALA A CA 1
ATOM 1653 C C . ALA A 1 201 ? -3.534 11.322 21.848 1.00 89.31 201 ALA A C 1
ATOM 1655 O O . ALA A 1 201 ? -4.716 10.976 21.859 1.00 89.31 201 ALA A O 1
ATOM 1656 N N . TYR A 1 202 ? -2.747 11.109 20.785 1.00 90.12 202 TYR A N 1
ATOM 1657 C CA . TYR A 1 202 ? -3.198 10.415 19.574 1.00 90.12 202 TYR A CA 1
ATOM 1658 C C . TYR A 1 202 ? -3.607 8.973 19.873 1.00 90.12 202 TYR A C 1
ATOM 1660 O O . TYR A 1 202 ? -4.674 8.533 19.455 1.00 90.12 202 TYR A O 1
ATOM 1668 N N . LEU A 1 203 ? -2.791 8.234 20.626 1.00 91.25 203 LEU A N 1
ATOM 1669 C CA . LEU A 1 203 ? -3.103 6.862 21.016 1.00 91.25 203 LEU A CA 1
ATOM 1670 C C . LEU A 1 203 ? -4.384 6.779 21.866 1.00 91.25 203 LEU A C 1
ATOM 1672 O O . LEU A 1 203 ? -5.236 5.940 21.580 1.00 91.25 203 LEU A O 1
ATOM 1676 N N . ALA A 1 204 ? -4.567 7.686 22.830 1.00 90.69 204 ALA A N 1
ATOM 1677 C CA . ALA A 1 204 ? -5.781 7.772 23.641 1.00 90.69 204 ALA A CA 1
ATOM 1678 C C . ALA A 1 204 ? -7.025 8.085 22.794 1.00 90.69 204 ALA A C 1
ATOM 1680 O O . ALA A 1 204 ? -8.035 7.392 22.902 1.00 90.69 204 ALA A O 1
ATOM 1681 N N . PHE A 1 205 ? -6.934 9.073 21.896 1.00 88.62 205 PHE A N 1
ATOM 1682 C CA . PHE A 1 205 ? -7.999 9.412 20.950 1.00 88.62 205 PHE A CA 1
ATOM 1683 C C . PHE A 1 205 ? -8.396 8.210 20.082 1.00 88.62 205 PHE A C 1
ATOM 1685 O O . PHE A 1 205 ? -9.577 7.887 19.973 1.00 88.62 205 PHE A O 1
ATOM 1692 N N . LYS A 1 206 ? -7.420 7.496 19.508 1.00 89.00 206 LYS A N 1
ATOM 1693 C CA . LYS A 1 206 ? -7.693 6.315 18.675 1.00 89.00 206 LYS A CA 1
ATOM 1694 C C . LYS A 1 206 ? -8.255 5.139 19.484 1.00 89.00 206 LYS A C 1
ATOM 1696 O O . LYS A 1 206 ? -9.032 4.369 18.925 1.00 89.00 206 LYS A O 1
ATOM 1701 N N . GLN A 1 207 ? -7.912 5.003 20.768 1.00 90.50 207 GLN A N 1
ATOM 1702 C CA . GLN A 1 207 ? -8.509 3.996 21.653 1.00 90.50 207 GLN A CA 1
ATOM 1703 C C . GLN A 1 207 ? -9.959 4.338 22.028 1.00 90.50 207 GLN A C 1
ATOM 1705 O O . GLN A 1 207 ? -10.825 3.469 21.934 1.00 90.50 207 GLN A O 1
ATOM 1710 N N . GLN A 1 208 ? -10.253 5.598 22.358 1.00 88.44 208 GLN A N 1
ATOM 1711 C CA . GLN A 1 208 ? -11.628 6.069 22.556 1.00 88.44 208 GLN A CA 1
ATOM 1712 C C . GLN A 1 208 ? -12.471 5.850 21.286 1.00 88.44 208 GLN A C 1
ATOM 1714 O O . GLN A 1 208 ? -13.569 5.299 21.348 1.00 88.44 208 GLN A O 1
ATOM 1719 N N . GLU A 1 209 ? -11.924 6.199 20.118 1.00 86.19 209 GLU A N 1
ATOM 1720 C CA . GLU A 1 209 ? -12.570 6.014 18.816 1.00 86.19 209 GLU A CA 1
ATOM 1721 C C . GLU A 1 209 ? -12.831 4.527 18.484 1.00 86.19 209 GLU A C 1
ATOM 1723 O O . GLU A 1 209 ? -13.819 4.209 17.815 1.00 86.19 209 GLU A O 1
ATOM 1728 N N . CYS A 1 210 ? -11.972 3.607 18.940 1.00 85.75 210 CYS A N 1
ATOM 1729 C CA . CYS A 1 210 ? -12.193 2.162 18.835 1.00 85.75 210 CYS A CA 1
ATOM 1730 C C . CYS A 1 210 ? -13.414 1.731 19.652 1.00 85.75 210 CYS A C 1
ATOM 1732 O O . CYS A 1 210 ? -14.361 1.159 19.109 1.00 85.75 210 CYS A O 1
ATOM 1734 N N . ASP A 1 211 ? -13.393 2.040 20.944 1.00 87.94 211 ASP A N 1
ATOM 1735 C CA . ASP A 1 211 ? -14.376 1.595 21.923 1.00 87.94 211 ASP A CA 1
ATOM 1736 C C . ASP A 1 211 ? -15.777 2.183 21.661 1.00 87.94 211 ASP A C 1
ATOM 1738 O O . ASP A 1 211 ? -16.768 1.452 21.629 1.00 87.94 211 ASP A O 1
ATOM 1742 N N . GLU A 1 212 ? -15.876 3.481 21.357 1.00 86.38 212 GLU A N 1
ATOM 1743 C CA . GLU A 1 212 ? -17.150 4.131 21.015 1.00 86.38 212 GLU A CA 1
ATOM 1744 C C . GLU A 1 212 ? -17.781 3.546 19.742 1.00 86.38 212 GLU A C 1
ATOM 1746 O O . GLU A 1 212 ? -18.993 3.296 19.698 1.00 86.38 212 GLU A O 1
ATOM 1751 N N . LYS A 1 213 ? -16.972 3.260 18.711 1.00 82.75 213 LYS A N 1
ATOM 1752 C CA . LYS A 1 213 ? -17.451 2.591 17.493 1.00 82.75 213 LYS A CA 1
ATOM 1753 C C . LYS A 1 213 ? -17.819 1.138 17.751 1.00 82.75 213 LYS A C 1
ATOM 1755 O O . LYS A 1 213 ? -18.816 0.680 17.203 1.00 82.75 213 LYS A O 1
ATOM 1760 N N . ASN A 1 214 ? -17.055 0.410 18.562 1.00 84.31 214 ASN A N 1
ATOM 1761 C CA . ASN A 1 214 ? -17.341 -0.986 18.871 1.00 84.31 214 ASN A CA 1
ATOM 1762 C C . ASN A 1 214 ? -18.653 -1.136 19.655 1.00 84.31 214 ASN A C 1
ATOM 1764 O O . ASN A 1 214 ? -19.497 -1.949 19.275 1.00 84.31 214 ASN A O 1
ATOM 1768 N N . LEU A 1 215 ? -18.875 -0.307 20.679 1.00 87.38 215 LEU A N 1
ATOM 1769 C CA . LEU A 1 215 ? -20.140 -0.235 21.416 1.00 87.38 215 LEU A CA 1
ATOM 1770 C C . LEU A 1 215 ? -21.319 0.092 20.486 1.00 87.38 215 LEU A C 1
ATOM 1772 O O . LEU A 1 215 ? -22.338 -0.601 20.498 1.00 87.38 215 LEU A O 1
ATOM 1776 N N . THR A 1 216 ? -21.161 1.102 19.627 1.00 85.19 216 THR A N 1
ATOM 1777 C CA . THR A 1 216 ? -22.212 1.539 18.693 1.00 85.19 216 THR A CA 1
ATOM 1778 C C . THR A 1 216 ? -22.531 0.470 17.645 1.00 85.19 216 THR A C 1
ATOM 1780 O O . THR A 1 216 ? -23.698 0.136 17.456 1.00 85.19 216 THR A O 1
ATOM 1783 N N . ASN A 1 217 ? -21.513 -0.139 17.029 1.00 82.25 217 ASN A N 1
ATOM 1784 C CA . ASN A 1 217 ? -21.682 -1.237 16.074 1.00 82.25 217 ASN A CA 1
ATOM 1785 C C . ASN A 1 217 ? -22.311 -2.474 16.731 1.00 82.25 217 ASN A C 1
ATOM 1787 O O . ASN A 1 217 ? -23.139 -3.136 16.112 1.00 82.25 217 ASN A O 1
ATOM 1791 N N . THR A 1 218 ? -21.933 -2.801 17.970 1.00 84.31 218 THR A N 1
ATOM 1792 C CA . THR A 1 218 ? -22.494 -3.959 18.684 1.00 84.31 218 THR A CA 1
ATOM 1793 C C . THR A 1 218 ? -23.977 -3.753 18.972 1.00 84.31 218 THR A C 1
ATOM 1795 O O . THR A 1 218 ? -24.770 -4.656 18.719 1.00 84.31 218 THR A O 1
ATOM 1798 N N . CYS A 1 219 ? -24.373 -2.557 19.417 1.00 88.00 219 CYS A N 1
ATOM 1799 C CA . CYS A 1 219 ? -25.782 -2.226 19.608 1.00 88.00 219 CYS A CA 1
ATOM 1800 C C . CYS A 1 219 ? -26.553 -2.230 18.272 1.00 88.00 219 CYS A C 1
ATOM 1802 O O . CYS A 1 219 ? -27.595 -2.873 18.178 1.00 88.00 219 CYS A O 1
ATOM 1804 N N . PHE A 1 220 ? -25.997 -1.630 17.209 1.00 85.81 220 PHE A N 1
ATOM 1805 C CA . PHE A 1 220 ? -26.585 -1.635 15.861 1.00 85.81 220 PHE A CA 1
ATOM 1806 C C . PHE A 1 220 ? -26.880 -3.050 15.352 1.00 85.81 220 PHE A C 1
ATOM 1808 O O . PHE A 1 220 ? -28.022 -3.366 15.025 1.00 85.81 220 PHE A O 1
ATOM 1815 N N . TRP A 1 221 ? -25.873 -3.929 15.322 1.00 82.38 221 TRP A N 1
ATOM 1816 C CA . TRP A 1 221 ? -26.057 -5.274 14.776 1.00 82.38 221 TRP A CA 1
ATOM 1817 C C . TRP A 1 221 ? -26.983 -6.136 15.642 1.00 82.38 221 TRP A C 1
ATOM 1819 O O . TRP A 1 221 ? -27.702 -6.958 15.086 1.00 82.38 221 TRP A O 1
ATOM 1829 N N . LYS A 1 222 ? -27.076 -5.902 16.961 1.00 87.25 222 LYS A N 1
ATOM 1830 C CA . LYS A 1 222 ? -28.069 -6.585 17.813 1.00 87.25 222 LYS A CA 1
ATOM 1831 C C . LYS A 1 222 ? -29.498 -6.067 17.625 1.00 87.25 222 LYS A C 1
ATOM 1833 O O . LYS A 1 222 ? -30.425 -6.874 17.618 1.00 87.25 222 LYS A O 1
ATOM 1838 N N . LEU A 1 223 ? -29.683 -4.772 17.361 1.00 85.19 223 LEU A N 1
ATOM 1839 C CA . LEU A 1 223 ? -30.977 -4.226 16.938 1.00 85.19 223 LEU A CA 1
ATOM 1840 C C . LEU A 1 223 ? -31.425 -4.856 15.604 1.00 85.19 223 LEU A C 1
ATOM 1842 O O . LEU A 1 223 ? -32.554 -5.339 15.516 1.00 85.19 223 LEU A O 1
ATOM 1846 N N . VAL A 1 224 ? -30.533 -4.949 14.611 1.00 81.12 224 VAL A N 1
ATOM 1847 C CA . VAL A 1 224 ? -30.817 -5.601 13.314 1.00 81.12 224 VAL A CA 1
ATOM 1848 C C . VAL A 1 224 ? -31.096 -7.105 13.479 1.00 81.12 224 VAL A C 1
ATOM 1850 O O . VAL A 1 224 ? -32.097 -7.601 12.967 1.00 81.12 224 VAL A O 1
ATOM 1853 N N . GLU A 1 225 ? -30.288 -7.835 14.258 1.00 84.62 225 GLU A N 1
ATOM 1854 C CA . GLU A 1 225 ? -30.530 -9.256 14.581 1.00 84.62 225 GLU A CA 1
ATOM 1855 C C . GLU A 1 225 ? -31.878 -9.499 15.282 1.00 84.62 225 GLU A C 1
ATOM 1857 O O . GLU A 1 225 ? -32.481 -10.553 15.084 1.00 84.62 225 GLU A O 1
ATOM 1862 N N . SER A 1 226 ? -32.390 -8.536 16.059 1.00 90.38 226 SER A N 1
ATOM 1863 C CA . SER A 1 226 ? -33.725 -8.625 16.676 1.00 90.38 226 SER A CA 1
ATOM 1864 C C . SER A 1 226 ? -34.898 -8.373 15.714 1.00 90.38 226 SER A C 1
ATOM 1866 O O . SER A 1 226 ? -36.053 -8.368 16.139 1.00 90.38 226 SER A O 1
ATOM 1868 N N . GLY A 1 227 ? -34.622 -8.195 14.418 1.00 89.00 227 GLY A N 1
ATOM 1869 C CA . GLY A 1 227 ? -35.628 -8.051 13.365 1.00 89.00 227 GLY A CA 1
ATOM 1870 C C . GLY A 1 227 ? -35.964 -6.609 12.979 1.00 89.00 227 GLY A C 1
ATOM 1871 O O . GLY A 1 227 ? -36.939 -6.400 12.260 1.00 89.00 227 GLY A O 1
ATOM 1872 N N . LYS A 1 228 ? -35.179 -5.622 13.429 1.00 87.06 228 LYS A N 1
ATOM 1873 C CA . LYS A 1 228 ? -35.305 -4.229 12.975 1.00 87.06 228 LYS A CA 1
ATOM 1874 C C . LYS A 1 228 ? -34.623 -4.029 11.628 1.00 87.06 228 LYS A C 1
ATOM 1876 O O . LYS A 1 228 ? -33.620 -4.673 11.325 1.00 87.06 228 LYS A O 1
ATOM 1881 N N . SER A 1 229 ? -35.127 -3.083 10.844 1.00 85.38 229 SER A N 1
ATOM 1882 C CA . SER A 1 229 ? -34.399 -2.577 9.681 1.00 85.38 229 SER A CA 1
ATOM 1883 C C . SER A 1 229 ? -33.134 -1.813 10.097 1.00 85.38 229 SER A C 1
ATOM 1885 O O . SER A 1 229 ? -33.039 -1.274 11.203 1.00 85.38 229 SER A O 1
ATOM 1887 N N . GLU A 1 230 ? -32.163 -1.719 9.185 1.00 82.31 230 GLU A N 1
ATOM 1888 C CA . GLU A 1 230 ? -30.951 -0.911 9.387 1.00 82.31 230 GLU A CA 1
ATOM 1889 C C . GLU A 1 230 ? -31.282 0.573 9.628 1.00 82.31 230 GLU A C 1
ATOM 1891 O O . GLU A 1 230 ? -30.603 1.232 10.411 1.00 82.31 230 GLU A O 1
ATOM 1896 N N . GLN A 1 231 ? -32.361 1.088 9.023 1.00 83.88 231 GLN A N 1
ATOM 1897 C CA . GLN A 1 231 ? -32.832 2.455 9.254 1.00 83.88 231 GLN A CA 1
ATOM 1898 C C . GLN A 1 231 ? -33.340 2.648 10.691 1.00 83.88 231 GLN A C 1
ATOM 1900 O O . GLN A 1 231 ? -32.846 3.534 11.382 1.00 83.88 231 GLN A O 1
ATOM 1905 N N . GLU A 1 232 ? -34.247 1.797 11.184 1.00 83.12 232 GLU A N 1
ATOM 1906 C CA . GLU A 1 232 ? -34.719 1.874 12.579 1.00 83.12 232 GLU A CA 1
ATOM 1907 C C . GLU A 1 232 ? -33.568 1.718 13.585 1.00 83.12 232 GLU A C 1
ATOM 1909 O O . GLU A 1 232 ? -33.555 2.366 14.632 1.00 83.12 232 GLU A O 1
ATOM 1914 N N . ALA A 1 233 ? -32.597 0.847 13.288 1.00 84.19 233 ALA A N 1
ATOM 1915 C CA . ALA A 1 233 ? -31.418 0.658 14.127 1.00 84.19 233 ALA A CA 1
ATOM 1916 C C . ALA A 1 233 ? -30.513 1.905 14.145 1.00 84.19 233 ALA A C 1
ATOM 1918 O O . ALA A 1 233 ? -29.944 2.224 15.190 1.00 84.19 233 ALA A O 1
ATOM 1919 N N . HIS A 1 234 ? -30.403 2.637 13.030 1.00 85.44 234 HIS A N 1
ATOM 1920 C CA . HIS A 1 234 ? -29.731 3.937 12.989 1.00 85.44 234 HIS A CA 1
ATOM 1921 C C . HIS A 1 234 ? -30.505 5.020 13.752 1.00 85.44 234 HIS A C 1
ATOM 1923 O O . HIS A 1 234 ? -29.906 5.705 14.579 1.00 85.44 234 HIS A O 1
ATOM 1929 N N . GLU A 1 235 ? -31.816 5.146 13.534 1.00 86.69 235 GLU A N 1
ATOM 1930 C CA . GLU A 1 235 ? -32.667 6.157 14.179 1.00 86.69 235 GLU A CA 1
ATOM 1931 C C . GLU A 1 235 ? -32.611 6.050 15.714 1.00 86.69 235 GLU A C 1
ATOM 1933 O O . GLU A 1 235 ? -32.330 7.043 16.389 1.00 86.69 235 GLU A O 1
ATOM 1938 N N . ILE A 1 236 ? -32.736 4.833 16.262 1.00 86.94 236 ILE A N 1
ATOM 1939 C CA . ILE A 1 236 ? -32.604 4.558 17.707 1.00 86.94 236 ILE A CA 1
ATOM 1940 C C . ILE A 1 236 ? -31.232 4.992 18.249 1.00 86.94 236 ILE A C 1
ATOM 1942 O O . ILE A 1 236 ? -31.138 5.564 19.337 1.00 86.94 236 ILE A O 1
ATOM 1946 N N . LEU A 1 237 ? -30.148 4.728 17.514 1.00 86.19 237 LEU A N 1
ATOM 1947 C CA . LEU A 1 237 ? -28.798 5.086 17.956 1.00 86.19 237 LEU A CA 1
ATOM 1948 C C . LEU A 1 237 ? -28.535 6.591 17.876 1.00 86.19 237 LEU A C 1
ATOM 1950 O O . LEU A 1 237 ? -27.861 7.127 18.758 1.00 86.19 237 LEU A O 1
ATOM 1954 N N . GLU A 1 238 ? -29.094 7.282 16.881 1.00 85.00 238 GLU A N 1
ATOM 1955 C CA . GLU A 1 238 ? -29.019 8.738 16.811 1.00 85.00 238 GLU A CA 1
ATOM 1956 C C . GLU A 1 238 ? -29.782 9.422 17.953 1.00 85.00 238 GLU A C 1
ATOM 1958 O O . GLU A 1 238 ? -29.315 10.439 18.461 1.00 85.00 238 GLU A O 1
ATOM 1963 N N . GLU A 1 239 ? -30.947 8.913 18.369 1.00 83.19 239 GLU A N 1
ATOM 1964 C CA . GLU A 1 239 ? -31.691 9.474 19.509 1.00 83.19 239 GLU A CA 1
ATOM 1965 C C . GLU A 1 239 ? -30.886 9.381 20.816 1.00 83.19 239 GLU A C 1
ATOM 1967 O O . GLU A 1 239 ? -30.783 10.362 21.558 1.00 83.19 239 GLU A O 1
ATOM 1972 N N . LEU A 1 240 ? -30.208 8.253 21.044 1.00 81.75 240 LEU A N 1
ATOM 1973 C CA . LEU A 1 240 ? -29.301 8.066 22.183 1.00 81.75 240 LEU A CA 1
ATOM 1974 C C . LEU A 1 240 ? -28.077 8.998 22.117 1.00 81.75 240 LEU A C 1
ATOM 1976 O O . LEU A 1 240 ? -27.634 9.518 23.142 1.00 81.75 240 LEU A O 1
ATOM 1980 N N . GLU A 1 241 ? -27.534 9.251 20.922 1.00 75.38 241 GLU A N 1
ATOM 1981 C CA . GLU A 1 241 ? -26.426 10.198 20.724 1.00 75.38 241 GLU A CA 1
ATOM 1982 C C . GLU A 1 241 ? -26.855 11.662 20.885 1.00 75.38 241 GLU A C 1
ATOM 1984 O O . GLU A 1 241 ? -26.100 12.458 21.449 1.00 75.38 241 GLU A O 1
ATOM 1989 N N . LYS A 1 242 ? -28.089 12.014 20.499 1.00 72.75 242 LYS A N 1
ATOM 1990 C CA . LYS A 1 242 ? -28.703 13.324 20.786 1.00 72.75 242 LYS A CA 1
ATOM 1991 C C . LYS A 1 242 ? -28.866 13.535 22.302 1.00 72.75 242 LYS A C 1
ATOM 1993 O O . LYS A 1 242 ? -28.650 14.650 22.777 1.00 72.75 242 LYS A O 1
ATOM 1998 N N . GLY A 1 243 ? -29.132 12.466 23.063 1.00 64.31 243 GLY A N 1
ATOM 1999 C CA . GLY A 1 243 ? -29.071 12.446 24.533 1.00 64.31 243 GLY A CA 1
ATOM 2000 C C . GLY A 1 243 ? -27.654 12.419 25.137 1.00 64.31 243 GLY A C 1
ATOM 2001 O O . GLY A 1 243 ? -27.485 12.761 26.303 1.00 64.31 243 GLY A O 1
ATOM 2002 N N . LYS A 1 244 ? -26.623 12.071 24.351 1.00 60.19 244 LYS A N 1
ATOM 2003 C CA . LYS A 1 244 ? -25.203 11.898 24.745 1.00 60.19 244 LYS A CA 1
ATOM 2004 C C . LYS A 1 244 ? -24.910 10.791 25.768 1.00 60.19 244 LYS A C 1
ATOM 2006 O O . LYS A 1 244 ? -23.785 10.696 26.263 1.00 60.19 244 LYS A O 1
ATOM 2011 N N . GLU A 1 245 ? -25.867 9.922 26.075 1.00 63.19 245 GLU A N 1
ATOM 2012 C CA . GLU A 1 245 ? -25.701 8.928 27.136 1.00 63.19 245 GLU A CA 1
ATOM 2013 C C . GLU A 1 245 ? -25.122 7.608 26.619 1.00 63.19 245 GLU A C 1
ATOM 2015 O O . GLU A 1 245 ? -25.827 6.701 26.176 1.00 63.19 245 GLU A O 1
ATOM 2020 N N . ARG A 1 246 ? -23.800 7.448 26.784 1.00 66.50 246 ARG A N 1
ATOM 2021 C CA . ARG A 1 246 ? -23.111 6.152 26.629 1.00 66.50 246 ARG A CA 1
ATOM 2022 C C . ARG A 1 246 ? -23.755 5.045 27.481 1.00 66.50 246 ARG A C 1
ATOM 2024 O O . ARG A 1 246 ? -23.733 3.880 27.085 1.00 66.50 246 ARG A O 1
ATOM 2031 N N . LEU A 1 247 ? -24.334 5.415 28.627 1.00 67.12 247 LEU A N 1
ATOM 2032 C CA . LEU A 1 247 ? -25.087 4.519 29.506 1.00 67.12 247 LEU A CA 1
ATOM 2033 C C . LEU A 1 247 ? -26.228 3.823 28.752 1.00 67.12 247 LEU A C 1
ATOM 2035 O O . LEU A 1 247 ? -26.273 2.598 28.778 1.00 67.12 247 LEU A O 1
ATOM 2039 N N . GLY A 1 248 ? -27.043 4.553 27.982 1.00 82.44 248 GLY A N 1
ATOM 2040 C CA . GLY A 1 248 ? -28.175 3.984 27.239 1.00 82.44 248 GLY A CA 1
ATOM 2041 C C . GLY A 1 248 ? -27.781 2.907 26.218 1.00 82.44 248 GLY A C 1
ATOM 2042 O O . GLY A 1 248 ? -28.479 1.907 26.071 1.00 82.44 248 GLY A O 1
ATOM 2043 N N . LYS A 1 249 ? -26.615 3.031 25.562 1.00 89.00 249 LYS A N 1
ATOM 2044 C CA . LYS A 1 249 ? -26.103 1.984 24.651 1.00 89.00 249 LYS A CA 1
ATOM 2045 C C . LYS A 1 249 ? -25.713 0.699 25.398 1.00 89.00 249 LYS A C 1
ATOM 2047 O O . LYS A 1 249 ? -25.997 -0.392 24.909 1.00 89.00 249 LYS A O 1
ATOM 2052 N N . ASN A 1 250 ? -25.104 0.815 26.580 1.00 90.00 250 ASN A N 1
ATOM 2053 C CA . ASN A 1 250 ? -24.814 -0.334 27.448 1.00 90.00 250 ASN A CA 1
ATOM 2054 C C . ASN A 1 250 ? -26.093 -0.928 28.063 1.00 90.00 250 ASN A C 1
ATOM 2056 O O . ASN A 1 250 ? -26.214 -2.144 28.180 1.00 90.00 250 ASN A O 1
ATOM 2060 N N . GLU A 1 251 ? -27.046 -0.078 28.442 1.00 89.88 251 GLU A N 1
ATOM 2061 C CA . GLU A 1 251 ? -28.315 -0.476 29.048 1.00 89.88 251 GLU A CA 1
ATOM 2062 C C . GLU A 1 251 ? -29.187 -1.265 28.066 1.00 89.88 251 GLU A C 1
ATOM 2064 O O . GLU A 1 251 ? -29.710 -2.311 28.439 1.00 89.88 251 GLU A O 1
ATOM 2069 N N . ILE A 1 252 ? -29.251 -0.857 26.793 1.00 89.75 252 ILE A N 1
ATOM 2070 C CA . ILE A 1 252 ? -29.911 -1.631 25.729 1.00 89.75 252 ILE A CA 1
ATOM 2071 C C . ILE A 1 252 ? -29.239 -2.993 25.535 1.00 89.75 252 ILE A C 1
ATOM 2073 O O . ILE A 1 252 ? -29.935 -4.010 25.520 1.00 89.75 252 ILE A O 1
ATOM 2077 N N . LEU A 1 253 ? -27.903 -3.040 25.435 1.00 91.75 253 LEU A N 1
ATOM 2078 C CA . LEU A 1 253 ? -27.173 -4.307 25.309 1.00 91.75 253 LEU A CA 1
ATOM 2079 C C . LEU A 1 253 ? -27.482 -5.262 26.471 1.00 91.75 253 LEU A C 1
ATOM 2081 O O . LEU A 1 253 ? -27.756 -6.440 26.235 1.00 91.75 253 LEU A O 1
ATOM 2085 N N . PHE A 1 254 ? -27.515 -4.753 27.702 1.00 94.31 254 PHE A N 1
ATOM 2086 C CA . PHE A 1 254 ? -27.774 -5.561 28.887 1.00 94.31 254 PHE A CA 1
ATOM 2087 C C . PHE A 1 254 ? -29.252 -5.965 29.034 1.00 94.31 254 PHE A C 1
ATOM 2089 O O . PHE A 1 254 ? -29.543 -7.147 29.200 1.00 94.31 254 PHE A O 1
ATOM 2096 N N . GLN A 1 255 ? -30.192 -5.019 28.947 1.00 91.88 255 GLN A N 1
ATOM 2097 C CA . GLN A 1 255 ? -31.616 -5.265 29.212 1.00 91.88 255 GLN A CA 1
ATOM 2098 C C . GLN A 1 255 ? -32.342 -5.970 28.062 1.00 91.88 255 GLN A C 1
ATOM 2100 O O . GLN A 1 255 ? -33.191 -6.819 28.323 1.00 91.88 255 GLN A O 1
ATOM 2105 N N . GLN A 1 256 ? -32.041 -5.628 26.803 1.00 92.75 256 GLN A N 1
ATOM 2106 C CA . GLN A 1 256 ? -32.747 -6.195 25.644 1.00 92.75 256 GLN A CA 1
ATOM 2107 C C . GLN A 1 256 ? -32.084 -7.477 25.131 1.00 92.75 256 GLN A C 1
ATOM 2109 O O . GLN A 1 256 ? -32.777 -8.368 24.645 1.00 92.75 256 GLN A O 1
ATOM 2114 N N . PHE A 1 257 ? -30.754 -7.586 25.251 1.00 93.56 257 PHE A N 1
ATOM 2115 C CA . PHE A 1 257 ? -29.983 -8.681 24.647 1.00 93.56 257 PHE A CA 1
ATOM 2116 C C . PHE A 1 257 ? -29.188 -9.532 25.650 1.00 93.56 257 PHE A C 1
ATOM 2118 O O . PHE A 1 257 ? -28.593 -10.530 25.249 1.00 93.56 257 PHE A O 1
ATOM 2125 N N . GLY A 1 258 ? -29.171 -9.182 26.943 1.00 94.12 258 GLY A N 1
ATOM 2126 C CA . GLY A 1 258 ? -28.417 -9.911 27.974 1.00 94.12 258 GLY A CA 1
ATOM 2127 C C . GLY A 1 258 ? -26.893 -9.761 27.871 1.00 94.12 258 GLY A C 1
ATOM 2128 O O . GLY A 1 258 ? -26.157 -10.527 28.490 1.00 94.12 258 GLY A O 1
ATOM 2129 N N . ILE A 1 259 ? -26.403 -8.803 27.078 1.00 91.31 259 ILE A N 1
ATOM 2130 C CA . ILE A 1 259 ? -24.982 -8.609 26.775 1.00 91.31 259 ILE A CA 1
ATOM 2131 C C . ILE A 1 259 ? -24.402 -7.540 27.703 1.00 91.31 259 ILE A C 1
ATOM 2133 O O . ILE A 1 259 ? -24.640 -6.345 27.531 1.00 91.31 259 ILE A O 1
ATOM 2137 N N . ASN A 1 260 ? -23.563 -7.955 28.649 1.00 93.44 260 ASN A N 1
ATOM 2138 C CA . ASN A 1 260 ? -22.625 -7.040 29.291 1.00 93.44 260 ASN A CA 1
ATOM 2139 C C . ASN A 1 260 ? -21.499 -6.707 28.299 1.00 93.44 260 ASN A C 1
ATOM 2141 O O . ASN A 1 260 ? -20.703 -7.573 27.938 1.00 93.44 260 ASN A O 1
ATOM 2145 N N . TYR A 1 261 ? -21.412 -5.445 27.870 1.00 90.25 261 TYR A N 1
ATOM 2146 C CA . TYR A 1 261 ? -20.384 -4.991 26.928 1.00 90.25 261 TYR A CA 1
ATOM 2147 C C . TYR A 1 261 ? -18.952 -5.263 27.419 1.00 90.25 261 TYR A C 1
ATOM 2149 O O . TYR A 1 261 ? -18.075 -5.531 26.602 1.00 90.25 261 TYR A O 1
ATOM 2157 N N . ASN A 1 262 ? -18.705 -5.236 28.733 1.00 91.44 262 ASN A N 1
ATOM 2158 C CA . ASN A 1 262 ? -17.363 -5.435 29.289 1.00 91.44 262 ASN A CA 1
ATOM 2159 C C . ASN A 1 262 ? -16.873 -6.889 29.219 1.00 91.44 262 ASN A C 1
ATOM 2161 O O . ASN A 1 262 ? -15.665 -7.103 29.261 1.00 91.44 262 ASN A O 1
ATOM 2165 N N . ASP A 1 263 ? -17.776 -7.860 29.047 1.00 91.69 263 ASP A N 1
ATOM 2166 C CA . ASP A 1 263 ? -17.423 -9.278 28.891 1.00 91.69 263 ASP A CA 1
ATOM 2167 C C . ASP A 1 263 ? -17.073 -9.633 27.428 1.00 91.69 263 ASP A C 1
ATOM 2169 O O . ASP A 1 263 ? -16.720 -10.773 27.116 1.00 91.69 263 ASP A O 1
ATOM 2173 N N . LEU A 1 264 ? -17.158 -8.662 26.506 1.00 87.62 264 LEU A N 1
ATOM 2174 C CA . LEU A 1 264 ? -16.710 -8.828 25.124 1.00 87.62 264 LEU A CA 1
ATOM 2175 C C . LEU A 1 264 ? -15.169 -8.835 25.042 1.00 87.62 264 LEU A C 1
ATOM 2177 O O . LEU A 1 264 ? -14.521 -8.050 25.739 1.00 87.62 264 LEU A O 1
ATOM 2181 N N . PRO A 1 265 ? -14.569 -9.645 24.143 1.00 87.69 265 PRO A N 1
ATOM 2182 C CA . PRO A 1 265 ? -13.118 -9.749 23.995 1.00 87.69 265 PRO A CA 1
ATOM 2183 C C . PRO A 1 265 ? -12.400 -8.398 23.897 1.00 87.69 265 PRO A C 1
ATOM 2185 O O . PRO A 1 265 ? -12.775 -7.542 23.094 1.00 87.69 265 PRO A O 1
ATOM 2188 N N . ASP A 1 266 ? -11.309 -8.239 24.650 1.00 87.50 266 ASP A N 1
ATOM 2189 C CA . ASP A 1 266 ? -10.566 -6.973 24.756 1.00 87.50 266 ASP A CA 1
ATOM 2190 C C . ASP A 1 266 ? -10.099 -6.427 23.405 1.00 87.50 266 ASP A C 1
ATOM 2192 O O . ASP A 1 266 ? -10.060 -5.219 23.210 1.00 87.50 266 ASP A O 1
ATOM 2196 N N . MET A 1 267 ? -9.811 -7.297 22.434 1.00 86.00 267 MET A N 1
ATOM 2197 C CA . MET A 1 267 ? -9.461 -6.894 21.069 1.00 86.00 267 MET A CA 1
ATOM 2198 C C . MET A 1 267 ? -10.577 -6.111 20.354 1.00 86.00 267 MET A C 1
ATOM 2200 O O . MET A 1 267 ? -10.281 -5.305 19.474 1.00 86.00 267 MET A O 1
ATOM 2204 N N . PHE A 1 268 ? -11.846 -6.346 20.702 1.00 82.81 268 PHE A N 1
ATOM 2205 C CA . PHE A 1 268 ? -12.988 -5.615 20.147 1.00 82.81 268 PHE A CA 1
ATOM 2206 C C . PHE A 1 268 ? -13.174 -4.271 20.861 1.00 82.81 268 PHE A C 1
ATOM 2208 O O . PHE A 1 268 ? -13.369 -3.254 20.202 1.00 82.81 268 PHE A O 1
ATOM 2215 N N . ARG A 1 269 ? -13.081 -4.264 22.200 1.00 89.62 269 ARG A N 1
ATOM 2216 C CA . ARG A 1 269 ? -13.261 -3.063 23.037 1.00 89.62 269 ARG A CA 1
ATOM 2217 C C . ARG A 1 269 ? -12.089 -2.087 22.876 1.00 89.62 269 ARG A C 1
ATOM 2219 O O . ARG A 1 269 ? -12.281 -0.926 22.543 1.00 89.62 269 ARG A O 1
ATOM 2226 N N . GLN A 1 270 ? -10.872 -2.593 23.058 1.00 88.62 270 GLN A N 1
ATOM 2227 C CA . GLN A 1 270 ? -9.630 -1.828 23.192 1.00 88.62 270 GLN A CA 1
ATOM 2228 C C . GLN A 1 270 ? -8.776 -1.780 21.918 1.00 88.62 270 GLN A C 1
ATOM 2230 O O . GLN A 1 270 ? -7.773 -1.067 21.873 1.00 88.62 270 GLN A O 1
ATOM 2235 N N . GLY A 1 271 ? -9.118 -2.547 20.880 1.00 90.19 271 GLY A N 1
ATOM 2236 C CA . GLY A 1 271 ? -8.282 -2.694 19.689 1.00 90.19 271 GLY A CA 1
ATOM 2237 C C . GLY A 1 271 ? -6.992 -3.477 19.966 1.00 90.19 271 GLY A C 1
ATOM 2238 O O . GLY A 1 271 ? -6.909 -4.269 20.905 1.00 90.19 271 GLY A O 1
ATOM 2239 N N . SER A 1 272 ? -5.975 -3.291 19.123 1.00 92.19 272 SER A N 1
ATOM 2240 C CA . SER A 1 272 ? -4.751 -4.107 19.111 1.00 92.19 272 SER A CA 1
ATOM 2241 C C . SER A 1 272 ? -3.482 -3.257 19.044 1.00 92.19 272 SER A C 1
ATOM 2243 O O . SER A 1 272 ? -3.142 -2.704 17.993 1.00 92.19 272 SER A O 1
ATOM 2245 N N . CYS A 1 273 ? -2.730 -3.209 20.147 1.00 95.69 273 CYS A N 1
ATOM 2246 C CA . CYS A 1 273 ? -1.421 -2.564 20.212 1.00 95.69 273 CYS A CA 1
ATOM 2247 C C . CYS A 1 273 ? -0.312 -3.559 19.831 1.00 95.69 273 CYS A C 1
ATOM 2249 O O . CYS A 1 273 ? -0.114 -4.574 20.493 1.00 95.69 273 CYS A O 1
ATOM 2251 N N . VAL A 1 274 ? 0.418 -3.284 18.751 1.00 94.12 274 VAL A N 1
ATOM 2252 C CA . VAL A 1 274 ? 1.495 -4.124 18.211 1.00 94.12 274 VAL A CA 1
ATOM 2253 C C . VAL A 1 274 ? 2.828 -3.409 18.392 1.00 94.12 274 VAL A C 1
ATOM 2255 O O . VAL A 1 274 ? 3.118 -2.433 17.701 1.00 94.12 274 VAL A O 1
ATOM 2258 N N . LEU A 1 275 ? 3.665 -3.903 19.302 1.00 90.38 275 LEU A N 1
ATOM 2259 C CA . LEU A 1 275 ? 4.896 -3.221 19.714 1.00 90.38 275 LEU A CA 1
ATOM 2260 C C . LEU A 1 275 ? 6.120 -4.139 19.734 1.00 90.38 275 LEU A C 1
ATOM 2262 O O . LEU A 1 275 ? 6.023 -5.371 19.712 1.00 90.38 275 LEU A O 1
ATOM 2266 N N . LYS A 1 276 ? 7.300 -3.515 19.764 1.00 85.88 276 LYS A N 1
ATOM 2267 C CA . LYS A 1 276 ? 8.591 -4.186 19.947 1.00 85.88 276 LYS A CA 1
ATOM 2268 C C . LYS A 1 276 ? 8.940 -4.256 21.429 1.00 85.88 276 LYS A C 1
ATOM 2270 O O . LYS A 1 276 ? 8.879 -3.256 22.134 1.00 85.88 276 LYS A O 1
ATOM 2275 N N . THR A 1 277 ? 9.386 -5.421 21.888 1.00 88.00 277 THR A N 1
ATOM 2276 C CA . THR A 1 277 ? 9.936 -5.597 23.239 1.00 88.00 277 THR A CA 1
ATOM 2277 C C . THR A 1 277 ? 11.043 -6.657 23.256 1.00 88.00 277 THR A C 1
ATOM 2279 O O . THR A 1 277 ? 11.332 -7.292 22.236 1.00 88.00 277 THR A O 1
ATOM 2282 N N . ILE A 1 278 ? 11.694 -6.844 24.402 1.00 86.44 278 ILE A N 1
ATOM 2283 C CA . ILE A 1 278 ? 12.693 -7.887 24.644 1.00 86.44 278 ILE A CA 1
ATOM 2284 C C . ILE A 1 278 ? 12.032 -8.994 25.469 1.00 86.44 278 ILE A C 1
ATOM 2286 O O . ILE A 1 278 ? 11.478 -8.730 26.530 1.00 86.44 278 ILE A O 1
ATOM 2290 N N . VAL A 1 279 ? 12.094 -10.238 24.989 1.00 82.56 279 VAL A N 1
ATOM 2291 C CA . VAL A 1 279 ? 11.601 -11.422 25.712 1.00 82.56 279 VAL A CA 1
ATOM 2292 C C . VAL A 1 279 ? 12.665 -12.507 25.636 1.00 82.56 279 VAL A C 1
ATOM 2294 O O . VAL A 1 279 ? 12.964 -12.995 24.542 1.00 82.56 279 VAL A O 1
ATOM 2297 N N . ASN A 1 280 ? 13.209 -12.895 26.791 1.00 86.00 280 ASN A N 1
ATOM 2298 C CA . ASN A 1 280 ? 14.320 -13.845 26.934 1.00 86.00 280 ASN A CA 1
ATOM 2299 C C . ASN A 1 280 ? 15.525 -13.402 26.077 1.00 86.00 280 ASN A C 1
ATOM 2301 O O . ASN A 1 280 ? 15.933 -14.102 25.148 1.00 86.00 280 ASN A O 1
ATOM 2305 N N . ASP A 1 281 ? 15.986 -12.169 26.320 1.00 84.69 281 ASP A N 1
ATOM 2306 C CA . ASP A 1 281 ? 17.104 -11.471 25.654 1.00 84.69 281 ASP A CA 1
ATOM 2307 C C . ASP A 1 281 ? 17.014 -11.333 24.124 1.00 84.69 281 ASP A C 1
ATOM 2309 O O . ASP A 1 281 ? 17.955 -10.904 23.454 1.00 84.69 281 ASP A O 1
ATOM 2313 N N . ARG A 1 282 ? 15.851 -11.641 23.541 1.00 85.50 282 ARG A N 1
ATOM 2314 C CA . ARG A 1 282 ? 15.596 -11.545 22.100 1.00 85.50 282 ARG A CA 1
ATOM 2315 C C . ARG A 1 282 ? 14.529 -10.498 21.822 1.00 85.50 282 ARG A C 1
ATOM 2317 O O . ARG A 1 282 ? 13.462 -10.508 22.434 1.00 85.50 282 ARG A O 1
ATOM 2324 N N . ARG A 1 283 ? 14.794 -9.617 20.851 1.00 85.06 283 ARG A N 1
ATOM 2325 C CA . ARG A 1 283 ? 13.782 -8.689 20.326 1.00 85.06 283 ARG A CA 1
ATOM 2326 C C . ARG A 1 283 ? 12.634 -9.496 19.712 1.00 85.06 283 ARG A C 1
ATOM 2328 O O . ARG A 1 283 ? 12.866 -10.310 18.818 1.00 85.06 283 ARG A O 1
ATOM 2335 N N . LYS A 1 284 ? 11.407 -9.254 20.167 1.00 89.31 284 LYS A N 1
ATOM 2336 C CA . LYS A 1 284 ? 10.170 -9.802 19.599 1.00 89.31 284 LYS A CA 1
ATOM 2337 C C . LYS A 1 284 ? 9.209 -8.662 19.269 1.00 89.31 284 LYS A C 1
ATOM 2339 O O . LYS A 1 284 ? 9.274 -7.589 19.863 1.00 89.31 284 LYS A O 1
ATOM 2344 N N . VAL A 1 285 ? 8.307 -8.927 18.330 1.00 90.25 285 VAL A N 1
ATOM 2345 C CA . VAL A 1 285 ? 7.078 -8.146 18.153 1.00 90.25 285 VAL A CA 1
ATOM 2346 C C . VAL A 1 285 ? 5.954 -8.938 18.806 1.00 90.25 285 VAL A C 1
ATOM 2348 O O . VAL A 1 285 ? 5.858 -10.144 18.565 1.00 90.25 285 VAL A O 1
ATOM 2351 N N . ILE A 1 286 ? 5.150 -8.272 19.629 1.00 90.38 286 ILE A N 1
ATOM 2352 C CA . ILE A 1 286 ? 3.983 -8.841 20.312 1.00 90.38 286 ILE A CA 1
ATOM 2353 C C . ILE A 1 286 ? 2.740 -7.998 20.015 1.00 90.38 286 ILE A C 1
ATOM 2355 O O . ILE A 1 286 ? 2.865 -6.829 19.655 1.00 90.38 286 ILE A O 1
ATOM 2359 N N . THR A 1 287 ? 1.560 -8.597 20.165 1.00 92.44 287 THR A N 1
ATOM 2360 C CA . THR A 1 287 ? 0.275 -7.882 20.216 1.00 92.44 287 THR A CA 1
ATOM 2361 C C . THR A 1 287 ? -0.204 -7.865 21.666 1.00 92.44 287 THR A C 1
ATOM 2363 O O . THR A 1 287 ? -0.018 -8.855 22.373 1.00 92.44 287 THR A O 1
ATOM 2366 N N . VAL A 1 288 ? -0.765 -6.743 22.109 1.00 91.94 288 VAL A N 1
ATOM 2367 C CA . VAL A 1 288 ? -1.240 -6.500 23.474 1.00 91.94 288 VAL A CA 1
ATOM 2368 C C . VAL A 1 288 ? -2.584 -5.773 23.415 1.00 91.94 288 VAL A C 1
ATOM 2370 O O . VAL A 1 288 ? -2.800 -4.919 22.551 1.00 91.94 288 VAL A O 1
ATOM 2373 N N . HIS A 1 289 ? -3.457 -6.100 24.362 1.00 92.38 289 HIS A N 1
ATOM 2374 C CA . HIS A 1 289 ? -4.739 -5.447 24.610 1.00 92.38 289 HIS A CA 1
ATOM 2375 C C . HIS A 1 289 ? -4.711 -4.940 26.063 1.00 92.38 289 HIS A C 1
ATOM 2377 O O . HIS A 1 289 ? -4.194 -5.633 26.938 1.00 92.38 289 HIS A O 1
ATOM 2383 N N . THR A 1 290 ? -5.163 -3.711 26.307 1.00 90.94 290 THR A N 1
ATOM 2384 C CA . THR A 1 290 ? -5.144 -3.036 27.621 1.00 90.94 290 THR A CA 1
ATOM 2385 C C . THR A 1 290 ? -6.129 -1.869 27.588 1.00 90.94 290 THR A C 1
ATOM 2387 O O . THR A 1 290 ? -6.413 -1.361 26.508 1.00 90.94 290 THR A O 1
ATOM 2390 N N . GLU A 1 291 ? -6.636 -1.421 28.734 1.00 88.62 291 GLU A N 1
ATOM 2391 C CA . GLU A 1 291 ? -7.664 -0.368 28.801 1.00 88.62 291 GLU A CA 1
ATOM 2392 C C . GLU A 1 291 ? -7.107 1.062 28.651 1.00 88.62 291 GLU A C 1
ATOM 2394 O O . GLU A 1 291 ? -7.866 1.974 28.348 1.00 88.62 291 GLU A O 1
ATOM 2399 N N . ASP A 1 292 ? -5.787 1.256 28.780 1.00 90.31 292 ASP A N 1
ATOM 2400 C CA . ASP A 1 292 ? -5.108 2.519 28.444 1.00 90.31 292 ASP A CA 1
ATOM 2401 C C . ASP A 1 292 ? -3.722 2.252 27.815 1.00 90.31 292 ASP A C 1
ATOM 2403 O O . ASP A 1 292 ? -2.733 1.992 28.512 1.00 90.31 292 ASP A O 1
ATOM 2407 N N . ILE A 1 293 ? -3.651 2.317 26.477 1.00 90.88 293 ILE A N 1
ATOM 2408 C CA . ILE A 1 293 ? -2.407 2.188 25.689 1.00 90.88 293 ILE A CA 1
ATOM 2409 C C . ILE A 1 293 ? -1.542 3.463 25.700 1.00 90.88 293 ILE A C 1
ATOM 2411 O O . ILE A 1 293 ? -0.413 3.433 25.207 1.00 90.88 293 ILE A O 1
ATOM 2415 N N . ALA A 1 294 ? -2.076 4.588 26.181 1.00 91.31 294 ALA A N 1
ATOM 2416 C CA . ALA A 1 294 ? -1.426 5.897 26.193 1.00 91.31 294 ALA A CA 1
ATOM 2417 C C . ALA A 1 294 ? -0.764 6.217 27.542 1.00 91.31 294 ALA A C 1
ATOM 2419 O O . ALA A 1 294 ? 0.105 7.089 27.612 1.00 91.31 294 ALA A O 1
ATOM 2420 N N . SER A 1 295 ? -1.161 5.518 28.607 1.00 91.06 295 SER A N 1
ATOM 2421 C CA . SER A 1 295 ? -0.634 5.693 29.958 1.00 91.06 295 SER A CA 1
ATOM 2422 C C . SER A 1 295 ? 0.893 5.570 30.011 1.00 91.06 295 SER A C 1
ATOM 2424 O O . SER A 1 295 ? 1.499 4.661 29.428 1.00 91.06 295 SER A O 1
ATOM 2426 N N . ALA A 1 296 ? 1.527 6.462 30.780 1.00 91.38 296 ALA A N 1
ATOM 2427 C CA . ALA A 1 296 ? 2.966 6.404 31.027 1.00 91.38 296 ALA A CA 1
ATOM 2428 C C . ALA A 1 296 ? 3.385 5.040 31.605 1.00 91.38 296 ALA A C 1
ATOM 2430 O O . ALA A 1 296 ? 4.443 4.525 31.251 1.00 91.38 296 ALA A O 1
ATOM 2431 N N . THR A 1 297 ? 2.543 4.418 32.438 1.00 91.75 297 THR A N 1
ATOM 2432 C CA . THR A 1 297 ? 2.759 3.071 32.986 1.00 91.75 297 THR A CA 1
ATOM 2433 C C . THR A 1 297 ? 2.892 2.021 31.882 1.00 91.75 297 THR A C 1
ATOM 2435 O O . THR A 1 297 ? 3.906 1.325 31.833 1.00 91.75 297 THR A O 1
ATOM 2438 N N . PHE A 1 298 ? 1.919 1.928 30.966 1.00 92.62 298 PHE A N 1
ATOM 2439 C CA . PHE A 1 298 ? 1.938 0.943 29.880 1.00 92.62 298 PHE A CA 1
ATOM 2440 C C . PHE A 1 298 ? 3.141 1.136 28.950 1.00 92.62 298 PHE A C 1
ATOM 2442 O O . PHE A 1 298 ? 3.848 0.178 28.639 1.00 92.62 298 PHE A O 1
ATOM 2449 N N . LEU A 1 299 ? 3.410 2.376 28.534 1.00 92.31 299 LEU A N 1
ATOM 2450 C CA . LEU A 1 299 ? 4.496 2.671 27.595 1.00 92.31 299 LEU A CA 1
ATOM 2451 C C . LEU A 1 299 ? 5.883 2.442 28.229 1.00 92.31 299 LEU A C 1
ATOM 2453 O O . LEU A 1 299 ? 6.788 1.946 27.551 1.00 92.31 299 LEU A O 1
ATOM 2457 N N . ASN A 1 300 ? 6.038 2.679 29.539 1.00 92.25 300 ASN A N 1
ATOM 2458 C CA . ASN A 1 300 ? 7.272 2.378 30.273 1.00 92.25 300 ASN A CA 1
ATOM 2459 C C . ASN A 1 300 ? 7.537 0.879 30.493 1.00 92.25 300 ASN A C 1
ATOM 2461 O O . ASN A 1 300 ? 8.701 0.493 30.625 1.00 92.25 300 ASN A O 1
ATOM 2465 N N . CYS A 1 301 ? 6.518 0.009 30.463 1.00 92.00 301 CYS A N 1
ATOM 2466 C CA . CYS A 1 301 ? 6.715 -1.444 30.569 1.00 92.00 301 CYS A CA 1
ATOM 2467 C C . CYS A 1 301 ? 7.548 -2.047 29.419 1.00 92.00 301 CYS A C 1
ATOM 2469 O O . CYS A 1 301 ? 8.069 -3.157 29.556 1.00 92.00 301 CYS A O 1
ATOM 2471 N N . TYR A 1 302 ? 7.698 -1.349 28.287 1.00 92.19 302 TYR A N 1
ATOM 2472 C CA . TYR A 1 302 ? 8.346 -1.880 27.086 1.00 92.19 302 TYR A CA 1
ATOM 2473 C C . TYR A 1 302 ? 9.638 -1.126 26.757 1.00 92.19 302 TYR A C 1
ATOM 2475 O O . TYR A 1 302 ? 9.627 -0.097 26.091 1.00 92.19 302 TYR A O 1
ATOM 2483 N N . SER A 1 303 ? 10.781 -1.705 27.141 1.00 88.38 303 SER A N 1
ATOM 2484 C CA . SER A 1 303 ? 12.139 -1.114 27.087 1.00 88.38 303 SER A CA 1
ATOM 2485 C C . SER A 1 303 ? 12.721 -0.782 25.696 1.00 88.38 303 SER A C 1
ATOM 2487 O O . SER A 1 303 ? 13.906 -0.447 25.578 1.00 88.38 303 SER A O 1
ATOM 2489 N N . ILE A 1 304 ? 11.909 -0.901 24.643 1.00 88.12 304 ILE A N 1
ATOM 2490 C CA . ILE A 1 304 ? 12.175 -0.371 23.297 1.00 88.12 304 ILE A CA 1
ATOM 2491 C C . ILE A 1 304 ? 11.290 0.856 23.036 1.00 88.12 304 ILE A C 1
ATOM 2493 O O . ILE A 1 304 ? 11.785 1.838 22.503 1.00 88.12 304 ILE A O 1
ATOM 2497 N N . VAL A 1 305 ? 10.023 0.836 23.459 1.00 91.50 305 VAL A N 1
ATOM 2498 C CA . VAL A 1 305 ? 9.098 1.975 23.351 1.00 91.50 305 VAL A CA 1
ATOM 2499 C C . VAL A 1 305 ? 9.561 3.126 24.250 1.00 91.50 305 VAL A C 1
ATOM 2501 O O . VAL A 1 305 ? 9.741 4.234 23.758 1.00 91.50 305 VAL A O 1
ATOM 2504 N N . SER A 1 306 ? 9.893 2.857 25.517 1.00 91.62 306 SER A N 1
ATOM 2505 C CA . SER A 1 306 ? 10.342 3.871 26.494 1.00 91.62 306 SER A CA 1
ATOM 2506 C C . SER A 1 306 ? 11.733 4.476 26.247 1.00 91.62 306 SER A C 1
ATOM 2508 O O . SER A 1 306 ? 12.221 5.271 27.044 1.00 91.62 306 SER A O 1
ATOM 2510 N N . LYS A 1 307 ? 12.394 4.100 25.144 1.00 91.69 307 LYS A N 1
ATOM 2511 C CA . LYS A 1 307 ? 13.634 4.734 24.656 1.00 91.69 307 LYS A CA 1
ATOM 2512 C C . LYS A 1 307 ? 13.411 5.672 23.476 1.00 91.69 307 LYS A C 1
ATOM 2514 O O . LYS A 1 307 ? 14.294 6.461 23.167 1.00 91.69 307 LYS A O 1
ATOM 2519 N N . GLU A 1 308 ? 12.271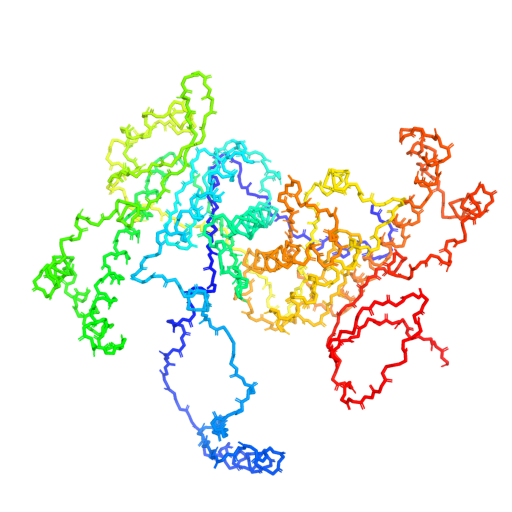 5.538 22.810 1.00 92.94 308 GLU A N 1
ATOM 2520 C CA . GLU A 1 308 ? 11.898 6.293 21.610 1.00 92.94 308 GLU A CA 1
ATOM 2521 C C . GLU A 1 308 ? 10.733 7.260 21.929 1.00 92.94 308 GLU A C 1
ATOM 2523 O O . GLU A 1 308 ? 10.519 8.225 21.203 1.00 92.94 308 GLU A O 1
ATOM 2528 N N . LEU A 1 309 ? 10.004 7.012 23.029 1.00 91.62 309 LEU A N 1
ATOM 2529 C CA . LEU A 1 309 ? 9.011 7.883 23.662 1.00 91.62 309 LEU A CA 1
ATOM 2530 C C . LEU A 1 309 ? 9.495 8.245 25.078 1.00 91.62 309 LEU A C 1
ATOM 2532 O O . LEU A 1 309 ? 9.258 7.497 26.030 1.00 91.62 309 LEU A O 1
ATOM 2536 N N . THR A 1 310 ? 10.213 9.361 25.208 1.00 89.75 310 THR A N 1
ATOM 2537 C CA . THR A 1 310 ? 10.656 9.922 26.499 1.00 89.75 310 THR A CA 1
ATOM 2538 C C . THR A 1 310 ? 9.654 10.947 27.028 1.00 89.75 310 THR A C 1
ATOM 2540 O O . THR A 1 310 ? 8.775 11.381 26.288 1.00 89.75 310 THR A O 1
ATOM 2543 N N . ASP A 1 311 ? 9.783 11.347 28.297 1.00 88.62 311 ASP A N 1
ATOM 2544 C CA . ASP A 1 311 ? 9.035 12.485 28.867 1.00 88.62 311 ASP A CA 1
ATOM 2545 C C . ASP A 1 311 ? 7.500 12.297 28.841 1.00 88.62 311 ASP A C 1
ATOM 2547 O O . ASP A 1 311 ? 6.728 13.220 28.599 1.00 88.62 311 ASP A O 1
ATOM 2551 N N . LEU A 1 312 ? 7.072 11.052 29.089 1.00 88.94 312 LEU A N 1
ATOM 2552 C CA . LEU A 1 312 ? 5.677 10.604 29.124 1.00 88.94 312 LEU A CA 1
ATOM 2553 C C . LEU A 1 312 ? 4.877 11.270 30.259 1.00 88.94 312 LEU A C 1
ATOM 2555 O O . LEU A 1 312 ? 5.252 11.171 31.428 1.00 88.94 312 LEU A O 1
ATOM 2559 N N . GLU A 1 313 ? 3.718 11.844 29.938 1.00 85.81 313 GLU A N 1
ATOM 2560 C CA . GLU A 1 313 ? 2.792 12.411 30.924 1.00 85.81 313 GLU A CA 1
ATOM 2561 C C . GLU A 1 313 ? 1.938 11.320 31.597 1.00 85.81 313 GLU A C 1
ATOM 2563 O O . GLU A 1 313 ? 1.382 10.441 30.930 1.00 85.81 313 GLU A O 1
ATOM 2568 N N . GLU A 1 314 ? 1.777 11.390 32.926 1.00 79.44 314 GLU A N 1
ATOM 2569 C CA . GLU A 1 314 ? 1.049 10.377 33.717 1.00 79.44 314 GLU A CA 1
ATOM 2570 C C . GLU A 1 314 ? -0.435 10.243 33.342 1.00 79.44 314 GLU A C 1
ATOM 2572 O O . GLU A 1 314 ? -0.992 9.150 33.401 1.00 79.44 314 GLU A O 1
ATOM 2577 N N . ASN A 1 315 ? -1.080 11.353 32.970 1.00 69.44 315 ASN A N 1
ATOM 2578 C CA . ASN A 1 315 ? -2.523 11.440 32.718 1.00 69.44 315 ASN A CA 1
ATOM 2579 C C . ASN A 1 315 ? -2.837 11.778 31.248 1.00 69.44 315 ASN A C 1
ATOM 2581 O O . ASN A 1 315 ? -3.858 12.404 30.958 1.00 69.44 315 ASN A O 1
ATOM 2585 N N . ALA A 1 316 ? -1.969 11.378 30.315 1.00 65.94 316 ALA A N 1
ATOM 2586 C CA . ALA A 1 316 ? -2.066 11.769 28.909 1.00 65.94 316 ALA A CA 1
ATOM 2587 C C . ALA A 1 316 ? -3.377 11.353 28.210 1.00 65.94 316 ALA A C 1
ATOM 2589 O O . ALA A 1 316 ? -3.826 12.023 27.282 1.00 65.94 316 ALA A O 1
ATOM 2590 N N . SER A 1 317 ? -4.057 10.312 28.698 1.00 60.19 317 SER A N 1
ATOM 2591 C CA . SER A 1 317 ? -5.398 9.924 28.241 1.00 60.19 317 SER A CA 1
ATOM 2592 C C . SER A 1 317 ? -6.481 10.990 28.494 1.00 60.19 317 SER A C 1
ATOM 2594 O O . SER A 1 317 ? -7.544 10.937 27.882 1.00 60.19 317 SER A O 1
ATOM 2596 N N . ARG A 1 318 ? -6.204 12.021 29.310 1.00 64.38 318 ARG A N 1
ATOM 2597 C CA . ARG A 1 318 ? -7.068 13.205 29.502 1.00 64.38 318 ARG A CA 1
ATOM 2598 C C . ARG A 1 318 ? -6.807 14.347 28.514 1.00 64.38 318 ARG A C 1
ATOM 2600 O O . ARG A 1 318 ? -7.594 15.291 28.489 1.00 64.38 318 ARG A O 1
ATOM 2607 N N . ILE A 1 319 ? -5.721 14.295 27.738 1.00 61.47 319 ILE A N 1
ATOM 2608 C CA . ILE A 1 319 ? -5.333 15.361 26.797 1.00 61.47 319 ILE A CA 1
ATOM 2609 C C . ILE A 1 319 ? -6.336 15.429 25.628 1.00 61.47 319 ILE A C 1
ATOM 2611 O O . ILE A 1 319 ? -6.835 16.505 25.293 1.00 61.47 319 ILE A O 1
ATOM 2615 N N . GLY A 1 320 ? -6.700 14.262 25.082 1.00 57.78 320 GLY A N 1
ATOM 2616 C CA . GLY A 1 320 ? -7.788 14.079 24.115 1.00 57.78 320 GLY A CA 1
ATOM 2617 C C . GLY A 1 320 ? -7.596 14.761 22.752 1.00 57.78 320 GLY A C 1
ATOM 2618 O O . GLY A 1 320 ? -6.612 15.452 22.492 1.00 57.78 320 GLY A O 1
ATOM 2619 N N . GLU A 1 321 ? -8.584 14.593 21.865 1.00 64.81 321 GLU A N 1
ATOM 2620 C CA . GLU A 1 321 ? -8.553 15.156 20.502 1.00 64.81 321 GLU A CA 1
ATOM 2621 C C . GLU A 1 321 ? -8.390 16.685 20.492 1.00 64.81 321 GLU A C 1
ATOM 2623 O O . GLU A 1 321 ? -7.710 17.233 19.635 1.00 64.81 321 GLU A O 1
ATOM 2628 N N . LYS A 1 322 ? -8.954 17.389 21.482 1.00 62.34 322 LYS A N 1
ATOM 2629 C CA . LYS A 1 322 ? -8.976 18.863 21.536 1.00 62.34 322 LYS A CA 1
ATOM 2630 C C . LYS A 1 322 ? -7.598 19.520 21.670 1.00 62.34 322 LYS A C 1
ATOM 2632 O O . LYS A 1 322 ? -7.491 20.720 21.431 1.00 62.34 322 LYS A O 1
ATOM 2637 N N . HIS A 1 323 ? -6.575 18.769 22.072 1.00 61.72 323 HIS A N 1
ATOM 2638 C CA . HIS A 1 323 ? -5.186 19.230 22.090 1.00 61.72 323 HIS A CA 1
ATOM 2639 C C . HIS A 1 323 ? -4.462 18.933 20.767 1.00 61.72 323 HIS A C 1
ATOM 2641 O O . HIS A 1 323 ? -3.532 19.640 20.385 1.00 61.72 323 HIS A O 1
ATOM 2647 N N . LEU A 1 324 ? -4.899 17.892 20.052 1.00 66.25 324 LEU A N 1
ATOM 2648 C CA . LEU A 1 324 ? -4.307 17.455 18.798 1.00 66.25 324 LEU A CA 1
ATOM 2649 C C . LEU A 1 324 ? -4.775 18.356 17.655 1.00 66.25 324 LEU A C 1
ATOM 2651 O O . LEU A 1 324 ? -5.852 18.174 17.086 1.00 66.25 324 LEU A O 1
ATOM 2655 N N . ASN A 1 325 ? -3.920 19.282 17.231 1.00 62.88 325 ASN A N 1
ATOM 2656 C CA . ASN A 1 325 ? -4.087 19.916 15.928 1.00 62.88 325 ASN A CA 1
ATOM 2657 C C . ASN A 1 325 ? -3.732 18.896 14.826 1.00 62.88 325 ASN A C 1
ATOM 2659 O O . ASN A 1 325 ? -2.596 18.857 14.352 1.00 62.88 325 ASN A O 1
ATOM 2663 N N . LEU A 1 326 ? -4.687 18.021 14.474 1.00 68.69 326 LEU A N 1
ATOM 2664 C CA . LEU A 1 326 ? -4.532 16.891 13.543 1.00 68.69 326 LEU A CA 1
ATOM 2665 C C . LEU A 1 326 ? -4.352 17.339 12.079 1.00 68.69 326 LEU A C 1
ATOM 2667 O O . LEU A 1 326 ? -5.160 17.041 11.197 1.00 68.69 326 LEU A O 1
ATOM 2671 N N . CYS A 1 327 ? -3.248 18.032 11.802 1.00 67.94 327 CYS A N 1
ATOM 2672 C CA . CYS A 1 327 ? -2.802 18.394 10.463 1.00 67.94 327 CYS A CA 1
ATOM 2673 C C . CYS A 1 327 ? -2.282 17.159 9.708 1.00 67.94 327 CYS A C 1
ATOM 2675 O O . CYS A 1 327 ? -1.076 16.938 9.580 1.00 67.94 327 CYS A O 1
ATOM 2677 N N . TRP A 1 328 ? -3.210 16.357 9.184 1.00 79.81 328 TRP A N 1
ATOM 2678 C CA . TRP A 1 328 ? -2.910 15.336 8.182 1.00 79.81 328 TRP A CA 1
ATOM 2679 C C . TRP A 1 328 ? -2.178 15.961 6.987 1.00 79.81 328 TRP A C 1
ATOM 2681 O O . TRP A 1 328 ? -2.527 17.045 6.515 1.00 79.81 328 TRP A O 1
ATOM 2691 N N . VAL A 1 329 ? -1.165 15.262 6.476 1.00 80.06 329 VAL A N 1
ATOM 2692 C CA . VAL A 1 329 ? -0.344 15.689 5.338 1.00 80.06 329 VAL A CA 1
ATOM 2693 C C . VAL A 1 329 ? -1.136 15.484 4.046 1.00 80.06 329 VAL A C 1
ATOM 2695 O O . VAL A 1 329 ? -0.968 14.503 3.319 1.00 80.06 329 VAL A O 1
ATOM 2698 N N . GLU A 1 330 ? -2.054 16.412 3.783 1.00 81.12 330 GLU A N 1
ATOM 2699 C CA . GLU A 1 330 ? -2.944 16.380 2.629 1.00 81.12 330 GLU A CA 1
ATOM 2700 C C . GLU A 1 330 ? -2.447 17.303 1.506 1.00 81.12 330 GLU A C 1
ATOM 2702 O O . GLU A 1 330 ? -2.545 18.526 1.570 1.00 81.12 330 GLU A O 1
ATOM 2707 N N . LYS A 1 331 ? -1.952 16.690 0.427 1.00 88.56 331 LYS A N 1
ATOM 2708 C CA . LYS A 1 331 ? -1.723 17.342 -0.868 1.00 88.56 331 LYS A CA 1
ATOM 2709 C C . LYS A 1 331 ? -2.887 16.992 -1.798 1.00 88.56 331 LYS A C 1
ATOM 2711 O O . LYS A 1 331 ? -3.140 15.809 -2.036 1.00 88.56 331 LYS A O 1
ATOM 2716 N N . LYS A 1 332 ? -3.564 17.994 -2.367 1.00 91.31 332 LYS A N 1
ATOM 2717 C CA . LYS A 1 332 ? -4.512 17.803 -3.480 1.00 91.31 332 LYS A CA 1
ATOM 2718 C C . LYS A 1 332 ? -3.832 18.083 -4.817 1.00 91.31 332 LYS A C 1
ATOM 2720 O O . LYS A 1 332 ? -3.010 18.989 -4.918 1.00 91.31 332 LYS A O 1
ATOM 2725 N N . MET A 1 333 ? -4.176 17.299 -5.833 1.00 92.56 333 MET A N 1
ATOM 2726 C CA . MET A 1 333 ? -3.715 17.486 -7.207 1.00 92.56 333 MET A CA 1
ATOM 2727 C C . MET A 1 333 ? -4.559 18.573 -7.884 1.00 92.56 333 MET A C 1
ATOM 2729 O O . MET A 1 333 ? -5.790 18.506 -7.863 1.00 92.56 333 MET A O 1
ATOM 2733 N N . GLU A 1 334 ? -3.893 19.566 -8.473 1.00 92.94 334 GLU A N 1
ATOM 2734 C CA . GLU A 1 334 ? -4.481 20.769 -9.086 1.00 92.94 334 GLU A CA 1
ATOM 2735 C C . GLU A 1 334 ? -5.647 20.433 -10.026 1.00 92.94 334 GLU A C 1
ATOM 2737 O O . GLU A 1 334 ? -5.571 19.465 -10.780 1.00 92.94 334 GLU A O 1
ATOM 2742 N N . GLN A 1 335 ? -6.737 21.206 -9.991 1.00 92.25 335 GLN A N 1
ATOM 2743 C CA . GLN A 1 335 ? -7.881 20.997 -10.892 1.00 92.25 335 GLN A CA 1
ATOM 2744 C C . GLN A 1 335 ? -7.496 21.274 -12.358 1.00 92.25 335 GLN A C 1
ATOM 2746 O O . GLN A 1 335 ? -6.495 21.934 -12.636 1.00 92.25 335 GLN A O 1
ATOM 2751 N N . ASP A 1 336 ? -8.263 20.714 -13.298 1.00 91.31 336 ASP A N 1
ATOM 2752 C CA . ASP A 1 336 ? -8.023 20.768 -14.753 1.00 91.31 336 ASP A CA 1
ATOM 2753 C C . ASP A 1 336 ? -6.669 20.216 -15.253 1.00 91.31 336 ASP A C 1
ATOM 2755 O O . ASP A 1 336 ? -6.405 20.221 -16.457 1.00 91.31 336 ASP A O 1
ATOM 2759 N N . HIS A 1 337 ? -5.849 19.644 -14.368 1.00 95.56 337 HIS A N 1
ATOM 2760 C CA . HIS A 1 337 ? -4.605 18.960 -14.715 1.00 95.56 337 HIS A CA 1
ATOM 2761 C C . HIS A 1 337 ? -4.823 17.453 -14.852 1.00 95.56 337 HIS A C 1
ATOM 2763 O O . HIS A 1 337 ? -5.478 16.822 -14.019 1.00 95.56 337 HIS A O 1
ATOM 2769 N N . TRP A 1 338 ? -4.217 16.851 -15.874 1.00 96.69 338 TRP A N 1
ATOM 2770 C CA . TRP A 1 338 ? -4.102 15.398 -15.986 1.00 96.69 338 TRP A CA 1
ATOM 2771 C C . TRP A 1 338 ? -3.237 14.870 -14.842 1.00 96.69 338 TRP A C 1
ATOM 2773 O O . TRP A 1 338 ? -2.174 15.432 -14.568 1.00 96.69 338 TRP A O 1
ATOM 2783 N N . ILE A 1 339 ? -3.657 13.780 -14.199 1.00 97.25 339 ILE A N 1
ATOM 2784 C CA . ILE A 1 339 ? -2.881 13.147 -13.127 1.00 97.25 339 ILE A CA 1
ATOM 2785 C C . ILE A 1 339 ? -2.200 11.906 -13.695 1.00 97.25 339 ILE A C 1
ATOM 2787 O O . ILE A 1 339 ? -2.868 11.024 -14.231 1.00 97.25 339 ILE A O 1
ATOM 2791 N N . VAL A 1 340 ? -0.881 11.797 -13.533 1.00 98.06 340 VAL A N 1
ATOM 2792 C CA . VAL A 1 340 ? -0.159 10.541 -13.769 1.00 98.06 340 VAL A CA 1
ATOM 2793 C C . VAL A 1 340 ? 0.258 9.937 -12.439 1.00 98.06 340 VAL A C 1
ATOM 2795 O O . VAL A 1 340 ? 1.116 10.491 -11.753 1.00 98.06 340 VAL A O 1
ATOM 2798 N N . VAL A 1 341 ? -0.313 8.781 -12.099 1.00 97.94 341 VAL A N 1
ATOM 2799 C CA . VAL A 1 341 ? 0.128 7.952 -10.972 1.00 97.94 341 VAL A CA 1
ATOM 2800 C C . VAL A 1 341 ? 1.086 6.891 -11.503 1.00 97.94 341 VAL A C 1
ATOM 2802 O O . VAL A 1 341 ? 0.684 5.973 -12.217 1.00 97.94 341 VAL A O 1
ATOM 2805 N N . ARG A 1 342 ? 2.371 7.013 -11.164 1.00 97.38 342 ARG A N 1
ATOM 2806 C CA . ARG A 1 342 ? 3.382 5.987 -11.451 1.00 97.38 342 ARG A CA 1
ATOM 2807 C C . ARG A 1 342 ? 3.537 5.061 -10.253 1.00 97.38 342 ARG A C 1
ATOM 2809 O O . ARG A 1 342 ? 3.745 5.556 -9.151 1.00 97.38 342 ARG A O 1
ATOM 2816 N N . ILE A 1 343 ? 3.533 3.758 -10.516 1.00 97.12 343 ILE A N 1
ATOM 2817 C CA . ILE A 1 343 ? 3.958 2.662 -9.641 1.00 97.12 343 ILE A CA 1
ATOM 2818 C C . ILE A 1 343 ? 5.384 2.217 -10.032 1.00 97.12 343 ILE A C 1
ATOM 2820 O O . ILE A 1 343 ? 5.758 2.297 -11.204 1.00 97.12 343 ILE A O 1
ATOM 2824 N N . ASP A 1 344 ? 6.175 1.754 -9.066 1.00 96.44 344 ASP A N 1
ATOM 2825 C CA . ASP A 1 344 ? 7.580 1.340 -9.177 1.00 96.44 344 ASP A CA 1
ATOM 2826 C C . ASP A 1 344 ? 7.886 0.143 -8.243 1.00 96.44 344 ASP A C 1
ATOM 2828 O O . ASP A 1 344 ? 7.249 -0.025 -7.198 1.00 96.44 344 ASP A O 1
ATOM 2832 N N . GLY A 1 345 ? 8.849 -0.708 -8.608 1.00 95.19 345 GLY A N 1
ATOM 2833 C CA . GLY A 1 345 ? 9.206 -1.931 -7.887 1.00 95.19 345 GLY A CA 1
ATOM 2834 C C . GLY A 1 345 ? 10.131 -1.680 -6.690 1.00 95.19 345 GLY A C 1
ATOM 2835 O O . GLY A 1 345 ? 11.362 -1.640 -6.810 1.00 95.19 345 GLY A O 1
ATOM 2836 N N . CYS A 1 346 ? 9.580 -1.605 -5.476 1.00 92.38 346 CYS A N 1
ATOM 2837 C CA . CYS A 1 346 ? 10.365 -1.261 -4.291 1.00 92.38 346 CYS A CA 1
ATOM 2838 C C . CYS A 1 346 ? 11.420 -2.342 -3.960 1.00 92.38 346 CYS A C 1
ATOM 2840 O O . CYS A 1 346 ? 11.125 -3.410 -3.420 1.00 92.38 346 CYS A O 1
ATOM 2842 N N . ARG A 1 347 ? 12.696 -2.036 -4.253 1.00 85.69 347 ARG A N 1
ATOM 2843 C CA . ARG A 1 347 ? 13.863 -2.941 -4.124 1.00 85.69 347 ARG A CA 1
ATOM 2844 C C . ARG A 1 347 ? 13.783 -4.188 -5.033 1.00 85.69 347 ARG A C 1
ATOM 2846 O O . ARG A 1 347 ? 14.352 -5.235 -4.699 1.00 85.69 347 ARG A O 1
ATOM 2853 N N . PHE A 1 348 ? 13.135 -4.084 -6.198 1.00 89.56 348 PHE A N 1
ATOM 2854 C CA . PHE A 1 348 ? 12.833 -5.222 -7.082 1.00 89.56 348 PHE A CA 1
ATOM 2855 C C . PHE A 1 348 ? 14.056 -6.024 -7.568 1.00 89.56 348 PHE A C 1
ATOM 2857 O O . PHE A 1 348 ? 13.961 -7.232 -7.788 1.00 89.56 348 PHE A O 1
ATOM 2864 N N . SER A 1 349 ? 15.249 -5.425 -7.643 1.00 91.19 349 SER A N 1
ATOM 2865 C CA . SER A 1 349 ? 16.495 -6.147 -7.959 1.00 91.19 349 SER A CA 1
ATOM 2866 C C . SER A 1 349 ? 16.784 -7.311 -6.996 1.00 91.19 349 SER A C 1
ATOM 2868 O O . SER A 1 349 ? 17.312 -8.339 -7.419 1.00 91.19 349 SER A O 1
ATOM 2870 N N . ARG A 1 350 ? 16.397 -7.199 -5.713 1.00 93.38 350 ARG A N 1
ATOM 2871 C CA . ARG A 1 350 ? 16.453 -8.324 -4.759 1.00 93.38 350 ARG A CA 1
ATOM 2872 C C . ARG A 1 350 ? 15.321 -9.320 -5.015 1.00 93.38 350 ARG A C 1
ATOM 2874 O O . ARG A 1 350 ? 15.572 -10.522 -4.993 1.00 93.38 350 ARG A O 1
ATOM 2881 N N . PHE A 1 351 ? 14.114 -8.829 -5.290 1.00 94.56 351 PHE A N 1
ATOM 2882 C CA . PHE A 1 351 ? 12.924 -9.653 -5.517 1.00 94.56 351 PHE A CA 1
ATOM 2883 C C . PHE A 1 351 ? 13.109 -10.583 -6.721 1.00 94.56 351 PHE A C 1
ATOM 2885 O O . PHE A 1 351 ? 12.974 -11.798 -6.587 1.00 94.56 351 PHE A O 1
ATOM 2892 N N . THR A 1 352 ? 13.527 -10.034 -7.863 1.00 94.94 352 THR A N 1
ATOM 2893 C CA . THR A 1 352 ? 13.781 -10.803 -9.090 1.00 94.94 352 THR A CA 1
ATOM 2894 C C . THR A 1 352 ? 14.958 -11.776 -8.956 1.00 94.94 352 THR A C 1
ATOM 2896 O O . THR A 1 352 ? 14.931 -12.836 -9.575 1.00 94.94 352 THR A O 1
ATOM 2899 N N . LYS A 1 353 ? 15.962 -11.477 -8.112 1.00 94.50 353 LYS A N 1
ATOM 2900 C CA . LYS A 1 353 ? 17.041 -12.429 -7.788 1.00 94.50 353 LYS A CA 1
ATOM 2901 C C . LYS A 1 353 ? 16.534 -13.595 -6.934 1.00 94.50 353 LYS A C 1
ATOM 2903 O O . LYS A 1 353 ? 16.829 -14.739 -7.256 1.00 94.50 353 LYS A O 1
ATOM 2908 N N . VAL A 1 354 ? 15.792 -13.320 -5.858 1.00 95.56 354 VAL A N 1
ATOM 2909 C CA . VAL A 1 354 ? 15.303 -14.355 -4.924 1.00 95.56 354 VAL A CA 1
ATOM 2910 C C . VAL A 1 354 ? 14.298 -15.293 -5.596 1.00 95.56 354 VAL A C 1
ATOM 2912 O O . VAL A 1 354 ? 14.376 -16.499 -5.401 1.00 95.56 354 VAL A O 1
ATOM 2915 N N . HIS A 1 355 ? 13.418 -14.771 -6.452 1.00 95.75 355 HIS A N 1
ATOM 2916 C CA . HIS A 1 355 ? 12.465 -15.586 -7.215 1.00 95.75 355 HIS A CA 1
ATOM 2917 C C . HIS A 1 355 ? 13.052 -16.161 -8.521 1.00 95.75 355 HIS A C 1
ATOM 2919 O O . HIS A 1 355 ? 12.320 -16.754 -9.318 1.00 95.75 355 HIS A O 1
ATOM 2925 N N . GLY A 1 356 ? 14.360 -15.994 -8.763 1.00 95.19 356 GLY A N 1
ATOM 2926 C CA . GLY A 1 356 ? 15.074 -16.556 -9.913 1.00 95.19 356 GLY A CA 1
ATOM 2927 C C . GLY A 1 356 ? 14.449 -16.185 -11.259 1.00 95.19 356 GLY A C 1
ATOM 2928 O O . GLY A 1 356 ? 14.108 -17.078 -12.034 1.00 95.19 356 GLY A O 1
ATOM 2929 N N . PHE A 1 357 ? 14.198 -14.895 -11.493 1.00 95.69 357 PHE A N 1
ATOM 2930 C CA . PHE A 1 357 ? 13.686 -14.404 -12.776 1.00 95.69 357 PHE A CA 1
ATOM 2931 C C . PHE A 1 357 ? 14.771 -14.466 -13.852 1.00 95.69 357 PHE A C 1
ATOM 2933 O O . PHE A 1 357 ? 15.948 -14.215 -13.575 1.00 95.69 357 PHE A O 1
ATOM 2940 N N . GLU A 1 358 ? 14.353 -14.739 -15.083 1.00 94.94 358 GLU A N 1
ATOM 2941 C CA . GLU A 1 358 ? 15.223 -14.721 -16.259 1.00 94.94 358 GLU A CA 1
ATOM 2942 C C . GLU A 1 358 ? 15.783 -13.311 -16.532 1.00 94.94 358 GLU A C 1
ATOM 2944 O O . GLU A 1 358 ? 15.212 -12.289 -16.131 1.00 94.94 358 GLU A O 1
ATOM 2949 N N . LYS A 1 359 ? 16.974 -13.259 -17.146 1.00 94.12 359 LYS A N 1
ATOM 2950 C CA . LYS A 1 359 ? 17.739 -12.028 -17.397 1.00 94.12 359 LYS A CA 1
ATOM 2951 C C . LYS A 1 359 ? 18.356 -12.059 -18.802 1.00 94.12 359 LYS A C 1
ATOM 2953 O O . LYS A 1 359 ? 18.965 -13.073 -19.149 1.00 94.12 359 LYS A O 1
ATOM 2958 N N . PRO A 1 360 ? 18.263 -10.974 -19.597 1.00 91.81 360 PRO A N 1
ATOM 2959 C CA . PRO A 1 360 ? 17.835 -9.618 -19.220 1.00 91.81 360 PRO A CA 1
ATOM 2960 C C . PRO A 1 360 ? 16.339 -9.437 -18.915 1.00 91.81 360 PRO A C 1
ATOM 2962 O O . PRO A 1 360 ? 16.007 -8.550 -18.131 1.00 91.81 360 PRO A O 1
ATOM 2965 N N . PHE A 1 361 ? 15.461 -10.282 -19.462 1.00 91.94 361 PHE A N 1
ATOM 2966 C CA . PHE A 1 361 ? 14.004 -10.173 -19.317 1.00 91.94 361 PHE A CA 1
ATOM 2967 C C . PHE A 1 361 ? 13.383 -11.508 -18.889 1.00 91.94 361 PHE A C 1
ATOM 2969 O O . PHE A 1 361 ? 13.939 -12.565 -19.176 1.00 91.94 361 PHE A O 1
ATOM 2976 N N . ASP A 1 362 ? 12.215 -11.443 -18.250 1.00 95.00 362 ASP A N 1
ATOM 2977 C CA . ASP A 1 362 ? 11.381 -12.593 -17.891 1.00 95.00 362 ASP A CA 1
ATOM 2978 C C . ASP A 1 362 ? 9.962 -12.312 -18.400 1.00 95.00 362 ASP A C 1
ATOM 2980 O O . ASP A 1 362 ? 9.298 -11.377 -17.944 1.00 95.00 362 ASP A O 1
ATOM 2984 N N . GLU A 1 363 ? 9.507 -13.074 -19.394 1.00 94.62 363 GLU A N 1
ATOM 2985 C CA . GLU A 1 363 ? 8.226 -12.810 -20.061 1.00 94.62 363 GLU A CA 1
ATOM 2986 C C . GLU A 1 363 ? 7.034 -12.997 -19.112 1.00 94.62 363 GLU A C 1
ATOM 2988 O O . GLU A 1 363 ? 6.049 -12.264 -19.196 1.00 94.62 363 GLU A O 1
ATOM 2993 N N . ARG A 1 364 ? 7.147 -13.919 -18.147 1.00 96.50 364 ARG A N 1
ATOM 2994 C CA . ARG A 1 364 ? 6.123 -14.166 -17.121 1.00 96.50 364 ARG A CA 1
ATOM 2995 C C . ARG A 1 364 ? 6.004 -12.972 -16.182 1.00 96.50 364 ARG A C 1
ATOM 2997 O O . ARG A 1 364 ? 4.896 -12.587 -15.829 1.00 96.50 364 ARG A O 1
ATOM 3004 N N . ALA A 1 365 ? 7.131 -12.353 -15.822 1.00 95.38 365 ALA A N 1
ATOM 3005 C CA . ALA A 1 365 ? 7.141 -11.146 -14.999 1.00 95.38 365 ALA A CA 1
ATOM 3006 C C . ALA A 1 365 ? 6.440 -9.976 -15.705 1.00 95.38 365 ALA A C 1
ATOM 3008 O O . ALA A 1 365 ? 5.619 -9.295 -15.095 1.00 95.38 365 ALA A O 1
ATOM 3009 N N . ALA A 1 366 ? 6.716 -9.771 -16.996 1.00 94.38 366 ALA A N 1
ATOM 3010 C CA . ALA A 1 366 ? 6.090 -8.702 -17.770 1.00 94.38 366 ALA A CA 1
ATOM 3011 C C . ALA A 1 366 ? 4.595 -8.969 -18.044 1.00 94.38 366 ALA A C 1
ATOM 3013 O O . ALA A 1 366 ? 3.776 -8.057 -17.923 1.00 94.38 366 ALA A O 1
ATOM 3014 N N . LYS A 1 367 ? 4.211 -10.225 -18.326 1.00 95.25 367 LYS A N 1
ATOM 3015 C CA . LYS A 1 367 ? 2.800 -10.650 -18.410 1.00 95.25 367 LYS A CA 1
ATOM 3016 C C . LYS A 1 367 ? 2.058 -10.434 -17.088 1.00 95.25 367 LYS A C 1
ATOM 3018 O O . LYS A 1 367 ? 0.941 -9.920 -17.113 1.00 95.25 367 LYS A O 1
ATOM 3023 N N . LEU A 1 368 ? 2.692 -10.730 -15.949 1.00 96.81 368 LEU A N 1
ATOM 3024 C CA . LEU A 1 368 ? 2.134 -10.450 -14.625 1.00 96.81 368 LEU A CA 1
ATOM 3025 C C . LEU A 1 368 ? 1.913 -8.944 -14.426 1.00 96.81 368 LEU A C 1
ATOM 3027 O O . LEU A 1 368 ? 0.785 -8.547 -14.163 1.00 96.81 368 LEU A O 1
ATOM 3031 N N . MET A 1 369 ? 2.932 -8.101 -14.643 1.00 96.69 369 MET A N 1
ATOM 3032 C CA . MET A 1 369 ? 2.809 -6.636 -14.519 1.00 96.69 369 MET A CA 1
ATOM 3033 C C . MET A 1 369 ? 1.678 -6.062 -15.391 1.00 96.69 369 MET A C 1
ATOM 3035 O O . MET A 1 369 ? 0.893 -5.243 -14.915 1.00 96.69 369 MET A O 1
ATOM 3039 N N . ASN A 1 370 ? 1.544 -6.528 -16.638 1.00 95.94 370 ASN A N 1
ATOM 3040 C CA . ASN A 1 370 ? 0.447 -6.132 -17.525 1.00 95.94 370 ASN A CA 1
ATOM 3041 C C . ASN A 1 370 ? -0.920 -6.587 -16.991 1.00 95.94 370 ASN A C 1
ATOM 3043 O O . ASN A 1 370 ? -1.854 -5.791 -16.947 1.00 95.94 370 ASN A O 1
ATOM 3047 N N . SER A 1 371 ? -1.042 -7.833 -16.526 1.00 96.06 371 SER A N 1
ATOM 3048 C CA . SER A 1 371 ? -2.295 -8.355 -15.962 1.00 96.06 371 SER A CA 1
ATOM 3049 C C . SER A 1 371 ? -2.679 -7.663 -14.641 1.00 96.06 371 SER A C 1
ATOM 3051 O O . SER A 1 371 ? -3.867 -7.523 -14.335 1.00 96.06 371 SER A O 1
ATOM 3053 N N . CYS A 1 372 ? -1.706 -7.165 -13.872 1.00 96.38 372 CYS A N 1
ATOM 3054 C CA . CYS A 1 372 ? -1.943 -6.296 -12.716 1.00 96.38 372 CYS A CA 1
ATOM 3055 C C . CYS A 1 372 ? -2.468 -4.923 -13.141 1.00 96.38 372 CYS A C 1
ATOM 3057 O O . CYS A 1 372 ? -3.459 -4.452 -12.591 1.00 96.38 372 CYS A O 1
ATOM 3059 N N . ALA A 1 373 ? -1.871 -4.307 -14.164 1.00 96.31 373 ALA A N 1
ATOM 3060 C CA . ALA A 1 373 ? -2.353 -3.038 -14.701 1.00 96.31 373 ALA A CA 1
ATOM 3061 C C . ALA A 1 373 ? -3.770 -3.148 -15.293 1.00 96.31 373 ALA A C 1
ATOM 3063 O O . ALA A 1 373 ? -4.583 -2.255 -15.074 1.00 96.31 373 ALA A O 1
ATOM 3064 N N . MET A 1 374 ? -4.115 -4.266 -15.943 1.00 92.31 374 MET A N 1
ATOM 3065 C CA . MET A 1 374 ? -5.497 -4.547 -16.363 1.00 92.31 374 MET A CA 1
ATOM 3066 C C . MET A 1 374 ? -6.465 -4.593 -15.171 1.00 92.31 374 MET A C 1
ATOM 3068 O O . MET A 1 374 ? -7.553 -4.039 -15.260 1.00 92.31 374 MET A O 1
ATOM 3072 N N . ALA A 1 375 ? -6.069 -5.183 -14.037 1.00 88.94 375 ALA A N 1
ATOM 3073 C CA . ALA A 1 375 ? -6.897 -5.186 -12.826 1.00 88.94 375 ALA A CA 1
ATOM 3074 C C . ALA A 1 375 ? -7.057 -3.775 -12.219 1.00 88.94 375 ALA A C 1
ATOM 3076 O O . ALA A 1 375 ? -8.123 -3.439 -11.713 1.00 88.94 375 ALA A O 1
ATOM 3077 N N . VAL A 1 376 ? -6.038 -2.915 -12.330 1.00 92.19 376 VAL A N 1
ATOM 3078 C CA . VAL A 1 376 ? -6.127 -1.495 -11.939 1.00 92.19 376 VAL A CA 1
ATOM 3079 C C . VAL A 1 376 ? -7.080 -0.712 -12.859 1.00 92.19 376 VAL A C 1
ATOM 3081 O O . VAL A 1 376 ? -7.842 0.107 -12.362 1.00 92.19 376 VAL A O 1
ATOM 3084 N N . PHE A 1 377 ? -7.125 -1.005 -14.164 1.00 88.75 377 PHE A N 1
ATOM 3085 C CA . PHE A 1 377 ? -8.155 -0.490 -15.091 1.00 88.75 377 PHE A CA 1
ATOM 3086 C C . PHE A 1 377 ? -9.558 -1.057 -14.797 1.00 88.75 377 PHE A C 1
ATOM 3088 O O . PHE A 1 377 ? -10.584 -0.381 -14.928 1.00 88.75 377 PHE A O 1
ATOM 3095 N N . GLU A 1 378 ? -9.653 -2.322 -14.388 1.00 83.88 378 GLU A N 1
ATOM 3096 C CA . GLU A 1 378 ? -10.911 -2.878 -13.890 1.00 83.88 378 GLU A CA 1
ATOM 3097 C C . GLU A 1 378 ? -11.387 -2.118 -12.639 1.00 83.88 378 GLU A C 1
ATOM 3099 O O . GLU A 1 378 ? -12.585 -1.832 -12.535 1.00 83.88 378 GLU A O 1
ATOM 3104 N N . GLU A 1 379 ? -10.459 -1.700 -11.769 1.00 81.62 379 GLU A N 1
ATOM 3105 C CA . GLU A 1 379 ? -10.765 -1.031 -10.505 1.00 81.62 379 GLU A CA 1
ATOM 3106 C C . GLU A 1 379 ? -10.987 0.494 -10.601 1.00 81.62 379 GLU A C 1
ATOM 3108 O O . GLU A 1 379 ? -11.884 1.006 -9.938 1.00 81.62 379 GLU A O 1
ATOM 3113 N N . PHE A 1 380 ? -10.298 1.231 -11.474 1.00 85.88 380 PHE A N 1
ATOM 3114 C CA . PHE A 1 380 ? -10.482 2.685 -11.625 1.00 85.88 380 PHE A CA 1
ATOM 3115 C C . PHE A 1 380 ? -10.808 3.036 -13.081 1.00 85.88 380 PHE A C 1
ATOM 3117 O O . PHE A 1 380 ? -9.985 2.853 -13.978 1.00 85.88 380 PHE A O 1
ATOM 3124 N N . LYS A 1 381 ? -12.030 3.524 -13.324 1.00 83.94 381 LYS A N 1
ATOM 3125 C CA . LYS A 1 381 ? -12.557 3.811 -14.676 1.00 83.94 381 LYS A CA 1
ATOM 3126 C C . LYS A 1 381 ? -12.111 5.162 -15.208 1.00 83.94 381 LYS A C 1
ATOM 3128 O O . LYS A 1 381 ? -12.037 5.364 -16.410 1.00 83.94 381 LYS A O 1
ATOM 3133 N N . GLU A 1 382 ? -11.738 6.037 -14.289 1.00 85.00 382 GLU A N 1
ATOM 3134 C CA . GLU A 1 382 ? -11.174 7.358 -14.503 1.00 85.00 382 GLU A CA 1
ATOM 3135 C C . GLU A 1 382 ? -9.728 7.307 -15.034 1.00 85.00 382 GLU A C 1
ATOM 3137 O O . GLU A 1 382 ? -9.172 8.346 -15.389 1.00 85.00 382 GLU A O 1
ATOM 3142 N N . ILE A 1 383 ? -9.111 6.114 -15.087 1.00 92.06 383 ILE A N 1
ATOM 3143 C CA . ILE A 1 383 ? -7.855 5.858 -15.800 1.00 92.06 383 ILE A CA 1
ATOM 3144 C C . ILE A 1 383 ? -8.172 5.608 -17.278 1.00 92.06 383 ILE A C 1
ATOM 3146 O O . ILE A 1 383 ? -8.858 4.645 -17.620 1.00 92.06 383 ILE A O 1
ATOM 3150 N N . VAL A 1 384 ? -7.602 6.431 -18.159 1.00 93.19 384 VAL A N 1
ATOM 3151 C CA . VAL A 1 384 ? -7.802 6.340 -19.617 1.00 93.19 384 VAL A CA 1
ATOM 3152 C C . VAL A 1 384 ? -6.620 5.729 -20.365 1.00 93.19 384 VAL A C 1
ATOM 3154 O O . VAL A 1 384 ? -6.805 5.147 -21.434 1.00 93.19 384 VAL A O 1
ATOM 3157 N N . TYR A 1 385 ? -5.402 5.833 -19.822 1.00 96.19 385 TYR A N 1
ATOM 3158 C CA . TYR A 1 385 ? -4.199 5.305 -20.469 1.00 96.19 385 TYR A CA 1
ATOM 3159 C C . TYR A 1 385 ? -3.196 4.747 -19.459 1.00 96.19 385 TYR A C 1
ATOM 3161 O O . TYR A 1 385 ? -2.981 5.314 -18.390 1.00 96.19 385 TYR A O 1
ATOM 3169 N N . GLY A 1 386 ? -2.563 3.634 -19.811 1.00 96.94 386 GLY A N 1
ATOM 3170 C CA . GLY A 1 386 ? -1.584 2.926 -19.001 1.00 96.94 386 GLY A CA 1
ATOM 3171 C C . GLY A 1 386 ? -0.342 2.620 -19.822 1.00 96.94 386 GLY A C 1
ATOM 3172 O O . GLY A 1 386 ? -0.460 2.168 -20.958 1.00 96.94 386 GLY A O 1
ATOM 3173 N N . TYR A 1 387 ? 0.841 2.837 -19.249 1.00 98.12 387 TYR A N 1
ATOM 3174 C CA . TYR A 1 387 ? 2.121 2.487 -19.866 1.00 98.12 387 TYR A CA 1
ATOM 3175 C C . TYR A 1 387 ? 3.062 1.802 -18.871 1.00 98.12 387 TYR A C 1
ATOM 3177 O O . TYR A 1 387 ? 3.384 2.380 -17.832 1.00 98.12 387 TYR A O 1
ATOM 3185 N N . GLY A 1 388 ? 3.544 0.605 -19.205 1.00 96.44 388 GLY A N 1
ATOM 3186 C CA . GLY A 1 388 ? 4.431 -0.192 -18.358 1.00 96.44 388 GLY A CA 1
ATOM 3187 C C . GLY A 1 388 ? 5.737 -0.604 -19.024 1.00 96.44 388 GLY A C 1
ATOM 3188 O O . GLY A 1 388 ? 5.787 -0.882 -20.223 1.00 96.44 388 GLY A O 1
ATOM 3189 N N . GLN A 1 389 ? 6.795 -0.704 -18.221 1.00 92.31 389 GLN A N 1
ATOM 3190 C CA . GLN A 1 389 ? 8.079 -1.295 -18.605 1.00 92.31 389 GLN A CA 1
ATOM 3191 C C . GLN A 1 389 ? 8.783 -1.884 -17.375 1.00 92.31 389 GLN A C 1
ATOM 3193 O O . GLN A 1 389 ? 8.754 -1.289 -16.304 1.00 92.31 389 GLN A O 1
ATOM 3198 N N . SER A 1 390 ? 9.468 -3.022 -17.534 1.00 90.81 390 SER A N 1
ATOM 3199 C CA . SER A 1 390 ? 10.189 -3.704 -16.442 1.00 90.81 390 SER A CA 1
ATOM 3200 C C . SER A 1 390 ? 9.301 -3.935 -15.202 1.00 90.81 390 SER A C 1
ATOM 3202 O O . SER A 1 390 ? 8.472 -4.844 -15.198 1.00 90.81 390 SER A O 1
ATOM 3204 N N . ASP A 1 391 ? 9.482 -3.110 -14.176 1.00 93.44 391 ASP A N 1
ATOM 3205 C CA . ASP A 1 391 ? 8.873 -3.134 -12.851 1.00 93.44 391 ASP A CA 1
ATOM 3206 C C . ASP A 1 391 ? 8.192 -1.793 -12.487 1.00 93.44 391 ASP A C 1
ATOM 3208 O O . ASP A 1 391 ? 7.762 -1.609 -11.351 1.00 93.44 391 ASP A O 1
ATOM 3212 N N . GLU A 1 392 ? 8.028 -0.878 -13.456 1.00 95.44 392 GLU A N 1
ATOM 3213 C CA . GLU A 1 392 ? 7.231 0.354 -13.331 1.00 95.44 392 GLU A CA 1
ATOM 3214 C C . GLU A 1 392 ? 5.973 0.329 -14.224 1.00 95.44 392 GLU A C 1
ATOM 3216 O O . GLU A 1 392 ? 5.969 -0.239 -15.322 1.00 95.44 392 GLU A O 1
ATOM 3221 N N . TYR A 1 393 ? 4.904 0.990 -13.769 1.00 97.75 393 TYR A N 1
ATOM 3222 C CA . TYR A 1 393 ? 3.676 1.216 -14.542 1.00 97.75 393 TYR A CA 1
ATOM 3223 C C . TYR A 1 393 ? 3.143 2.627 -14.288 1.00 97.75 393 TYR A C 1
ATOM 3225 O O . TYR A 1 393 ? 3.130 3.084 -13.153 1.00 97.75 393 TYR A O 1
ATOM 3233 N N . SER A 1 394 ? 2.713 3.336 -15.327 1.00 98.38 394 SER A N 1
ATOM 3234 C CA . SER A 1 394 ? 2.198 4.708 -15.246 1.00 98.38 394 SER A CA 1
ATOM 3235 C C . SER A 1 394 ? 0.744 4.740 -15.695 1.00 98.38 394 SER A C 1
ATOM 3237 O O . SER A 1 394 ? 0.455 4.337 -16.818 1.00 98.38 394 SER A O 1
ATOM 3239 N N . PHE A 1 395 ? -0.148 5.226 -14.836 1.00 98.38 395 PHE A N 1
ATOM 3240 C CA . PHE A 1 395 ? -1.584 5.341 -15.081 1.00 98.38 395 PHE A CA 1
ATOM 3241 C C . PHE A 1 395 ? -1.961 6.815 -15.234 1.00 98.38 395 PHE A C 1
ATOM 3243 O O . PHE A 1 395 ? -1.643 7.625 -14.366 1.00 98.38 395 PHE A O 1
ATOM 3250 N N . VAL A 1 396 ? -2.616 7.159 -16.340 1.00 98.12 396 VAL A N 1
ATOM 3251 C CA . VAL A 1 396 ? -3.077 8.510 -16.675 1.00 98.12 396 VAL A CA 1
ATOM 3252 C C . VAL A 1 396 ? -4.566 8.608 -16.368 1.00 98.12 396 VAL A C 1
ATOM 3254 O O . VAL A 1 396 ? -5.361 7.878 -16.963 1.00 98.12 396 VAL A O 1
ATOM 3257 N N . LEU A 1 397 ? -4.932 9.512 -15.462 1.00 95.00 397 LEU A N 1
ATOM 3258 C CA . LEU A 1 397 ? -6.313 9.813 -15.101 1.00 95.00 397 LEU A CA 1
ATOM 3259 C C . LEU A 1 397 ? -6.783 11.104 -15.774 1.00 95.00 397 LEU A C 1
ATOM 3261 O O . LEU A 1 397 ? -5.989 12.031 -15.973 1.00 95.00 397 LEU A O 1
ATOM 3265 N N . GLU A 1 398 ? -8.078 11.179 -16.082 1.00 90.00 398 GLU A N 1
ATOM 3266 C CA . GLU A 1 398 ? -8.672 12.350 -16.733 1.00 90.00 398 GLU A CA 1
ATOM 3267 C C . GLU A 1 398 ? -8.523 13.643 -15.924 1.00 90.00 398 GLU A C 1
ATOM 3269 O O . GLU A 1 398 ? -8.604 13.658 -14.692 1.00 90.00 398 GLU A O 1
ATOM 3274 N N . LYS A 1 399 ? -8.353 14.766 -16.630 1.00 90.44 399 LYS A N 1
ATOM 3275 C CA . LYS A 1 399 ? -8.055 16.061 -16.004 1.00 90.44 399 LYS A CA 1
ATOM 3276 C C . LYS A 1 399 ? -9.116 16.551 -15.008 1.00 90.44 399 LYS A C 1
ATOM 3278 O O . LYS A 1 399 ? -8.787 17.206 -14.024 1.00 90.44 399 LYS A O 1
ATOM 3283 N N . ASN A 1 400 ? -10.372 16.185 -15.236 1.00 86.31 400 ASN A N 1
ATOM 3284 C CA . ASN A 1 400 ? -11.568 16.509 -14.457 1.00 86.31 400 ASN A CA 1
ATOM 3285 C C . ASN A 1 400 ? -11.890 15.472 -13.364 1.00 86.31 400 ASN A C 1
ATOM 3287 O O . ASN A 1 400 ? -12.871 15.666 -12.646 1.00 86.31 400 ASN A O 1
ATOM 3291 N N . THR A 1 401 ? -11.107 14.392 -13.213 1.00 87.44 401 THR A N 1
ATOM 3292 C CA . THR A 1 401 ? -11.412 13.338 -12.230 1.00 87.44 401 THR A CA 1
ATOM 3293 C C . THR A 1 401 ? -11.539 13.894 -10.810 1.00 87.44 401 THR A C 1
ATOM 3295 O O . THR A 1 401 ? -10.719 14.704 -10.372 1.00 87.44 401 THR A O 1
ATOM 3298 N N . GLN A 1 402 ? -12.551 13.435 -10.075 1.00 86.44 402 GLN A N 1
ATOM 3299 C CA . GLN A 1 402 ? -12.722 13.720 -8.645 1.00 86.44 402 GLN A CA 1
ATOM 3300 C C . GLN A 1 402 ? -12.457 12.474 -7.778 1.00 86.44 402 GLN A C 1
ATOM 3302 O O . GLN A 1 402 ? -12.802 12.451 -6.595 1.00 86.44 402 GLN A O 1
ATOM 3307 N N . LEU A 1 403 ? -11.813 11.444 -8.348 1.00 84.88 403 LEU A N 1
ATOM 3308 C CA . LEU A 1 403 ? -11.414 10.227 -7.641 1.00 84.88 403 LEU A CA 1
ATOM 3309 C C . LEU A 1 403 ? -10.585 10.579 -6.387 1.00 84.88 403 LEU A C 1
ATOM 3311 O O . LEU A 1 403 ? -9.629 11.357 -6.446 1.00 84.88 403 LEU A O 1
ATOM 3315 N N . PHE A 1 404 ? -11.013 10.053 -5.235 1.00 84.94 404 PHE A N 1
ATOM 3316 C CA . PHE A 1 404 ? -10.507 10.375 -3.889 1.00 84.94 404 PHE A CA 1
ATOM 3317 C C . PHE A 1 404 ? -10.417 11.878 -3.547 1.00 84.94 404 PHE A C 1
ATOM 3319 O O . PHE A 1 404 ? -9.574 12.285 -2.745 1.00 84.94 404 PHE A O 1
ATOM 3326 N N . GLU A 1 405 ? -11.273 12.717 -4.146 1.00 87.19 405 GLU A N 1
ATOM 3327 C CA . GLU A 1 405 ? -11.245 14.187 -4.011 1.00 87.19 405 GLU A CA 1
ATOM 3328 C C . GLU A 1 405 ? -9.880 14.782 -4.420 1.00 87.19 405 GLU A C 1
ATOM 3330 O O . GLU A 1 405 ? -9.415 15.775 -3.852 1.00 87.19 405 GLU A O 1
ATOM 3335 N N . ARG A 1 406 ? -9.222 14.131 -5.394 1.00 91.00 406 ARG A N 1
ATOM 3336 C CA . ARG A 1 406 ? -7.889 14.450 -5.935 1.00 91.00 406 ARG A CA 1
ATOM 3337 C C . ARG A 1 406 ? -6.752 14.428 -4.906 1.00 91.00 406 ARG A C 1
ATOM 3339 O O . ARG A 1 406 ? -5.706 15.033 -5.135 1.00 91.00 406 ARG A O 1
ATOM 3346 N N . ARG A 1 407 ? -6.915 13.731 -3.777 1.00 90.31 407 ARG A N 1
ATOM 3347 C CA . ARG A 1 407 ? -5.884 13.618 -2.731 1.00 90.31 407 ARG A CA 1
ATOM 3348 C C . ARG A 1 407 ? -4.742 12.703 -3.176 1.00 90.31 407 ARG A C 1
ATOM 3350 O O . ARG A 1 407 ? -4.967 11.523 -3.437 1.00 90.31 407 ARG A O 1
ATOM 3357 N N . ASP A 1 408 ? -3.526 13.251 -3.242 1.00 92.50 408 ASP A N 1
ATOM 3358 C CA . ASP A 1 408 ? -2.297 12.589 -3.713 1.00 92.50 408 ASP A CA 1
ATOM 3359 C C . ASP A 1 408 ? -2.067 11.255 -2.990 1.00 92.50 408 ASP A C 1
ATOM 3361 O O . ASP A 1 408 ? -1.988 10.204 -3.626 1.00 92.50 408 ASP A O 1
ATOM 3365 N N . SER A 1 409 ? -2.082 11.290 -1.655 1.00 91.19 409 SER A N 1
ATOM 3366 C CA . SER A 1 409 ? -1.862 10.131 -0.790 1.00 91.19 409 SER A CA 1
ATOM 3367 C C . SER A 1 409 ? -2.854 8.997 -1.057 1.00 91.19 409 SER A C 1
ATOM 3369 O O . SER A 1 409 ? -2.431 7.849 -1.201 1.00 91.19 409 SER A O 1
ATOM 3371 N N . LYS A 1 410 ? -4.153 9.299 -1.198 1.00 90.31 410 LYS A N 1
ATOM 3372 C CA . LYS A 1 410 ? -5.209 8.313 -1.492 1.00 90.31 410 LYS A CA 1
ATOM 3373 C C . LYS A 1 410 ? -5.124 7.771 -2.918 1.00 90.31 410 LYS A C 1
ATOM 3375 O O . LYS A 1 410 ? -5.098 6.557 -3.089 1.00 90.31 410 LYS A O 1
ATOM 3380 N N . LEU A 1 411 ? -4.983 8.639 -3.924 1.00 92.69 411 LEU A N 1
ATOM 3381 C CA . LEU A 1 411 ? -4.777 8.236 -5.324 1.00 92.69 411 LEU A CA 1
ATOM 3382 C C . LEU A 1 411 ? -3.587 7.278 -5.463 1.00 92.69 411 LEU A C 1
ATOM 3384 O O . LEU A 1 411 ? -3.711 6.210 -6.058 1.00 92.69 411 LEU A O 1
ATOM 3388 N N . VAL A 1 412 ? -2.443 7.641 -4.878 1.00 95.44 412 VAL A N 1
ATOM 3389 C CA . VAL A 1 412 ? -1.217 6.839 -4.909 1.00 95.44 412 VAL A CA 1
ATOM 3390 C C . VAL A 1 412 ? -1.384 5.526 -4.142 1.00 95.44 412 VAL A C 1
ATOM 3392 O O . VAL A 1 412 ? -1.023 4.472 -4.668 1.00 95.44 412 VAL A O 1
ATOM 3395 N N . SER A 1 413 ? -1.919 5.560 -2.917 1.00 93.94 413 SER A N 1
ATOM 3396 C CA . SER A 1 413 ? -2.053 4.359 -2.079 1.00 93.94 413 SER A CA 1
ATOM 3397 C C . SER A 1 413 ? -3.065 3.358 -2.628 1.00 93.94 413 SER A C 1
ATOM 3399 O O . SER A 1 413 ? -2.714 2.186 -2.745 1.00 93.94 413 SER A O 1
ATOM 3401 N N . ALA A 1 414 ? -4.252 3.801 -3.047 1.00 91.88 414 ALA A N 1
ATOM 3402 C CA . ALA A 1 414 ? -5.287 2.933 -3.603 1.00 91.88 414 ALA A CA 1
ATOM 3403 C C . ALA A 1 414 ? -4.828 2.255 -4.907 1.00 91.88 414 ALA A C 1
ATOM 3405 O O . ALA A 1 414 ? -4.942 1.036 -5.051 1.00 91.88 414 ALA A O 1
ATOM 3406 N N . ILE A 1 415 ? -4.230 3.011 -5.837 1.00 95.56 415 ILE A N 1
ATOM 3407 C CA . ILE A 1 415 ? -3.704 2.458 -7.096 1.00 95.56 415 ILE A CA 1
ATOM 3408 C C . ILE A 1 415 ? -2.542 1.484 -6.828 1.00 95.56 415 ILE A C 1
ATOM 3410 O O . ILE A 1 415 ? -2.509 0.399 -7.414 1.00 95.56 415 ILE A O 1
ATOM 3414 N N . CYS A 1 416 ? -1.643 1.790 -5.881 1.00 96.12 416 CYS A N 1
ATOM 3415 C CA . CYS A 1 416 ? -0.598 0.848 -5.461 1.00 96.12 416 CYS A CA 1
ATOM 3416 C C . CYS A 1 416 ? -1.162 -0.403 -4.767 1.00 96.12 416 CYS A C 1
ATOM 3418 O O . CYS A 1 416 ? -0.663 -1.500 -5.013 1.00 96.12 416 CYS A O 1
ATOM 3420 N N . SER A 1 417 ? -2.189 -0.273 -3.925 1.00 93.75 417 SER A N 1
ATOM 3421 C CA . SER A 1 417 ? -2.836 -1.391 -3.229 1.00 93.75 417 SER A CA 1
ATOM 3422 C C . SER A 1 417 ? -3.518 -2.334 -4.224 1.00 93.75 417 SER A C 1
ATOM 3424 O O . SER A 1 417 ? -3.168 -3.512 -4.271 1.00 93.75 417 SER A O 1
ATOM 3426 N N . SER A 1 418 ? -4.365 -1.810 -5.118 1.00 93.50 418 SER A N 1
ATOM 3427 C CA . SER A 1 418 ? -5.016 -2.582 -6.189 1.00 93.50 418 SER A CA 1
ATOM 3428 C C . SER A 1 418 ? -4.003 -3.332 -7.072 1.00 93.50 418 SER A C 1
ATOM 3430 O O . SER A 1 418 ? -4.124 -4.543 -7.275 1.00 93.50 418 SER A O 1
ATOM 3432 N N . PHE A 1 419 ? -2.926 -2.661 -7.507 1.00 97.19 419 PHE A N 1
ATOM 3433 C CA . PHE A 1 419 ? -1.854 -3.310 -8.271 1.00 97.19 419 PHE A CA 1
ATOM 3434 C C . PHE A 1 419 ? -1.150 -4.421 -7.476 1.00 97.19 419 PHE A C 1
ATOM 3436 O O . PHE A 1 419 ? -0.790 -5.460 -8.031 1.00 97.19 419 PHE A O 1
ATOM 3443 N N . THR A 1 420 ? -0.959 -4.216 -6.170 1.00 96.94 420 THR A N 1
ATOM 3444 C CA . THR A 1 420 ? -0.278 -5.171 -5.288 1.00 96.94 420 THR A CA 1
ATOM 3445 C C . THR A 1 420 ? -1.132 -6.412 -5.015 1.00 96.94 420 THR A C 1
ATOM 3447 O O . THR A 1 420 ? -0.617 -7.528 -5.116 1.00 96.94 420 THR A O 1
ATOM 3450 N N . ASP A 1 421 ? -2.427 -6.243 -4.724 1.00 92.56 421 ASP A N 1
ATOM 3451 C CA . ASP A 1 421 ? -3.372 -7.356 -4.566 1.00 92.56 421 ASP A CA 1
ATOM 3452 C C . ASP A 1 421 ? -3.428 -8.198 -5.845 1.00 92.56 421 ASP A C 1
ATOM 3454 O O . ASP A 1 421 ? -3.274 -9.420 -5.793 1.00 92.56 421 ASP A O 1
ATOM 3458 N N . ALA A 1 422 ? -3.529 -7.540 -7.007 1.00 94.50 422 ALA A N 1
ATOM 3459 C CA . ALA A 1 422 ? -3.486 -8.206 -8.301 1.00 94.50 422 ALA A CA 1
ATOM 3460 C C . ALA A 1 422 ? -2.166 -8.967 -8.529 1.00 94.50 422 ALA A C 1
ATOM 3462 O O . ALA A 1 422 ? -2.201 -10.094 -9.021 1.00 94.50 422 ALA A O 1
ATOM 3463 N N . TYR A 1 423 ? -1.016 -8.410 -8.128 1.00 96.94 423 TYR A N 1
ATOM 3464 C CA . TYR A 1 423 ? 0.289 -9.066 -8.283 1.00 96.94 423 TYR A CA 1
ATOM 3465 C C . TYR A 1 423 ? 0.411 -10.338 -7.442 1.00 96.94 423 TYR A C 1
ATOM 3467 O O . TYR A 1 423 ? 0.896 -11.357 -7.937 1.00 96.94 423 TYR A O 1
ATOM 3475 N N . VAL A 1 424 ? -0.051 -10.311 -6.189 1.00 95.44 424 VAL A N 1
ATOM 3476 C CA . VAL A 1 424 ? -0.060 -11.506 -5.332 1.00 95.44 424 VAL A CA 1
ATOM 3477 C C . VAL A 1 424 ? -1.090 -12.521 -5.834 1.00 95.44 424 VAL A C 1
ATOM 3479 O O . VAL A 1 424 ? -0.750 -13.692 -5.995 1.00 95.44 424 VAL A O 1
ATOM 3482 N N . LYS A 1 425 ? -2.316 -12.081 -6.152 1.00 91.06 425 LYS A N 1
ATOM 3483 C CA . LYS A 1 425 ? -3.400 -12.929 -6.674 1.00 91.06 425 LYS A CA 1
ATOM 3484 C C . LYS A 1 425 ? -2.982 -13.683 -7.939 1.00 91.06 425 LYS A C 1
ATOM 3486 O O . LYS A 1 425 ? -3.119 -14.900 -8.006 1.00 91.06 425 LYS A O 1
ATOM 3491 N N . LYS A 1 426 ? -2.450 -12.962 -8.929 1.00 94.25 426 LYS A N 1
ATOM 3492 C CA . LYS A 1 426 ? -2.131 -13.494 -10.262 1.00 94.25 426 LYS A CA 1
ATOM 3493 C C . LYS A 1 426 ? -0.748 -14.150 -10.346 1.00 94.25 426 LYS A C 1
ATOM 3495 O O . LYS A 1 426 ? -0.384 -14.688 -11.392 1.00 94.25 426 LYS A O 1
ATOM 3500 N N . TRP A 1 427 ? 0.028 -14.164 -9.256 1.00 96.19 427 TRP A N 1
ATOM 3501 C CA . TRP A 1 427 ? 1.369 -14.758 -9.225 1.00 96.19 427 TRP A CA 1
ATOM 3502 C C . TRP A 1 427 ? 1.394 -16.193 -9.762 1.00 96.19 427 TRP A C 1
ATOM 3504 O O . TRP A 1 427 ? 2.228 -16.519 -10.606 1.00 96.19 427 TRP A O 1
ATOM 3514 N N . LYS A 1 428 ? 0.464 -17.049 -9.313 1.00 94.38 428 LYS A N 1
ATOM 3515 C CA . LYS A 1 428 ? 0.407 -18.463 -9.719 1.00 94.38 428 LYS A CA 1
ATOM 3516 C C . LYS A 1 428 ? -0.031 -18.679 -11.170 1.00 94.38 428 LYS A C 1
ATOM 3518 O O . LYS A 1 428 ? 0.335 -19.703 -11.737 1.00 94.38 428 LYS A O 1
ATOM 3523 N N . GLU A 1 429 ? -0.722 -17.720 -11.787 1.00 94.75 429 GLU A N 1
ATOM 3524 C CA . GLU A 1 429 ? -1.057 -17.754 -13.220 1.00 94.75 429 GLU A CA 1
ATOM 3525 C C . GLU A 1 429 ? 0.218 -17.640 -14.074 1.00 94.75 429 GLU A C 1
ATOM 3527 O O . GLU A 1 429 ? 0.386 -18.357 -15.058 1.00 94.75 429 GLU A O 1
ATOM 3532 N N . CYS A 1 430 ? 1.151 -16.770 -13.668 1.00 94.62 430 CYS A N 1
ATOM 3533 C CA . CYS A 1 430 ? 2.392 -16.504 -14.404 1.00 94.62 430 CYS A CA 1
ATOM 3534 C C . CYS A 1 430 ? 3.576 -17.381 -13.948 1.00 94.62 430 CYS A C 1
ATOM 3536 O O . CYS A 1 430 ? 4.456 -17.708 -14.745 1.00 94.62 430 CYS A O 1
ATOM 3538 N N . PHE A 1 431 ? 3.606 -17.787 -12.676 1.00 95.88 431 PHE A N 1
ATOM 3539 C CA . PHE A 1 431 ? 4.682 -18.561 -12.050 1.00 95.88 431 PHE A CA 1
ATOM 3540 C C . PHE A 1 431 ? 4.153 -19.807 -11.302 1.00 95.88 431 PHE A C 1
ATOM 3542 O O . PHE A 1 431 ? 4.423 -19.969 -10.110 1.00 95.88 431 PHE A O 1
ATOM 3549 N N . PRO A 1 432 ? 3.440 -20.741 -11.965 1.00 94.94 432 PRO A N 1
ATOM 3550 C CA . PRO A 1 432 ? 2.764 -21.859 -11.291 1.00 94.94 432 PRO A CA 1
ATOM 3551 C C . PRO A 1 432 ? 3.707 -22.722 -10.434 1.00 94.94 432 PRO A C 1
ATOM 3553 O O . PRO A 1 432 ? 3.370 -23.100 -9.312 1.00 94.94 432 PRO A O 1
ATOM 3556 N N . LYS A 1 433 ? 4.932 -22.965 -10.926 1.00 94.25 433 LYS A N 1
ATOM 3557 C CA . LYS A 1 433 ? 5.977 -23.771 -10.265 1.00 94.25 433 LYS A CA 1
ATOM 3558 C C . LYS A 1 433 ? 6.858 -22.997 -9.264 1.00 94.25 433 LYS A C 1
ATOM 3560 O O . LYS A 1 433 ? 7.918 -23.496 -8.900 1.00 94.25 433 LYS A O 1
ATOM 3565 N N . LYS A 1 434 ? 6.487 -21.776 -8.855 1.00 93.44 434 LYS A N 1
ATOM 3566 C CA . LYS A 1 434 ? 7.226 -20.991 -7.846 1.00 93.44 434 LYS A CA 1
ATOM 3567 C C . LYS A 1 434 ? 6.280 -20.414 -6.799 1.00 93.44 434 LYS A C 1
ATOM 3569 O O . LYS A 1 434 ? 5.174 -19.983 -7.122 1.00 93.44 434 LYS A O 1
ATOM 3574 N N . ASP A 1 435 ? 6.731 -20.345 -5.557 1.00 93.69 435 ASP A N 1
ATOM 3575 C CA . ASP A 1 435 ? 6.021 -19.680 -4.462 1.00 93.69 435 ASP A CA 1
ATOM 3576 C C . ASP A 1 435 ? 6.630 -18.305 -4.183 1.00 93.69 435 ASP A C 1
ATOM 3578 O O . ASP A 1 435 ? 7.835 -18.102 -4.376 1.00 93.69 435 ASP A O 1
ATOM 3582 N N . LEU A 1 436 ? 5.804 -17.363 -3.722 1.00 93.00 436 LEU A N 1
ATOM 3583 C CA . LEU A 1 436 ? 6.273 -16.068 -3.235 1.00 93.00 436 LEU A CA 1
ATOM 3584 C C . LEU A 1 436 ? 7.106 -16.288 -1.967 1.00 93.00 436 LEU A C 1
ATOM 3586 O O . LEU A 1 436 ? 6.578 -16.601 -0.907 1.00 93.00 436 LEU A O 1
ATOM 3590 N N . GLN A 1 437 ? 8.421 -16.118 -2.087 1.00 92.31 437 GLN A N 1
ATOM 3591 C CA . GLN A 1 437 ? 9.381 -16.290 -0.994 1.00 92.31 437 GLN A CA 1
ATOM 3592 C C . GLN A 1 437 ? 9.281 -15.160 0.038 1.00 92.31 437 GLN A C 1
ATOM 3594 O O . GLN A 1 437 ? 9.652 -15.336 1.195 1.00 92.31 437 GLN A O 1
ATOM 3599 N N . TYR A 1 438 ? 8.817 -13.982 -0.388 1.00 91.31 438 TYR A N 1
ATOM 3600 C CA . TYR A 1 438 ? 8.423 -12.882 0.486 1.00 91.31 438 TYR A CA 1
ATOM 3601 C C . TYR A 1 438 ? 7.476 -11.921 -0.244 1.00 91.31 438 TYR A C 1
ATOM 3603 O O . TYR A 1 438 ? 7.418 -11.902 -1.476 1.00 91.31 438 TYR A O 1
ATOM 3611 N N . ALA A 1 439 ? 6.756 -11.104 0.528 1.00 90.44 439 ALA A N 1
ATOM 3612 C CA . ALA A 1 439 ? 5.809 -10.111 0.030 1.00 90.44 439 ALA A CA 1
ATOM 3613 C C . ALA A 1 439 ? 6.432 -9.171 -1.030 1.00 90.44 439 ALA A C 1
ATOM 3615 O O . ALA A 1 439 ? 7.436 -8.509 -0.730 1.00 90.44 439 ALA A O 1
ATOM 3616 N N . PRO A 1 440 ? 5.849 -9.050 -2.242 1.00 95.19 440 PRO A N 1
ATOM 3617 C CA . PRO A 1 440 ? 6.221 -7.984 -3.161 1.00 95.19 440 PRO A CA 1
ATOM 3618 C C . PRO A 1 440 ? 5.863 -6.632 -2.537 1.00 95.19 440 PRO A C 1
ATOM 3620 O O . PRO A 1 440 ? 4.964 -6.527 -1.700 1.00 95.19 440 PRO A O 1
ATOM 3623 N N . ARG A 1 441 ? 6.592 -5.588 -2.925 1.00 93.75 441 ARG A N 1
ATOM 3624 C CA . ARG A 1 441 ? 6.356 -4.222 -2.462 1.00 93.75 441 ARG A CA 1
ATOM 3625 C C . ARG A 1 441 ? 6.490 -3.290 -3.648 1.00 93.75 441 ARG A C 1
ATOM 3627 O O . ARG A 1 441 ? 7.497 -3.337 -4.353 1.00 93.75 441 ARG A O 1
ATOM 3634 N N . PHE A 1 442 ? 5.504 -2.434 -3.812 1.00 96.38 442 PHE A N 1
ATOM 3635 C CA . PHE A 1 442 ? 5.486 -1.378 -4.802 1.00 96.38 442 PHE A CA 1
ATOM 3636 C C . PHE A 1 442 ? 5.462 -0.032 -4.098 1.00 96.38 442 PHE A C 1
ATOM 3638 O O . PHE A 1 442 ? 5.000 0.091 -2.964 1.00 96.38 442 PHE A O 1
ATOM 3645 N N . ASP A 1 443 ? 5.990 0.971 -4.772 1.00 95.44 443 ASP A N 1
ATOM 3646 C CA . ASP A 1 443 ? 5.833 2.360 -4.387 1.00 95.44 443 ASP A CA 1
ATOM 3647 C C . ASP A 1 443 ? 5.219 3.155 -5.529 1.00 95.44 443 ASP A C 1
ATOM 3649 O O . ASP A 1 443 ? 5.150 2.666 -6.651 1.00 95.44 443 ASP A O 1
ATOM 3653 N N . GLY A 1 444 ? 4.777 4.374 -5.256 1.00 95.06 444 GLY A N 1
ATOM 3654 C CA . GLY A 1 444 ? 4.219 5.225 -6.284 1.00 95.06 444 GLY A CA 1
ATOM 3655 C C . GLY A 1 444 ? 4.171 6.696 -5.916 1.00 95.06 444 GLY A C 1
ATOM 3656 O O . GLY A 1 444 ? 4.536 7.096 -4.811 1.00 95.06 444 GLY A O 1
ATOM 3657 N N . ARG A 1 445 ? 3.768 7.500 -6.900 1.00 95.06 445 ARG A N 1
ATOM 3658 C CA . ARG A 1 445 ? 3.752 8.968 -6.856 1.00 95.06 445 ARG A CA 1
ATOM 3659 C C . ARG A 1 445 ? 2.824 9.543 -7.922 1.00 95.06 445 ARG A C 1
ATOM 3661 O O . ARG A 1 445 ? 2.765 8.996 -9.024 1.00 95.06 445 ARG A O 1
ATOM 3668 N N . ALA A 1 446 ? 2.152 10.648 -7.605 1.00 95.62 446 ALA A N 1
ATOM 3669 C CA . ALA A 1 446 ? 1.277 11.370 -8.522 1.00 95.62 446 ALA A CA 1
ATOM 3670 C C . ALA A 1 446 ? 1.938 12.666 -9.030 1.00 95.62 446 ALA A C 1
ATOM 3672 O O . ALA A 1 446 ? 2.591 13.385 -8.271 1.00 95.62 446 ALA A O 1
ATOM 3673 N N . VAL A 1 447 ? 1.756 12.976 -10.317 1.00 95.94 447 VAL A N 1
ATOM 3674 C CA . VAL A 1 447 ? 2.270 14.196 -10.969 1.00 95.94 447 VAL A CA 1
ATOM 3675 C C . VAL A 1 447 ? 1.157 14.857 -11.787 1.00 95.94 447 VAL A C 1
ATOM 3677 O O . VAL A 1 447 ? 0.433 14.159 -12.497 1.00 95.94 447 VAL A O 1
ATOM 3680 N N . CYS A 1 448 ? 1.020 16.183 -11.680 1.00 95.94 448 CYS A N 1
ATOM 3681 C CA . CYS A 1 448 ? 0.109 16.992 -12.498 1.00 95.94 448 CYS A CA 1
ATOM 3682 C C . CYS A 1 448 ? 0.745 17.355 -13.844 1.00 95.94 448 CYS A C 1
ATOM 3684 O O . CYS A 1 448 ? 1.921 17.714 -13.901 1.00 95.94 448 CYS A O 1
ATOM 3686 N N . TYR A 1 449 ? -0.061 17.364 -14.906 1.00 96.94 449 TYR A N 1
ATOM 3687 C CA . TYR A 1 449 ? 0.314 17.905 -16.210 1.00 96.94 449 TYR A CA 1
ATOM 3688 C C . TYR A 1 449 ? -0.833 18.728 -16.812 1.00 96.94 449 TYR A C 1
ATOM 3690 O O . TYR A 1 449 ? -1.926 18.214 -17.045 1.00 96.94 449 TYR A O 1
ATOM 3698 N N . GLU A 1 450 ? -0.569 20.006 -17.095 1.00 95.38 450 GLU A N 1
ATOM 3699 C CA . GLU A 1 450 ? -1.565 20.999 -17.547 1.00 95.38 450 GLU A CA 1
ATOM 3700 C C . GLU A 1 450 ? -2.202 20.667 -18.913 1.00 95.38 450 GLU A C 1
ATOM 3702 O O . GLU A 1 450 ? -3.292 21.126 -19.241 1.00 95.38 450 GLU A O 1
ATOM 3707 N N . SER A 1 451 ? -1.502 19.898 -19.757 1.00 94.19 451 SER A N 1
ATOM 3708 C CA . SER A 1 451 ? -1.843 19.761 -21.172 1.00 94.19 451 SER A CA 1
ATOM 3709 C C . SER A 1 451 ? -1.527 18.384 -21.744 1.00 94.19 451 SER A C 1
ATOM 3711 O O . SER A 1 451 ? -0.578 17.700 -21.351 1.00 94.19 451 SER A O 1
ATOM 3713 N N . TYR A 1 452 ? -2.287 18.015 -22.778 1.00 93.25 452 TYR A N 1
ATOM 3714 C CA . TYR A 1 452 ? -2.076 16.790 -23.551 1.00 93.25 452 TYR A CA 1
ATOM 3715 C C . TYR A 1 452 ? -0.663 16.707 -24.159 1.00 93.25 452 TYR A C 1
ATOM 3717 O O . TYR A 1 452 ? -0.100 15.619 -24.278 1.00 93.25 452 TYR A O 1
ATOM 3725 N N . LYS A 1 453 ? -0.041 17.855 -24.482 1.00 95.69 453 LYS A N 1
ATOM 3726 C CA . LYS A 1 453 ? 1.364 17.916 -24.913 1.00 95.69 453 LYS A CA 1
ATOM 3727 C C . LYS A 1 453 ? 2.288 17.332 -23.843 1.00 95.69 453 LYS A C 1
ATOM 3729 O O . LYS A 1 453 ? 3.128 16.503 -24.182 1.00 95.69 453 LYS A O 1
ATOM 3734 N N . LEU A 1 454 ? 2.142 17.746 -22.583 1.00 96.94 454 LEU A N 1
ATOM 3735 C CA . LEU A 1 454 ? 2.978 17.252 -21.487 1.00 96.94 454 LEU A CA 1
ATOM 3736 C C . LEU A 1 454 ? 2.744 15.762 -21.215 1.00 96.94 454 LEU A C 1
ATOM 3738 O O . LEU A 1 454 ? 3.717 15.035 -21.046 1.00 96.94 454 LEU A O 1
ATOM 3742 N N . ILE A 1 455 ? 1.497 15.281 -21.275 1.00 96.12 455 ILE A N 1
ATOM 3743 C CA . ILE A 1 455 ? 1.185 13.843 -21.159 1.00 96.12 455 ILE A CA 1
ATOM 3744 C C . ILE A 1 455 ? 1.833 13.027 -22.285 1.00 96.12 455 ILE A C 1
ATOM 3746 O O . ILE A 1 455 ? 2.507 12.031 -22.021 1.00 96.12 455 ILE A O 1
ATOM 3750 N N . ARG A 1 456 ? 1.703 13.463 -23.543 1.00 95.94 456 ARG A N 1
ATOM 3751 C CA . ARG A 1 456 ? 2.363 12.817 -24.688 1.00 95.94 456 ARG A CA 1
ATOM 3752 C C . ARG A 1 456 ? 3.885 12.815 -24.530 1.00 95.94 456 ARG A C 1
ATOM 3754 O O . ARG A 1 456 ? 4.532 11.803 -24.787 1.00 95.94 456 ARG A O 1
ATOM 3761 N N . ASP A 1 457 ? 4.454 13.940 -24.111 1.00 97.12 457 ASP A N 1
ATOM 3762 C CA . ASP A 1 457 ? 5.897 14.101 -23.943 1.00 97.12 457 ASP A CA 1
ATOM 3763 C C . ASP A 1 457 ? 6.417 13.283 -22.734 1.00 97.12 457 ASP A C 1
ATOM 3765 O O . ASP A 1 457 ? 7.509 12.721 -22.807 1.00 97.12 457 ASP A O 1
ATOM 3769 N N . TYR A 1 458 ? 5.605 13.078 -21.687 1.00 96.81 458 TYR A N 1
ATOM 3770 C CA . TYR A 1 458 ? 5.860 12.130 -20.594 1.00 96.81 458 TYR A CA 1
ATOM 3771 C C . TYR A 1 458 ? 5.856 10.672 -21.065 1.00 96.81 458 TYR A C 1
ATOM 3773 O O . TYR A 1 458 ? 6.792 9.924 -20.773 1.00 96.81 458 TYR A O 1
ATOM 3781 N N . LEU A 1 459 ? 4.840 10.254 -21.824 1.00 95.69 459 LEU A N 1
ATOM 3782 C CA . LEU A 1 459 ? 4.764 8.891 -22.359 1.00 95.69 459 LEU A CA 1
ATOM 3783 C C . LEU A 1 459 ? 5.937 8.613 -23.317 1.00 95.69 459 LEU A C 1
ATOM 3785 O O . LEU A 1 459 ? 6.571 7.560 -23.234 1.00 95.69 459 LEU A O 1
ATOM 3789 N N . ALA A 1 460 ? 6.317 9.595 -24.141 1.00 95.25 460 ALA A N 1
ATOM 3790 C CA . ALA A 1 460 ? 7.513 9.525 -24.977 1.00 95.25 460 ALA A CA 1
ATOM 3791 C C . ALA A 1 460 ? 8.814 9.459 -24.149 1.00 95.25 460 ALA A C 1
ATOM 3793 O O . ALA A 1 460 ? 9.723 8.705 -24.499 1.00 95.25 460 ALA A O 1
ATOM 3794 N N . TRP A 1 461 ? 8.911 10.183 -23.026 1.00 95.12 461 TRP A N 1
ATOM 3795 C CA . TRP A 1 461 ? 10.037 10.060 -22.092 1.00 95.12 461 TRP A CA 1
ATOM 3796 C C . TRP A 1 461 ? 10.149 8.645 -21.510 1.00 95.12 461 TRP A C 1
ATOM 3798 O O . TRP A 1 461 ? 11.244 8.080 -21.513 1.00 95.12 461 TRP A O 1
ATOM 3808 N N . ARG A 1 462 ? 9.034 8.046 -21.067 1.00 95.06 462 ARG A N 1
ATOM 3809 C CA . ARG A 1 462 ? 9.003 6.665 -20.552 1.00 95.06 462 ARG A CA 1
ATOM 3810 C C . ARG A 1 462 ? 9.375 5.640 -21.629 1.00 95.06 462 ARG A C 1
ATOM 3812 O O . ARG A 1 462 ? 10.183 4.756 -21.354 1.00 95.06 462 ARG A O 1
ATOM 3819 N N . GLN A 1 463 ? 8.897 5.803 -22.864 1.00 93.44 463 GLN A N 1
ATOM 3820 C CA . GLN A 1 463 ? 9.254 4.922 -23.983 1.00 93.44 463 GLN A CA 1
ATOM 3821 C C . GLN A 1 463 ? 10.737 5.021 -24.387 1.00 93.44 463 GLN A C 1
ATOM 3823 O O . GLN A 1 463 ? 11.375 4.000 -24.648 1.00 93.44 463 GLN A O 1
ATOM 3828 N N . VAL A 1 464 ? 11.323 6.225 -24.394 1.00 92.88 464 VAL A N 1
ATOM 3829 C CA . VAL A 1 464 ? 12.764 6.407 -24.658 1.00 92.88 464 VAL A CA 1
ATOM 3830 C C . VAL A 1 464 ? 13.616 5.787 -23.546 1.00 92.88 464 VAL A C 1
ATOM 3832 O O . VAL A 1 464 ? 14.625 5.141 -23.837 1.00 92.88 464 VAL A O 1
ATOM 3835 N N . ASP A 1 465 ? 13.207 5.946 -22.285 1.00 92.81 465 ASP A N 1
ATOM 3836 C CA . ASP A 1 465 ? 13.872 5.333 -21.130 1.00 92.81 465 ASP A CA 1
ATOM 3837 C C . ASP A 1 465 ? 13.787 3.795 -21.215 1.00 92.81 465 ASP A C 1
ATOM 3839 O O . ASP A 1 465 ? 14.808 3.133 -21.046 1.00 92.81 465 ASP A O 1
ATOM 3843 N N . CYS A 1 466 ? 12.638 3.229 -21.614 1.00 93.88 466 CYS A N 1
ATOM 3844 C CA . CYS A 1 466 ? 12.470 1.795 -21.885 1.00 93.88 466 CYS A CA 1
ATOM 3845 C C . CYS A 1 466 ? 13.442 1.278 -22.951 1.00 93.88 466 CYS A C 1
ATOM 3847 O O . CYS A 1 466 ? 14.262 0.403 -22.666 1.00 93.88 466 CYS A O 1
ATOM 3849 N N . HIS A 1 467 ? 13.438 1.862 -24.151 1.00 91.56 467 HIS A N 1
ATOM 3850 C CA . HIS A 1 467 ? 14.321 1.438 -25.240 1.00 91.56 467 HIS A CA 1
ATOM 3851 C C . HIS A 1 467 ? 15.813 1.526 -24.852 1.00 91.56 467 HIS A C 1
ATOM 3853 O O . HIS A 1 467 ? 16.610 0.640 -25.185 1.00 91.56 467 HIS A O 1
ATOM 3859 N N . MET A 1 468 ? 16.204 2.560 -24.093 1.00 90.62 468 MET A N 1
ATOM 3860 C CA . MET A 1 468 ? 17.571 2.709 -23.584 1.00 90.62 468 MET A CA 1
ATOM 3861 C C . MET A 1 468 ? 17.926 1.690 -22.493 1.00 90.62 468 MET A C 1
ATOM 3863 O O . MET A 1 468 ? 19.001 1.087 -22.576 1.00 90.62 468 MET A O 1
ATOM 3867 N N . ASN A 1 469 ? 17.043 1.467 -21.516 1.00 91.94 469 ASN A N 1
ATOM 3868 C CA . ASN A 1 469 ? 17.237 0.512 -20.423 1.00 91.94 469 ASN A CA 1
ATOM 3869 C C . ASN A 1 469 ? 17.292 -0.925 -20.954 1.00 91.94 469 ASN A C 1
ATOM 3871 O O . ASN A 1 469 ? 18.234 -1.654 -20.654 1.00 91.94 469 ASN A O 1
ATOM 3875 N N . THR A 1 470 ? 16.351 -1.311 -21.817 1.00 93.81 470 THR A N 1
ATOM 3876 C CA . THR A 1 470 ? 16.313 -2.622 -22.476 1.00 93.81 470 THR A CA 1
ATOM 3877 C C . THR A 1 47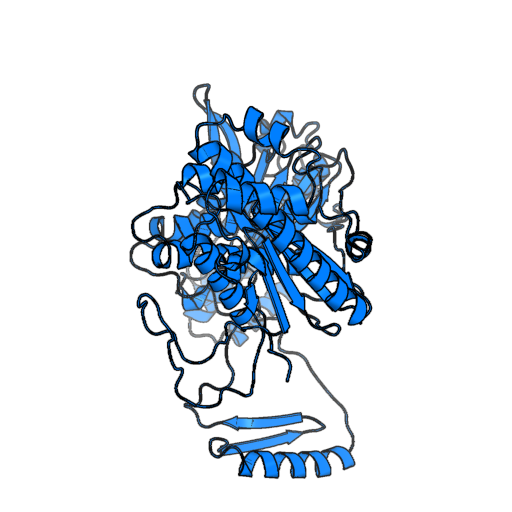0 ? 17.597 -2.885 -23.248 1.00 93.81 470 THR A C 1
ATOM 3879 O O . THR A 1 470 ? 18.233 -3.910 -23.029 1.00 93.81 470 THR A O 1
ATOM 3882 N N . ARG A 1 471 ? 18.063 -1.947 -24.083 1.00 93.12 471 ARG A N 1
ATOM 3883 C CA . ARG A 1 471 ? 19.322 -2.125 -24.825 1.00 93.12 471 ARG A CA 1
ATOM 3884 C C . ARG A 1 471 ? 20.544 -2.219 -23.909 1.00 93.12 471 ARG A C 1
ATOM 3886 O O . ARG A 1 471 ? 21.425 -3.034 -24.175 1.00 93.12 471 ARG A O 1
ATOM 3893 N N . PHE A 1 472 ? 20.609 -1.414 -22.846 1.00 93.56 472 PHE A N 1
ATOM 3894 C CA . PHE A 1 472 ? 21.687 -1.502 -21.856 1.00 93.56 472 PHE A CA 1
ATOM 3895 C C . PHE A 1 472 ? 21.690 -2.871 -21.161 1.00 93.56 472 PHE A C 1
ATOM 3897 O O . PHE A 1 472 ? 22.722 -3.539 -21.137 1.00 93.56 472 PHE A O 1
ATOM 3904 N N . ASN A 1 473 ? 20.528 -3.320 -20.681 1.00 94.19 473 ASN A N 1
ATOM 3905 C CA . ASN A 1 473 ? 20.356 -4.600 -20.000 1.00 94.19 473 ASN A CA 1
ATOM 3906 C C . ASN A 1 473 ? 20.683 -5.788 -20.913 1.00 94.19 473 ASN A C 1
ATOM 3908 O O . ASN A 1 473 ? 21.342 -6.719 -20.456 1.00 94.19 473 ASN A O 1
ATOM 3912 N N . THR A 1 474 ? 20.305 -5.753 -22.198 1.00 95.81 474 THR A N 1
ATOM 3913 C CA . THR A 1 474 ? 20.687 -6.802 -23.157 1.00 95.81 474 THR A CA 1
ATOM 3914 C C . THR A 1 474 ? 22.207 -6.908 -23.287 1.00 95.81 474 THR A C 1
ATOM 3916 O O . THR A 1 474 ? 22.737 -8.009 -23.180 1.00 95.81 474 THR A O 1
ATOM 3919 N N . CYS A 1 475 ? 22.926 -5.786 -23.431 1.00 96.19 475 CYS A N 1
ATOM 3920 C CA . CYS A 1 475 ? 24.396 -5.806 -23.490 1.00 96.19 475 CYS A CA 1
ATOM 3921 C C . CYS A 1 475 ? 25.008 -6.320 -22.175 1.00 96.19 475 CYS A C 1
ATOM 3923 O O . CYS A 1 475 ? 25.928 -7.132 -22.184 1.00 96.19 475 CYS A O 1
ATOM 3925 N N . PHE A 1 476 ? 24.487 -5.845 -21.039 1.00 96.31 476 PHE A N 1
ATOM 3926 C CA . PHE A 1 476 ? 24.992 -6.161 -19.701 1.00 96.31 476 PHE A CA 1
ATOM 3927 C C . PHE A 1 476 ? 24.846 -7.645 -19.363 1.00 96.31 476 PHE A C 1
ATOM 3929 O O . PHE A 1 476 ? 25.798 -8.264 -18.891 1.00 96.31 476 PHE A O 1
ATOM 3936 N N . TYR A 1 477 ? 23.687 -8.238 -19.653 1.00 95.75 477 TYR A N 1
ATOM 3937 C CA . TYR A 1 477 ? 23.471 -9.659 -19.408 1.00 95.75 477 TYR A CA 1
ATOM 3938 C C . TYR A 1 477 ? 24.108 -10.560 -20.468 1.00 95.75 477 TYR A C 1
ATOM 3940 O O . TYR A 1 477 ? 24.573 -11.628 -20.094 1.00 95.75 477 TYR A O 1
ATOM 3948 N N . ALA A 1 478 ? 24.249 -10.133 -21.729 1.00 95.94 478 ALA A N 1
ATOM 3949 C CA . ALA A 1 478 ? 25.050 -10.876 -22.708 1.00 95.94 478 ALA A CA 1
ATOM 3950 C C . ALA A 1 478 ? 26.519 -11.011 -22.254 1.00 95.94 478 ALA A C 1
ATOM 3952 O O . ALA A 1 478 ? 27.053 -12.117 -22.223 1.00 95.94 478 ALA A O 1
ATOM 3953 N N . ARG A 1 479 ? 27.124 -9.911 -21.776 1.00 95.31 479 ARG A N 1
ATOM 3954 C CA . ARG A 1 479 ? 28.477 -9.884 -21.188 1.00 95.31 479 ARG A CA 1
ATOM 3955 C C . ARG A 1 479 ? 28.611 -10.778 -19.944 1.00 95.31 479 ARG A C 1
ATOM 3957 O O . ARG A 1 479 ? 29.615 -11.467 -19.788 1.00 95.31 479 ARG A O 1
ATOM 3964 N N . ILE A 1 480 ? 27.601 -10.806 -19.068 1.00 96.06 480 ILE A N 1
ATOM 3965 C CA . ILE A 1 480 ? 27.582 -11.706 -17.896 1.00 96.06 480 ILE A CA 1
ATOM 3966 C C . ILE A 1 480 ? 27.452 -13.175 -18.318 1.00 96.06 480 ILE A C 1
ATOM 3968 O O . ILE A 1 480 ? 28.155 -14.027 -17.779 1.00 96.06 480 ILE A O 1
ATOM 3972 N N . HIS A 1 481 ? 26.594 -13.479 -19.293 1.00 94.69 481 HIS A N 1
ATOM 3973 C CA . HIS A 1 481 ? 26.399 -14.840 -19.802 1.00 94.69 481 HIS A CA 1
ATOM 3974 C C . HIS A 1 481 ? 27.630 -15.360 -20.564 1.00 94.69 481 HIS A C 1
ATOM 3976 O O . HIS A 1 481 ? 27.881 -16.560 -20.546 1.00 94.69 481 HIS A O 1
ATOM 3982 N N . SER A 1 482 ? 28.459 -14.475 -21.136 1.00 93.69 482 SER A N 1
ATOM 3983 C CA . SER A 1 482 ? 29.802 -14.807 -21.643 1.00 93.69 482 SER A CA 1
ATOM 3984 C C . SER A 1 482 ? 30.900 -14.831 -20.563 1.00 93.69 482 SER A C 1
ATOM 3986 O O . SER A 1 482 ? 32.084 -14.834 -20.892 1.00 93.69 482 SER A O 1
ATOM 3988 N N . GLY A 1 483 ? 30.537 -14.826 -19.276 1.00 94.50 483 GLY A N 1
ATOM 3989 C CA . GLY A 1 483 ? 31.458 -15.017 -18.151 1.00 94.50 483 GLY A CA 1
ATOM 3990 C C . GLY A 1 483 ? 32.059 -13.749 -17.532 1.00 94.50 483 GLY A C 1
ATOM 3991 O O . GLY A 1 483 ? 32.892 -13.867 -16.631 1.00 94.50 483 GLY A O 1
ATOM 3992 N N . GLU A 1 484 ? 31.669 -12.534 -17.942 1.00 95.69 484 GLU A N 1
ATOM 3993 C CA . GLU A 1 484 ? 32.154 -11.324 -17.264 1.00 95.69 484 GLU A CA 1
ATOM 3994 C C . GLU A 1 484 ? 31.539 -11.151 -15.867 1.00 95.69 484 GLU A C 1
ATOM 3996 O O . GLU A 1 484 ? 30.344 -11.347 -15.642 1.00 95.69 484 GLU A O 1
ATOM 4001 N N . SER A 1 485 ? 32.344 -10.664 -14.916 1.00 95.75 485 SER A N 1
ATOM 4002 C CA . SER A 1 485 ? 31.804 -10.209 -13.631 1.00 95.75 485 SER A CA 1
ATOM 4003 C C . SER A 1 485 ? 30.880 -9.001 -13.829 1.00 95.75 485 SER A C 1
ATOM 4005 O O . SER A 1 485 ? 31.134 -8.145 -14.678 1.00 95.75 485 SER A O 1
ATOM 4007 N N . THR A 1 486 ? 29.862 -8.852 -12.978 1.00 93.25 486 THR A N 1
ATOM 4008 C CA . THR A 1 486 ? 28.951 -7.689 -12.992 1.00 93.25 486 THR A CA 1
ATOM 4009 C C . THR A 1 486 ? 29.694 -6.348 -12.923 1.00 93.25 486 THR A C 1
ATOM 4011 O O . THR A 1 486 ? 29.294 -5.382 -13.569 1.00 93.25 486 THR A O 1
ATOM 4014 N N . LYS A 1 487 ? 30.811 -6.287 -12.182 1.00 94.12 487 LYS A N 1
ATOM 4015 C CA . LYS A 1 487 ? 31.682 -5.105 -12.064 1.00 94.12 487 LYS A CA 1
ATOM 4016 C C . LYS A 1 487 ? 32.478 -4.833 -13.347 1.00 94.12 487 LYS A C 1
ATOM 4018 O O . LYS A 1 487 ? 32.747 -3.674 -13.655 1.00 94.12 487 LYS A O 1
ATOM 4023 N N . THR A 1 488 ? 32.841 -5.883 -14.083 1.00 94.50 488 THR A N 1
ATOM 4024 C CA . THR A 1 488 ? 33.511 -5.797 -15.389 1.00 94.50 488 THR A CA 1
ATOM 4025 C C . THR A 1 488 ? 32.524 -5.306 -16.447 1.00 94.50 488 THR A C 1
ATOM 4027 O O . THR A 1 488 ? 32.746 -4.240 -17.017 1.00 94.50 488 THR A O 1
ATOM 4030 N N . ALA A 1 489 ? 31.379 -5.980 -16.597 1.00 94.19 489 ALA A N 1
ATOM 4031 C CA . ALA A 1 489 ? 30.340 -5.623 -17.562 1.00 94.19 489 ALA A CA 1
ATOM 4032 C C . ALA A 1 489 ? 29.812 -4.191 -17.353 1.00 94.19 489 ALA A C 1
ATOM 4034 O O . ALA A 1 489 ? 29.668 -3.434 -18.314 1.00 94.19 489 ALA A O 1
ATOM 4035 N N . GLN A 1 490 ? 29.595 -3.771 -16.098 1.00 93.19 490 GLN A N 1
ATOM 4036 C CA . GLN A 1 490 ? 29.172 -2.401 -15.783 1.00 93.19 490 GLN A CA 1
ATOM 4037 C C . GLN A 1 490 ? 30.208 -1.356 -16.223 1.00 93.19 490 GLN A C 1
ATOM 4039 O O . GLN A 1 490 ? 29.830 -0.326 -16.778 1.00 93.19 490 GLN A O 1
ATOM 4044 N N . ARG A 1 491 ? 31.504 -1.612 -15.991 1.00 93.25 491 ARG A N 1
ATOM 4045 C CA . ARG A 1 491 ? 32.592 -0.713 -16.406 1.00 93.25 491 ARG A CA 1
ATOM 4046 C C . ARG A 1 491 ? 32.717 -0.669 -17.930 1.00 93.25 491 ARG A C 1
ATOM 4048 O O . ARG A 1 491 ? 32.817 0.415 -18.489 1.00 93.25 491 ARG A O 1
ATOM 4055 N N . ASN A 1 492 ? 32.658 -1.825 -18.588 1.00 89.81 492 ASN A N 1
ATOM 4056 C CA . ASN A 1 492 ? 32.778 -1.958 -20.042 1.00 89.81 492 ASN A CA 1
ATOM 4057 C C . ASN A 1 492 ? 31.626 -1.268 -20.800 1.00 89.81 492 ASN A C 1
ATOM 4059 O O . ASN A 1 492 ? 31.803 -0.840 -21.937 1.00 89.81 492 ASN A O 1
ATOM 4063 N N . LEU A 1 493 ? 30.448 -1.131 -20.177 1.00 91.88 493 LEU A N 1
ATOM 4064 C CA . LEU A 1 493 ? 29.277 -0.456 -20.754 1.00 91.88 493 LEU A CA 1
ATOM 4065 C C . LEU A 1 493 ? 29.095 1.002 -20.306 1.00 91.88 493 LEU A C 1
ATOM 4067 O O . LEU A 1 493 ? 28.190 1.687 -20.804 1.00 91.88 493 LEU A O 1
ATOM 4071 N N . GLN A 1 494 ? 29.930 1.483 -19.384 1.00 89.38 494 GLN A N 1
ATOM 4072 C CA . GLN A 1 494 ? 29.959 2.879 -18.961 1.00 89.38 494 GLN A CA 1
ATOM 4073 C C . GLN A 1 494 ? 30.540 3.748 -20.087 1.00 89.38 494 GLN A C 1
ATOM 4075 O O . GLN A 1 494 ? 31.496 3.368 -20.751 1.00 89.38 494 GLN A O 1
ATOM 4080 N N . GLY A 1 495 ? 29.934 4.909 -20.343 1.00 85.75 495 GLY A N 1
ATOM 4081 C CA . GLY A 1 495 ? 30.369 5.835 -21.399 1.00 85.75 495 GLY A CA 1
ATOM 4082 C C . GLY A 1 495 ? 30.044 5.414 -22.841 1.00 85.75 495 GLY A C 1
ATOM 4083 O O . GLY A 1 495 ? 29.907 6.295 -23.684 1.00 85.75 495 GLY A O 1
ATOM 4084 N N . THR A 1 496 ? 29.850 4.119 -23.130 1.00 88.62 496 THR A N 1
ATOM 4085 C CA . THR A 1 496 ? 29.631 3.639 -24.509 1.00 88.62 496 THR A CA 1
ATOM 4086 C C . THR A 1 496 ? 28.419 4.282 -25.188 1.00 88.62 496 THR A C 1
ATOM 4088 O O . THR A 1 496 ? 27.422 4.651 -24.550 1.00 88.62 496 THR A O 1
ATOM 4091 N N . LEU A 1 497 ? 28.481 4.402 -26.511 1.00 89.38 497 LEU A N 1
ATOM 4092 C CA . LEU A 1 497 ? 27.498 5.073 -27.356 1.00 89.38 497 LEU A CA 1
ATOM 4093 C C . LEU A 1 497 ? 26.351 4.147 -27.804 1.00 89.38 497 LEU A C 1
ATOM 4095 O O . LEU A 1 497 ? 26.365 2.926 -27.637 1.00 89.38 497 LEU A O 1
ATOM 4099 N N . THR A 1 498 ? 25.318 4.743 -28.410 1.00 86.94 498 THR A N 1
ATOM 4100 C CA . THR A 1 498 ? 24.196 4.014 -29.036 1.00 86.94 498 THR A CA 1
ATOM 4101 C C . THR A 1 498 ? 24.674 3.044 -30.124 1.00 86.94 498 THR A C 1
ATOM 4103 O O . THR A 1 498 ? 24.248 1.892 -30.134 1.00 86.94 498 THR A O 1
ATOM 4106 N N . LYS A 1 499 ? 25.567 3.489 -31.022 1.00 90.94 499 LYS A N 1
ATOM 4107 C CA . LYS A 1 499 ? 26.059 2.677 -32.152 1.00 90.94 499 LYS A CA 1
ATOM 4108 C C . LYS A 1 499 ? 26.941 1.512 -31.688 1.00 90.94 499 LYS A C 1
ATOM 4110 O O . LYS A 1 499 ? 26.807 0.407 -32.199 1.00 90.94 499 LYS A O 1
ATOM 4115 N N . GLU A 1 500 ? 27.785 1.749 -30.687 1.00 92.00 500 GLU A N 1
ATOM 4116 C CA . GLU A 1 500 ? 28.667 0.736 -30.092 1.00 92.00 500 GLU A CA 1
ATOM 4117 C C . GLU A 1 500 ? 27.876 -0.406 -29.455 1.00 92.00 500 GLU A C 1
ATOM 4119 O O . GLU A 1 500 ? 28.183 -1.562 -29.715 1.00 92.00 500 GLU A O 1
ATOM 4124 N N . ARG A 1 501 ? 26.810 -0.106 -28.697 1.00 92.44 501 ARG A N 1
ATOM 4125 C CA . ARG A 1 501 ? 25.950 -1.150 -28.111 1.00 92.44 501 ARG A CA 1
ATOM 4126 C C . ARG A 1 501 ? 25.253 -2.012 -29.166 1.00 92.44 501 ARG A C 1
ATOM 4128 O O . ARG A 1 501 ? 25.143 -3.213 -28.967 1.00 92.44 501 ARG A O 1
ATOM 4135 N N . TYR A 1 502 ? 24.823 -1.438 -30.293 1.00 93.06 502 TYR A N 1
ATOM 4136 C CA . TYR A 1 502 ? 24.291 -2.245 -31.399 1.00 93.06 502 TYR A CA 1
ATOM 4137 C C . TYR A 1 502 ? 25.368 -3.128 -32.040 1.00 93.06 502 TYR A C 1
ATOM 4139 O O . TYR A 1 502 ? 25.129 -4.316 -32.222 1.00 93.06 502 TYR A O 1
ATOM 4147 N N . LYS A 1 503 ? 26.558 -2.573 -32.317 1.00 93.38 503 LYS A N 1
ATOM 4148 C CA . LYS A 1 503 ? 27.695 -3.327 -32.870 1.00 93.38 503 LYS A CA 1
ATOM 4149 C C . LYS A 1 503 ? 28.112 -4.481 -31.951 1.00 93.38 503 LYS A C 1
ATOM 4151 O O . LYS A 1 503 ? 28.338 -5.581 -32.433 1.00 93.38 503 LYS A O 1
ATOM 4156 N N . MET A 1 504 ? 28.172 -4.233 -30.643 1.00 93.94 504 MET A N 1
ATOM 4157 C CA . MET A 1 504 ? 28.458 -5.234 -29.615 1.00 93.94 504 MET A CA 1
ATOM 4158 C C . MET A 1 504 ? 27.431 -6.372 -29.644 1.00 93.94 504 MET A C 1
ATOM 4160 O O . MET A 1 504 ? 27.808 -7.536 -29.724 1.00 93.94 504 MET A O 1
ATOM 4164 N N . LEU A 1 505 ? 26.132 -6.048 -29.624 1.00 94.88 505 LEU A N 1
ATOM 4165 C CA . LEU A 1 505 ? 25.075 -7.061 -29.628 1.00 94.88 505 LEU A CA 1
ATOM 4166 C C . LEU A 1 505 ? 25.128 -7.962 -30.868 1.00 94.88 505 LEU A C 1
ATOM 4168 O O . LEU A 1 505 ? 25.116 -9.180 -30.707 1.00 94.88 505 LEU A O 1
ATOM 4172 N N . SER A 1 506 ? 25.244 -7.401 -32.075 1.00 95.56 506 SER A N 1
ATOM 4173 C CA . SER A 1 506 ? 25.251 -8.212 -33.298 1.00 95.56 506 SER A CA 1
ATOM 4174 C C . SER A 1 506 ? 26.587 -8.917 -33.556 1.00 95.56 506 SER A C 1
ATOM 4176 O O . SER A 1 506 ? 26.583 -10.098 -33.888 1.00 95.56 506 SER A O 1
ATOM 4178 N N . GLN A 1 507 ? 27.733 -8.247 -33.376 1.00 94.88 507 GLN A N 1
ATOM 4179 C CA . GLN A 1 507 ? 29.042 -8.799 -33.766 1.00 94.88 507 GLN A CA 1
ATOM 4180 C C . GLN A 1 507 ? 29.711 -9.674 -32.701 1.00 94.88 507 GLN A C 1
ATOM 4182 O O . GLN A 1 507 ? 30.491 -10.549 -33.064 1.00 94.88 507 GLN A O 1
ATOM 4187 N N . GLU A 1 508 ? 29.441 -9.454 -31.410 1.00 94.62 508 GLU A N 1
ATOM 4188 C CA . GLU A 1 508 ? 30.056 -10.240 -30.326 1.00 94.62 508 GLU A CA 1
ATOM 4189 C C . GLU A 1 508 ? 29.125 -11.339 -29.798 1.00 94.62 508 GLU A C 1
ATOM 4191 O O . GLU A 1 508 ? 29.600 -12.376 -29.343 1.00 94.62 508 GLU A O 1
ATOM 4196 N N . PHE A 1 509 ? 27.804 -11.122 -29.862 1.00 95.12 509 PHE A N 1
ATOM 4197 C CA . PHE A 1 509 ? 26.806 -12.007 -29.248 1.00 95.12 509 PHE A CA 1
ATOM 4198 C C . PHE A 1 509 ? 25.762 -12.573 -30.225 1.00 95.12 509 PHE A C 1
ATOM 4200 O O . PHE A 1 509 ? 24.952 -13.401 -29.815 1.00 95.12 509 PHE A O 1
ATOM 4207 N N . GLY A 1 510 ? 25.739 -12.140 -31.493 1.00 94.81 510 GLY A N 1
ATOM 4208 C CA . GLY A 1 510 ? 24.730 -12.566 -32.474 1.00 94.81 510 GLY A CA 1
ATOM 4209 C C . GLY A 1 510 ? 23.298 -12.100 -32.162 1.00 94.81 510 GLY A C 1
ATOM 4210 O O . GLY A 1 510 ? 22.339 -12.649 -32.699 1.00 94.81 510 GLY A O 1
ATOM 4211 N N . ILE A 1 511 ? 23.129 -11.111 -31.279 1.00 94.06 511 ILE A N 1
ATOM 4212 C CA . ILE A 1 511 ? 21.825 -10.631 -30.811 1.00 94.06 511 ILE A CA 1
ATOM 4213 C C . ILE A 1 511 ? 21.339 -9.488 -31.705 1.00 94.06 511 ILE A C 1
ATOM 4215 O O . ILE A 1 511 ? 21.692 -8.321 -31.514 1.00 94.06 511 ILE A O 1
ATOM 4219 N N . GLU A 1 512 ? 20.439 -9.804 -32.632 1.00 93.62 512 GLU A N 1
ATOM 4220 C CA . GLU A 1 512 ? 19.710 -8.791 -33.391 1.00 93.62 512 GLU A CA 1
ATOM 4221 C C . GLU A 1 512 ? 18.669 -8.089 -32.511 1.00 93.62 512 GLU A C 1
ATOM 4223 O O . GLU A 1 512 ? 17.531 -8.532 -32.360 1.00 93.62 512 GLU A O 1
ATOM 4228 N N . TYR A 1 513 ? 19.053 -6.950 -31.920 1.00 91.62 513 TYR A N 1
ATOM 4229 C CA . TYR A 1 513 ? 18.200 -6.187 -30.999 1.00 91.62 513 TYR A CA 1
ATOM 4230 C C . TYR A 1 513 ? 16.801 -5.908 -31.574 1.00 91.62 513 TYR A C 1
ATOM 4232 O O . TYR A 1 513 ? 15.809 -5.983 -30.853 1.00 91.62 513 TYR A O 1
ATOM 4240 N N . ASN A 1 514 ? 16.695 -5.624 -32.876 1.00 90.69 514 ASN A N 1
ATOM 4241 C CA . ASN A 1 514 ? 15.421 -5.322 -33.535 1.00 90.69 514 ASN A CA 1
ATOM 4242 C C . ASN A 1 514 ? 14.481 -6.534 -33.677 1.00 90.69 514 ASN A C 1
ATOM 4244 O O . ASN A 1 514 ? 13.308 -6.340 -33.994 1.00 90.69 514 ASN A O 1
ATOM 4248 N N . GLN A 1 515 ? 14.960 -7.750 -33.402 1.00 92.75 515 GLN A N 1
ATOM 4249 C CA . GLN A 1 515 ? 14.157 -8.974 -33.330 1.00 92.75 515 GLN A CA 1
ATOM 4250 C C . GLN A 1 515 ? 13.670 -9.284 -31.902 1.00 92.75 515 GLN A C 1
ATOM 4252 O O . GLN A 1 515 ? 12.805 -10.140 -31.730 1.00 92.75 515 GLN A O 1
ATOM 4257 N N . LEU A 1 516 ? 14.148 -8.571 -30.868 1.00 91.50 516 LEU A N 1
ATOM 4258 C CA . LEU A 1 516 ? 13.644 -8.746 -29.499 1.00 91.50 516 LEU A CA 1
ATOM 4259 C C . LEU A 1 516 ? 12.126 -8.464 -29.425 1.00 91.50 516 LEU A C 1
ATOM 4261 O O . LEU A 1 516 ? 11.654 -7.534 -30.096 1.00 91.50 516 LEU A O 1
ATOM 4265 N N . PRO A 1 517 ? 11.361 -9.181 -28.577 1.00 91.62 517 PRO A N 1
ATOM 4266 C CA . PRO A 1 517 ? 9.929 -8.951 -28.399 1.00 91.62 517 PRO A CA 1
ATOM 4267 C C . PRO A 1 517 ? 9.579 -7.480 -28.139 1.00 91.62 517 PRO A C 1
ATOM 4269 O O . PRO A 1 517 ? 10.218 -6.800 -27.329 1.00 91.62 517 PRO A O 1
ATOM 4272 N N . LEU A 1 518 ? 8.542 -6.985 -28.824 1.00 90.69 518 LEU A N 1
ATOM 4273 C CA . LEU A 1 518 ? 8.136 -5.573 -28.778 1.00 90.69 518 LEU A CA 1
ATOM 4274 C C . LEU A 1 518 ? 7.846 -5.094 -27.349 1.00 90.69 518 LEU A C 1
ATOM 4276 O O . LEU A 1 518 ? 8.243 -3.985 -27.001 1.00 90.69 518 LEU A O 1
ATOM 4280 N N . MET A 1 519 ? 7.261 -5.953 -26.508 1.00 90.44 519 MET A N 1
ATOM 4281 C CA . MET A 1 519 ? 6.949 -5.644 -25.106 1.00 90.44 519 MET A CA 1
ATOM 4282 C C . MET A 1 519 ? 8.178 -5.279 -24.256 1.00 90.44 519 MET A C 1
ATOM 4284 O O . MET A 1 519 ? 8.051 -4.545 -23.280 1.00 90.44 519 MET A O 1
ATOM 4288 N N . PHE A 1 520 ? 9.374 -5.759 -24.626 1.00 91.19 520 PHE A N 1
ATOM 4289 C CA . PHE A 1 520 ? 10.623 -5.400 -23.949 1.00 91.19 520 PHE A CA 1
ATOM 4290 C C . PHE A 1 520 ? 11.263 -4.146 -24.553 1.00 91.19 520 PHE A C 1
ATOM 4292 O O . PHE A 1 520 ? 11.869 -3.368 -23.826 1.00 91.19 520 PHE A O 1
ATOM 4299 N N . ARG A 1 521 ? 11.142 -3.917 -25.867 1.00 92.50 521 ARG A N 1
ATOM 4300 C CA . ARG A 1 521 ? 11.738 -2.742 -26.535 1.00 92.50 521 ARG A CA 1
ATOM 4301 C C . ARG A 1 521 ? 10.950 -1.452 -26.355 1.00 92.50 521 ARG A C 1
ATOM 4303 O O . ARG A 1 521 ? 11.560 -0.392 -26.240 1.00 92.50 521 ARG A O 1
ATOM 4310 N N . ASN A 1 522 ? 9.625 -1.556 -26.380 1.00 91.38 522 ASN A N 1
ATOM 4311 C CA . ASN A 1 522 ? 8.712 -0.420 -26.458 1.00 91.38 522 ASN A CA 1
ATOM 4312 C C . ASN A 1 522 ? 7.866 -0.259 -25.187 1.00 91.38 522 ASN A C 1
ATOM 4314 O O . ASN A 1 522 ? 7.117 0.713 -25.094 1.00 91.38 522 ASN A O 1
ATOM 4318 N N . GLY A 1 523 ? 7.971 -1.188 -24.231 1.00 93.94 523 GLY A N 1
ATOM 4319 C CA . GLY A 1 523 ? 7.043 -1.335 -23.111 1.00 93.94 523 GLY A CA 1
ATOM 4320 C C . GLY A 1 523 ? 5.709 -1.949 -23.542 1.00 93.94 523 GLY A C 1
ATOM 4321 O O . GLY A 1 523 ? 5.589 -2.530 -24.621 1.00 93.94 523 GLY A O 1
ATOM 4322 N N . SER A 1 524 ? 4.700 -1.830 -22.687 1.00 95.25 524 SER A N 1
ATOM 4323 C CA . SER A 1 524 ? 3.320 -2.261 -22.939 1.00 95.25 524 SER A CA 1
ATOM 4324 C C . SER A 1 524 ? 2.351 -1.116 -22.658 1.00 95.25 524 SER A C 1
ATOM 4326 O O . SER A 1 524 ? 2.587 -0.339 -21.734 1.00 95.25 524 SER A O 1
ATOM 4328 N N . SER A 1 525 ? 1.261 -1.039 -23.423 1.00 95.38 525 SER A N 1
ATOM 4329 C CA . SER A 1 525 ? 0.214 -0.027 -23.252 1.00 95.38 525 SER A CA 1
ATOM 4330 C C . SER A 1 525 ? -1.154 -0.667 -23.031 1.00 95.38 525 SER A C 1
ATOM 4332 O O . SER A 1 525 ? -1.451 -1.697 -23.636 1.00 95.38 525 SER A O 1
ATOM 4334 N N . ILE A 1 526 ? -1.986 -0.026 -22.208 1.00 92.81 526 ILE A N 1
ATOM 4335 C CA . ILE A 1 526 ? -3.388 -0.389 -21.950 1.00 92.81 526 ILE A CA 1
ATOM 4336 C C . ILE A 1 526 ? -4.245 0.874 -22.087 1.00 92.81 526 ILE A C 1
ATOM 4338 O O . ILE A 1 526 ? -3.837 1.953 -21.659 1.00 92.81 526 ILE A O 1
ATOM 4342 N N . PHE A 1 527 ? -5.411 0.740 -22.710 1.00 91.25 527 PHE A N 1
ATOM 4343 C CA . PHE A 1 527 ? -6.411 1.788 -22.913 1.00 91.25 527 PHE A CA 1
ATOM 4344 C C . PHE A 1 527 ? -7.779 1.133 -23.171 1.00 91.25 527 PHE A C 1
ATOM 4346 O O . PHE A 1 527 ? -7.845 -0.066 -23.456 1.00 91.25 527 PHE A O 1
ATOM 4353 N N . TRP A 1 528 ? -8.859 1.906 -23.070 1.00 84.38 528 TRP A N 1
ATOM 4354 C CA . TRP A 1 528 ? -10.202 1.473 -23.474 1.00 84.38 528 TRP A CA 1
ATOM 4355 C C . TRP A 1 528 ? -10.375 1.623 -24.994 1.00 84.38 528 TRP A C 1
ATOM 4357 O O . TRP A 1 528 ? -9.914 2.611 -25.564 1.00 84.38 528 TRP A O 1
ATOM 4367 N N . ASP A 1 529 ? -11.035 0.664 -25.649 1.00 79.88 529 ASP A N 1
ATOM 4368 C CA . ASP A 1 529 ? -11.396 0.746 -27.072 1.00 79.88 529 ASP A CA 1
ATOM 4369 C C . ASP A 1 529 ? -12.838 0.267 -27.284 1.00 79.88 529 ASP A C 1
ATOM 4371 O O . ASP A 1 529 ? -13.148 -0.923 -27.167 1.00 79.88 529 ASP A O 1
ATOM 4375 N N . ASP A 1 530 ? -13.721 1.209 -27.609 1.00 63.19 530 ASP A N 1
ATOM 4376 C CA . ASP A 1 530 ? -15.153 0.971 -27.800 1.00 63.19 530 ASP A CA 1
ATOM 4377 C C . ASP A 1 530 ? -15.485 0.249 -29.118 1.00 63.19 530 ASP A C 1
ATOM 4379 O O . ASP A 1 530 ? -16.623 -0.182 -29.324 1.00 63.19 530 ASP A O 1
ATOM 4383 N N . LYS A 1 531 ? -14.513 0.091 -30.031 1.00 49.25 531 LYS A N 1
ATOM 4384 C CA . LYS A 1 531 ? -14.747 -0.477 -31.370 1.00 49.25 531 LYS A CA 1
ATOM 4385 C C . LYS A 1 531 ? -14.786 -2.004 -31.400 1.00 49.25 531 LYS A C 1
ATOM 4387 O O . LYS A 1 531 ? -15.210 -2.575 -32.402 1.00 49.25 531 LYS A O 1
ATOM 4392 N N . VAL A 1 532 ? -14.406 -2.690 -30.319 1.00 48.22 532 VAL A N 1
ATOM 4393 C CA . VAL A 1 532 ? -14.373 -4.165 -30.261 1.00 48.22 532 VAL A CA 1
ATOM 4394 C C . VAL A 1 532 ? -15.736 -4.753 -29.854 1.00 48.22 532 VAL A C 1
ATOM 4396 O O . VAL A 1 532 ? -15.857 -5.499 -28.881 1.00 48.22 532 VAL A O 1
ATOM 4399 N N . LYS A 1 533 ? -16.790 -4.454 -30.627 1.00 35.72 533 LYS A N 1
ATOM 4400 C CA . LYS A 1 533 ? -18.071 -5.187 -30.583 1.00 35.72 533 LYS A CA 1
ATOM 4401 C C . LYS A 1 533 ? -18.102 -6.284 -31.654 1.00 35.72 533 LYS A C 1
ATOM 4403 O O . LYS A 1 533 ? -18.797 -6.173 -32.654 1.00 35.72 533 LYS A O 1
ATOM 4408 N N . GLY A 1 534 ? -17.375 -7.366 -31.376 1.00 39.62 534 GLY A N 1
ATOM 4409 C CA . GLY A 1 534 ? -17.527 -8.653 -32.056 1.00 39.62 534 GLY A CA 1
ATOM 4410 C C . GLY A 1 534 ? -16.849 -8.775 -33.419 1.00 39.62 534 GLY A C 1
ATOM 4411 O O . GLY A 1 534 ? -17.499 -8.628 -34.444 1.00 39.62 534 GLY A O 1
ATOM 4412 N N . ASP A 1 535 ? -15.589 -9.214 -33.419 1.00 31.44 535 ASP A N 1
ATOM 4413 C CA . ASP A 1 535 ? -15.098 -10.089 -34.488 1.00 31.44 535 ASP A CA 1
ATOM 4414 C C . ASP A 1 535 ? -14.007 -11.049 -33.974 1.00 31.44 535 ASP A C 1
ATOM 4416 O O . ASP A 1 535 ? -13.497 -10.896 -32.857 1.00 31.44 535 ASP A O 1
ATOM 4420 N N . LYS A 1 536 ? -13.683 -12.092 -34.746 1.00 32.91 536 LYS A N 1
ATOM 4421 C CA . LYS A 1 536 ? -12.739 -13.144 -34.326 1.00 32.91 536 LYS A CA 1
ATOM 4422 C C . LYS A 1 536 ? -11.285 -12.676 -34.414 1.00 32.91 536 LYS A C 1
ATOM 4424 O O . LYS A 1 536 ? -10.763 -12.441 -35.499 1.00 32.91 536 LYS A O 1
ATOM 4429 N N . TRP A 1 537 ? -10.592 -12.672 -33.277 1.00 35.88 537 TRP A N 1
ATOM 4430 C CA . TRP A 1 537 ? -9.137 -12.521 -33.230 1.00 35.88 537 TRP A CA 1
ATOM 4431 C C . TRP A 1 537 ? -8.417 -13.672 -33.949 1.00 35.88 537 TRP A C 1
ATOM 4433 O O . TRP A 1 537 ? -8.618 -14.841 -33.615 1.00 35.88 537 TRP A O 1
ATOM 4443 N N . SER A 1 538 ? -7.516 -13.336 -34.874 1.00 30.03 538 SER A N 1
ATOM 4444 C CA . SER A 1 538 ? -6.503 -14.258 -35.390 1.00 30.03 538 SER A CA 1
ATOM 4445 C C . SER A 1 538 ? -5.268 -14.239 -34.487 1.00 30.03 538 SER A C 1
ATOM 4447 O O . SER A 1 538 ? -4.447 -13.322 -34.548 1.00 30.03 538 SER A O 1
ATOM 4449 N N . GLU A 1 539 ? -5.128 -15.264 -33.648 1.00 36.75 539 GLU A N 1
ATOM 4450 C CA . GLU A 1 539 ? -3.913 -15.516 -32.872 1.00 36.75 539 GLU A CA 1
ATOM 4451 C C . GLU A 1 539 ? -2.746 -15.915 -33.797 1.00 36.75 539 GLU A C 1
ATOM 4453 O O . GLU A 1 539 ? -2.563 -17.088 -34.115 1.00 36.75 539 GLU A O 1
ATOM 4458 N N . GLU A 1 540 ? -1.891 -14.959 -34.180 1.00 31.34 540 GLU A N 1
ATOM 4459 C CA . GLU A 1 540 ? -0.522 -15.265 -34.639 1.00 31.34 540 GLU A CA 1
ATOM 4460 C C . GLU A 1 540 ? 0.349 -15.706 -33.443 1.00 31.34 540 GLU A C 1
ATOM 4462 O O . GLU A 1 540 ? 1.319 -15.049 -33.058 1.00 31.34 540 GLU A O 1
ATOM 4467 N N . THR A 1 541 ? -0.014 -16.822 -32.805 1.00 34.94 541 THR A N 1
ATOM 4468 C CA . THR A 1 541 ? 0.767 -17.426 -31.721 1.00 34.94 541 THR A CA 1
ATOM 4469 C C . THR A 1 541 ? 1.872 -18.320 -32.266 1.00 34.94 541 THR A C 1
ATOM 4471 O O . THR A 1 541 ? 1.619 -19.444 -32.701 1.00 34.94 541 THR A O 1
ATOM 4474 N N . SER A 1 542 ? 3.126 -17.903 -32.096 1.00 30.61 542 SER A N 1
ATOM 4475 C CA . SER A 1 542 ? 4.249 -18.838 -31.995 1.00 30.61 542 SER A CA 1
ATOM 4476 C C . SER A 1 542 ? 4.297 -19.440 -30.578 1.00 30.61 542 SER A C 1
ATOM 4478 O O . SER A 1 542 ? 5.126 -19.049 -29.759 1.00 30.61 542 SER A O 1
ATOM 4480 N N . GLY A 1 543 ? 3.378 -20.368 -30.282 1.00 27.58 543 GLY A N 1
ATOM 4481 C CA . GLY A 1 543 ? 3.247 -21.044 -28.980 1.00 27.58 543 GLY A CA 1
ATOM 4482 C C . GLY A 1 543 ? 1.981 -20.640 -28.212 1.00 27.58 543 GLY A C 1
ATOM 4483 O O . GLY A 1 543 ? 1.847 -19.498 -27.779 1.00 27.58 543 GLY A O 1
ATOM 4484 N N . GLY A 1 544 ? 1.044 -21.581 -28.061 1.00 34.47 544 GLY A N 1
ATOM 4485 C CA . GLY A 1 544 ? -0.293 -21.326 -27.513 1.00 34.47 544 GLY A CA 1
ATOM 4486 C C . GLY A 1 544 ? -0.354 -21.188 -25.986 1.00 34.47 544 GLY A C 1
ATOM 4487 O O . GLY A 1 544 ? 0.365 -21.864 -25.250 1.00 34.47 544 GLY A O 1
ATOM 4488 N N . ILE A 1 545 ? -1.264 -20.328 -25.523 1.00 33.94 545 ILE A N 1
ATOM 4489 C CA . ILE A 1 545 ? -1.611 -20.034 -24.120 1.00 33.94 545 ILE A CA 1
ATOM 4490 C C . ILE A 1 545 ? -3.161 -19.937 -24.043 1.00 33.94 545 ILE A C 1
ATOM 4492 O O . ILE A 1 545 ? -3.781 -19.716 -25.081 1.00 33.94 545 ILE A O 1
ATOM 4496 N N . PRO A 1 546 ? -3.832 -20.171 -22.893 1.00 31.42 546 PRO A N 1
ATOM 4497 C CA . PRO A 1 546 ? -5.295 -20.301 -22.854 1.00 31.42 546 PRO A CA 1
ATOM 4498 C C . PRO A 1 546 ? -6.090 -19.046 -23.254 1.00 31.42 546 PRO A C 1
ATOM 4500 O O . PRO A 1 546 ? -5.647 -17.917 -23.061 1.00 31.42 546 PRO A O 1
ATOM 4503 N N . LYS A 1 547 ? -7.320 -19.274 -23.738 1.00 27.77 547 LYS A N 1
ATOM 4504 C CA . LYS A 1 547 ? -8.282 -18.242 -24.162 1.00 27.77 547 LYS A CA 1
ATOM 4505 C C . LYS A 1 547 ? -8.577 -17.228 -23.050 1.00 27.77 547 LYS A C 1
ATOM 4507 O O . LYS A 1 547 ? -9.111 -17.599 -22.005 1.00 27.77 547 LYS A O 1
ATOM 4512 N N . TYR A 1 548 ? -8.334 -15.948 -23.322 1.00 36.22 548 TYR A N 1
ATOM 4513 C CA . TYR A 1 548 ? -8.768 -14.832 -22.475 1.00 36.22 548 TYR A CA 1
ATOM 4514 C C . TYR A 1 548 ? -10.142 -14.291 -22.904 1.00 36.22 548 TYR A C 1
ATOM 4516 O O . TYR A 1 548 ? -10.562 -14.453 -24.049 1.00 36.22 548 TYR A O 1
ATOM 4524 N N . ASN A 1 549 ? -10.859 -13.655 -21.972 1.00 32.06 549 ASN A N 1
ATOM 4525 C CA . ASN A 1 549 ? -12.202 -13.126 -22.225 1.00 32.06 549 ASN A CA 1
ATOM 4526 C C . ASN A 1 549 ? -12.153 -11.862 -23.114 1.00 32.06 549 ASN A C 1
ATOM 4528 O O . ASN A 1 549 ? -11.256 -11.026 -22.987 1.00 32.06 549 ASN A O 1
ATOM 4532 N N . SER A 1 550 ? -13.105 -11.736 -24.038 1.00 30.22 550 SER A N 1
ATOM 4533 C CA . SER A 1 550 ? -12.951 -11.041 -25.326 1.00 30.22 550 SER A CA 1
ATOM 4534 C C . SER A 1 550 ? -13.172 -9.520 -25.283 1.00 30.22 550 SER A C 1
ATOM 4536 O O . SER A 1 550 ? -13.998 -8.999 -26.032 1.00 30.22 550 SER A O 1
ATOM 4538 N N . ARG A 1 551 ? -12.481 -8.798 -24.389 1.00 29.50 551 ARG A N 1
ATOM 4539 C CA . ARG A 1 551 ? -12.741 -7.363 -24.137 1.00 29.50 551 ARG A CA 1
ATOM 4540 C C . ARG A 1 551 ? -11.505 -6.455 -24.049 1.00 29.50 551 ARG A C 1
ATOM 4542 O O . ARG A 1 551 ? -11.620 -5.341 -23.552 1.00 29.50 551 ARG A O 1
ATOM 4549 N N . TRP A 1 552 ? -10.335 -6.918 -24.498 1.00 34.62 552 TRP A N 1
ATOM 4550 C CA . TRP A 1 552 ? -9.057 -6.228 -24.276 1.00 34.62 552 TRP A CA 1
ATOM 4551 C C . TRP A 1 552 ? -8.122 -6.274 -25.493 1.00 34.62 552 TRP A C 1
ATOM 4553 O O . TRP A 1 552 ? -8.091 -7.265 -26.221 1.00 34.62 552 TRP A O 1
ATOM 4563 N N . LEU A 1 553 ? -7.325 -5.216 -25.673 1.00 38.19 553 LEU A N 1
ATOM 4564 C CA . LEU A 1 553 ? -6.345 -5.046 -26.750 1.00 38.19 553 LEU A CA 1
ATOM 4565 C C . LEU A 1 553 ? -4.936 -4.834 -26.175 1.00 38.19 553 LEU A C 1
ATOM 4567 O O . LEU A 1 553 ? -4.716 -3.932 -25.370 1.00 38.19 553 LEU A O 1
ATOM 4571 N N . LEU A 1 554 ? -3.959 -5.615 -26.647 1.00 36.59 554 LEU A N 1
ATOM 4572 C CA . LEU A 1 554 ? -2.530 -5.309 -26.510 1.00 36.59 554 LEU A CA 1
ATOM 4573 C C . LEU A 1 554 ? -2.044 -4.710 -27.837 1.00 36.59 554 LEU A C 1
ATOM 4575 O O . LEU A 1 554 ? -1.761 -5.434 -28.791 1.00 36.59 554 LEU A O 1
ATOM 4579 N N . GLY A 1 555 ? -2.009 -3.380 -27.921 1.00 34.81 555 GLY A N 1
ATOM 4580 C CA . GLY A 1 555 ? -1.814 -2.669 -29.188 1.00 34.81 555 GLY A CA 1
ATOM 4581 C C . GLY A 1 555 ? -0.427 -2.849 -29.827 1.00 34.81 555 GLY A C 1
ATOM 4582 O O . GLY A 1 555 ? 0.599 -2.585 -29.197 1.00 34.81 555 GLY A O 1
ATOM 4583 N N . ARG A 1 556 ? -0.392 -3.197 -31.124 1.00 29.03 556 ARG A N 1
ATOM 4584 C CA . ARG A 1 556 ? 0.741 -2.858 -32.008 1.00 29.03 556 ARG A CA 1
ATOM 4585 C C . ARG A 1 556 ? 0.667 -1.365 -32.371 1.00 29.03 556 ARG A C 1
ATOM 4587 O O . ARG A 1 556 ? -0.408 -0.772 -32.394 1.00 29.03 556 ARG A O 1
ATOM 4594 N N . THR A 1 557 ? 1.808 -0.757 -32.689 1.00 29.92 557 THR A N 1
ATOM 4595 C CA . THR A 1 557 ? 1.861 0.584 -33.299 1.00 29.92 557 THR A CA 1
ATOM 4596 C C . THR A 1 557 ? 1.208 0.582 -34.686 1.00 29.92 557 THR A C 1
ATOM 4598 O O . THR A 1 557 ? 1.453 -0.371 -35.431 1.00 29.92 557 THR A O 1
ATOM 4601 N N . PRO A 1 558 ? 0.481 1.643 -35.088 1.00 25.53 558 PRO A N 1
ATOM 4602 C CA . PRO A 1 558 ? 0.056 1.811 -36.474 1.00 25.53 558 PRO A CA 1
ATOM 4603 C C . PRO A 1 558 ? 1.266 1.806 -37.415 1.00 25.53 558 PRO A C 1
ATOM 4605 O O . PRO A 1 558 ? 2.245 2.517 -37.183 1.00 25.53 558 PRO A O 1
ATOM 4608 N N . THR A 1 559 ? 1.203 1.009 -38.476 1.00 27.05 559 THR A N 1
ATOM 4609 C CA . THR A 1 559 ? 2.106 1.135 -39.623 1.00 27.05 559 THR A CA 1
ATOM 4610 C C . THR A 1 559 ? 1.552 2.207 -40.549 1.00 27.05 559 THR A C 1
ATOM 4612 O O . THR A 1 559 ? 0.436 2.053 -41.042 1.00 27.05 559 THR A O 1
ATOM 4615 N N . ASN A 1 560 ? 2.315 3.274 -40.790 1.00 27.16 560 ASN A N 1
ATOM 4616 C CA . ASN A 1 560 ? 1.934 4.287 -41.771 1.00 27.16 560 ASN A CA 1
ATOM 4617 C C . ASN A 1 560 ? 1.808 3.659 -43.167 1.00 27.16 560 ASN A C 1
ATOM 4619 O O . ASN A 1 560 ? 2.736 2.988 -43.624 1.00 27.16 560 ASN A O 1
ATOM 4623 N N . THR A 1 561 ? 0.696 3.960 -43.833 1.00 30.03 561 THR A N 1
ATOM 4624 C CA . THR A 1 561 ? 0.557 4.002 -45.294 1.00 30.03 561 THR A CA 1
ATOM 4625 C C . THR A 1 561 ? 0.479 5.462 -45.707 1.00 30.03 561 THR A C 1
ATOM 4627 O O . THR A 1 561 ? -0.424 6.133 -45.153 1.00 30.03 561 THR A O 1
#

Radius of gyration: 27.33 Å; chains: 1; bounding box: 74×49×79 Å

pLDDT: mean 80.95, std 19.59, range [25.53, 98.38]